Protein AF-0000000083309427 (afdb_homodimer)

Solvent-accessible surface area (backbone atoms only — not comparable to full-atom values): 33828 Å² total; per-residue (Å²): 134,80,80,69,76,70,48,68,62,51,39,53,55,43,41,60,70,62,50,67,83,77,66,84,72,73,67,73,75,72,79,78,76,79,76,78,83,80,80,79,84,75,85,77,83,78,85,62,90,71,83,76,91,75,81,88,79,90,80,89,68,87,76,90,71,84,76,76,78,76,72,65,80,69,75,73,70,79,64,73,67,64,78,72,40,82,34,50,59,72,44,36,34,43,56,53,46,49,36,41,74,72,63,64,43,66,60,76,45,64,39,35,61,38,57,47,25,69,52,68,72,46,82,73,49,54,91,74,41,30,46,47,41,20,38,35,42,54,43,46,90,76,46,70,68,50,40,35,40,42,38,46,36,62,42,67,65,27,50,46,44,33,32,60,45,47,23,46,66,34,19,44,77,48,39,70,70,47,35,51,37,32,51,38,49,64,68,39,34,68,70,55,52,52,37,57,48,32,48,63,59,54,86,94,47,35,64,58,31,42,29,27,80,52,30,11,70,53,21,56,65,71,52,26,55,50,35,52,54,52,50,23,60,76,73,70,48,68,78,51,74,65,78,49,72,54,46,44,50,36,46,44,46,41,58,41,83,40,33,69,48,76,92,43,58,25,19,28,24,42,37,69,92,74,70,38,74,44,61,46,73,53,59,66,49,32,17,66,18,48,81,135,79,79,70,76,69,48,69,61,53,38,53,57,42,40,61,69,62,48,68,81,79,67,84,74,74,70,72,77,72,79,79,76,80,77,78,84,80,76,79,82,78,84,87,78,88,76,84,77,88,76,79,79,74,81,77,74,87,74,89,74,79,89,90,92,80,84,77,77,76,72,67,77,72,76,72,71,78,66,74,66,65,80,72,42,82,34,50,59,72,43,36,35,44,56,52,47,48,36,41,74,73,63,63,43,66,60,76,44,64,39,36,62,40,58,47,26,68,56,68,73,49,81,74,49,55,90,73,41,31,47,46,41,21,38,34,42,54,43,45,89,76,48,70,67,49,38,34,38,44,37,46,36,63,42,66,64,27,50,47,44,33,30,60,45,45,22,46,67,33,19,45,78,47,39,71,71,46,34,51,37,32,52,37,49,67,66,41,35,71,70,56,52,52,36,56,50,32,49,64,61,54,84,93,46,36,64,59,30,41,29,28,79,53,30,11,69,53,22,54,65,71,53,27,55,51,35,52,54,52,50,24,60,74,72,70,49,67,79,51,73,64,78,50,71,53,45,43,50,38,44,45,46,42,60,43,83,39,34,68,50,76,92,44,60,24,20,29,25,42,38,69,90,74,73,38,72,43,60,46,74,52,60,65,49,31,17,66,18,48,81

Sequence (582 aa):
MTLGHLSSAEKALAMLRHLPRVSVNNLAKLPTDSLPKKTPLRGAKNRNKRDMFKIWSPLGWEGGSSPIFKTTPVEVSYNYGYHAQRQYPPMSLKTLQLLIDTGRLDTHHPIDLATLCQTKVYRLDPNLRQFGVHLTAEGMDGFKAKVHLEVQWASQEAIAAVERNGGSLVTAYFDIFSVKALADPIAFFKTGQPIPRRLTPPADAVGYYMNPANRGYLADPTKVAEERVLLAQKFGYSVPPLDDPVSQEAQELIKDPRQVFYGLQPGWIVSLADKRIYKPLDEELVKHYNSMTLGHLSSAEKALAMLRHLPRVSVNNLAKLPTDSLPKKTPLRGAKNRNKRDMFKIWSPLGWEGGSSPIFKTTPVEVSYNYGYHAQRQYPPMSLKTLQLLIDTGRLDTHHPIDLATLCQTKVYRLDPNLRQFGVHLTAEGMDGFKAKVHLEVQWASQEAIAAVERNGGSLVTAYFDIFSVKALADPIAFFKTGQPIPRRLTPPADAVGYYMNPANRGYLADPTKVAEERVLLAQKFGYSVPPLDDPVSQEAQELIKDPRQVFYGLQPGWIVSLADKRIYKPLDEELVKHYNS

pLDDT: mean 71.36, std 31.14, range [15.87, 98.69]

Secondary structure (DSSP, 8-state):
-------HHHHHHHHHHH-----GGG----------------------------------------------------STTTTTSPB--EEEHHHHHHHHHTTSS-TTS-B-HHHHHHTSSS---GGGTB-S-EEE-TTGGG-----EEEESEE-HHHHHHHHHTT-EEEE----HHHHHHHH-HHHHHHTTPPPPPPPPPPHHHHHHHH-GGGTBTTS-HHHHHHHHHHHHHHHT-------SHHHHHHHHTPPPTT--STT--TT-EEETTTTEEE---SHHHHHHHH-/-------HHHHHHHHHHH-----GGG----------------------------------------------------STTTTTSPB--EEEHHHHHHHHHTTSS-TTS-B-HHHHHHTSSS---GGGTB-S-EEE-TTGGG-----EEEESEE-HHHHHHHHHTT-EEEE----HHHHHHHH-HHHHHHTTPPPPPPPPPPHHHHHHHH-GGGTBTTS-HHHHHHHHHHHHHHHT-------SHHHHHHHHTPPPTT--STT--TT-EEETTTTEEE---SHHHHHHHH-

Radius of gyration: 28.96 Å; Cα contacts (8 Å, |Δi|>4): 871; chains: 2; bounding box: 82×80×92 Å

InterPro domains:
  IPR005749 Large ribosomal subunit protein uL15, bacteria [PTHR12934] (42-240)
  IPR021131 Large ribosomal subunit protein uL15/eL18 [PF00828] (91-169)
  IPR036227 Large ribosomal subunit protein uL15/eL18 superfamily [SSF52080] (42-175)

Foldseek 3Di:
DDPPDCPPVSCVVVCVVVVPPPDPPPPPDPPPPDPDDDDDDDDDDDPDDPDDDDDDDDDDPDDDDDPPPPPPPPPPPPVPVVQPDADAAEDELVNVQVCVVVPLDDQLAAEEQLSVLVSVPDAADVVSNHFWYEYEHVCLVVRQDAHEYETQHYDLNRQCSNQLNPHHYEHAGADSLLSVCSNHVPVVLQVQDWAAWGDADDPVCNVLLCDLLRNHLVHDVVVVVVNQCVSCVVVPGDGDDQPDPSSVNSVVQRDDNGDRDGPDFTLWRQHPVVNDIRDPPPPVSSVNRRD/DDPPDCPPVSCVVVCVVVVPPPDPPPPPDPPPPDPDDDDDDDDDDDDDDDDDPPPDDDDDPDDDDDDPPPPPPPPPPPCPVVQPDADAAEDELVNVQVCVVVPLDDQLAAEEQLSVLVSVPDAADVVSNHFWYEYEHVCLVVRQDAHEYETQHYDLNRQCSNQLNPHHYEHAGADSLLSVCSNHVPVVLQVQDWAAWGDADDPVCNVCLCDLLRNHLVHDVVVVVVNQCVSCVVVPGDGDDQPDPSSVNSVVQRDDNGDRDGPDFTQWRQHPVVNDIHDPPPPVSSVNRRD

Organism: Tigriopus californicus (NCBI:txid6832)

Structure (mmCIF, N/CA/C/O backbone):
data_AF-0000000083309427-model_v1
#
loop_
_entity.id
_entity.type
_entity.pdbx_description
1 polymer 'Large ribosomal subunit protein uL15m'
#
loop_
_atom_site.group_PDB
_atom_site.id
_atom_site.type_symbol
_atom_site.label_atom_id
_atom_site.label_alt_id
_atom_site.label_comp_id
_atom_site.label_asym_id
_atom_site.label_entity_id
_atom_site.label_seq_id
_atom_site.pdbx_PDB_ins_code
_atom_site.Cartn_x
_atom_site.Cartn_y
_atom_site.Cartn_z
_atom_site.occupancy
_atom_site.B_iso_or_equiv
_atom_site.auth_seq_id
_atom_site.auth_comp_id
_atom_site.auth_asym_id
_atom_site.auth_atom_id
_atom_site.pdbx_PDB_model_num
ATOM 1 N N . MET A 1 1 ? -14.047 23.438 37.875 1 22.92 1 MET A N 1
ATOM 2 C CA . MET A 1 1 ? -13.273 23.547 36.625 1 22.92 1 MET A CA 1
ATOM 3 C C . MET A 1 1 ? -13.656 22.453 35.656 1 22.92 1 MET A C 1
ATOM 5 O O . MET A 1 1 ? -13.562 21.266 35.969 1 22.92 1 MET A O 1
ATOM 9 N N . THR A 1 2 ? -14.617 22.719 34.75 1 23.77 2 THR A N 1
ATOM 10 C CA . THR A 1 2 ? -15.664 21.906 34.125 1 23.77 2 THR A CA 1
ATOM 11 C C . THR A 1 2 ? -15.07 20.922 33.125 1 23.77 2 THR A C 1
ATOM 13 O O . THR A 1 2 ? -14.234 21.312 32.281 1 23.77 2 THR A O 1
ATOM 16 N N . LEU A 1 3 ? -14.906 19.656 33.562 1 26.92 3 LEU A N 1
ATOM 17 C CA . LEU A 1 3 ? -14.445 18.453 32.906 1 26.92 3 LEU A CA 1
ATOM 18 C C . LEU A 1 3 ? -15.062 18.344 31.5 1 26.92 3 LEU A C 1
ATOM 20 O O . LEU A 1 3 ? -16.281 18.125 31.375 1 26.92 3 LEU A O 1
ATOM 24 N N . GLY A 1 4 ? -14.695 19.359 30.641 1 29.42 4 GLY A N 1
ATOM 25 C CA . GLY A 1 4 ? -15.273 19.516 29.328 1 29.42 4 GLY A CA 1
ATOM 26 C C . GLY A 1 4 ? -15.531 18.203 28.609 1 29.42 4 GLY A C 1
ATOM 27 O O . GLY A 1 4 ? -14.82 17.219 28.844 1 29.42 4 GLY A O 1
ATOM 28 N N . HIS A 1 5 ? -16.781 18 28.281 1 32.12 5 HIS A N 1
ATOM 29 C CA . HIS A 1 5 ? -17.5 16.906 27.625 1 32.12 5 HIS A CA 1
ATOM 30 C C . HIS A 1 5 ? -16.75 16.391 26.406 1 32.12 5 HIS A C 1
ATOM 32 O O . HIS A 1 5 ? -16.562 17.141 25.438 1 32.12 5 HIS A O 1
ATOM 38 N N . LEU A 1 6 ? -15.641 15.633 26.719 1 34.94 6 LEU A N 1
ATOM 39 C CA . LEU A 1 6 ? -15 14.93 25.609 1 34.94 6 LEU A CA 1
ATOM 40 C C . LEU A 1 6 ? -16.031 14.375 24.641 1 34.94 6 LEU A C 1
ATOM 42 O O . LEU A 1 6 ? -16.984 13.711 25.062 1 34.94 6 LEU A O 1
ATOM 46 N N . SER A 1 7 ? -16.312 15.094 23.578 1 36.16 7 SER A N 1
ATOM 47 C CA . SER A 1 7 ? -17.344 14.695 22.625 1 36.16 7 SER A CA 1
ATOM 48 C C . SER A 1 7 ? -17.266 13.203 22.312 1 36.16 7 SER A C 1
ATOM 50 O O . SER A 1 7 ? -16.219 12.578 22.5 1 36.16 7 SER A O 1
ATOM 52 N N . SER A 1 8 ? -18.359 12.609 22.062 1 35.56 8 SER A N 1
ATOM 53 C CA . SER A 1 8 ? -18.594 11.195 21.781 1 35.56 8 SER A CA 1
ATOM 54 C C . SER A 1 8 ? -17.594 10.656 20.766 1 35.56 8 SER A C 1
ATOM 56 O O . SER A 1 8 ? -17.094 9.531 20.906 1 35.56 8 SER A O 1
ATOM 58 N N . ALA A 1 9 ? -17.219 11.461 19.828 1 39.66 9 ALA A N 1
ATOM 59 C CA . ALA A 1 9 ? -16.234 11.078 18.828 1 39.66 9 ALA A CA 1
ATOM 60 C C . ALA A 1 9 ? -14.844 10.969 19.453 1 39.66 9 ALA A C 1
ATOM 62 O O . ALA A 1 9 ? -14.086 10.047 19.156 1 39.66 9 ALA A O 1
ATOM 63 N N . GLU A 1 10 ? -14.398 11.922 20.344 1 42.91 10 GLU A N 1
ATOM 64 C CA . GLU A 1 10 ? -13.164 11.789 21.109 1 42.91 10 GLU A CA 1
ATOM 65 C C . GLU A 1 10 ? -13.195 10.555 22 1 42.91 10 GLU A C 1
ATOM 67 O O . GLU A 1 10 ? -12.172 9.891 22.188 1 42.91 10 GLU A O 1
ATOM 72 N N . LYS A 1 11 ? -14.375 10.219 22.516 1 41.94 11 LYS A N 1
ATOM 73 C CA . LYS A 1 11 ? -14.523 9.008 23.312 1 41.94 11 LYS A CA 1
ATOM 74 C C . LYS A 1 11 ? -14.359 7.758 22.453 1 41.94 11 LYS A C 1
ATOM 76 O O . LYS A 1 11 ? -13.672 6.812 22.844 1 41.94 11 LYS A O 1
ATOM 81 N N . ALA A 1 12 ? -15.102 7.801 21.297 1 41.5 12 ALA A N 1
ATOM 82 C CA . ALA A 1 12 ? -14.898 6.68 20.391 1 41.5 12 ALA A CA 1
ATOM 83 C C . ALA A 1 12 ? -13.43 6.582 19.969 1 41.5 12 ALA A C 1
ATOM 85 O O . ALA A 1 12 ? -12.852 5.496 19.969 1 41.5 12 ALA A O 1
ATOM 86 N N . LEU A 1 13 ? -12.844 7.746 19.594 1 45.94 13 LEU A N 1
ATOM 87 C CA . LEU A 1 13 ? -11.414 7.785 19.312 1 45.94 13 LEU A CA 1
ATOM 88 C C . LEU A 1 13 ? -10.602 7.539 20.578 1 45.94 13 LEU A C 1
ATOM 90 O O . LEU A 1 13 ? -9.594 6.84 20.547 1 45.94 13 LEU A O 1
ATOM 94 N N . ALA A 1 14 ? -10.953 8.156 21.75 1 42.56 14 ALA A N 1
ATOM 95 C CA . ALA A 1 14 ? -10.375 7.883 23.062 1 42.56 14 ALA A CA 1
ATOM 96 C C . ALA A 1 14 ? -10.688 6.461 23.516 1 42.56 14 ALA A C 1
ATOM 98 O O . ALA A 1 14 ? -9.844 5.793 24.125 1 42.56 14 ALA A O 1
ATOM 99 N N . MET A 1 15 ? -11.961 6.047 23.453 1 40.12 15 MET A N 1
ATOM 100 C CA . MET A 1 15 ? -12.281 4.648 23.719 1 40.12 15 MET A CA 1
ATOM 101 C C . MET A 1 15 ? -11.398 3.719 22.891 1 40.12 15 MET A C 1
ATOM 103 O O . MET A 1 15 ? -11 2.65 23.359 1 40.12 15 MET A O 1
ATOM 107 N N . LEU A 1 16 ? -11.195 4.141 21.672 1 39.25 16 LEU A N 1
ATOM 108 C CA . LEU A 1 16 ? -10.289 3.371 20.828 1 39.25 16 LEU A CA 1
ATOM 109 C C . LEU A 1 16 ? -8.875 3.383 21.391 1 39.25 16 LEU A C 1
ATOM 111 O O . LEU A 1 16 ? -8.141 2.4 21.266 1 39.25 16 LEU A O 1
ATOM 115 N N . ARG A 1 17 ? -8.469 4.531 21.953 1 37.84 17 ARG A N 1
ATOM 116 C CA . ARG A 1 17 ? -7.18 4.566 22.641 1 37.84 17 ARG A CA 1
ATOM 117 C C . ARG A 1 17 ? -7.191 3.67 23.875 1 37.84 17 ARG A C 1
ATOM 119 O O . ARG A 1 17 ? -6.156 3.131 24.266 1 37.84 17 ARG A O 1
ATOM 126 N N . HIS A 1 18 ? -8.242 3.699 24.719 1 33.97 18 HIS A N 1
ATOM 127 C CA . HIS A 1 18 ? -8.312 2.91 25.953 1 33.97 18 HIS A CA 1
ATOM 128 C C . HIS A 1 18 ? -8.992 1.565 25.703 1 33.97 18 HIS A C 1
ATOM 130 O O . HIS A 1 18 ? -9.383 0.877 26.641 1 33.97 18 HIS A O 1
ATOM 136 N N . LEU A 1 19 ? -9.625 1.405 24.609 1 32.34 19 LEU A N 1
ATOM 137 C CA . LEU A 1 19 ? -10.297 0.119 24.469 1 32.34 19 LEU A CA 1
ATOM 138 C C . LEU A 1 19 ? -9.344 -1.029 24.781 1 32.34 19 LEU A C 1
ATOM 140 O O . LEU A 1 19 ? -8.219 -1.068 24.266 1 32.34 19 LEU A O 1
ATOM 144 N N . PRO A 1 20 ? -9.664 -1.611 25.922 1 28.55 20 PRO A N 1
ATOM 145 C CA . PRO A 1 20 ? -8.914 -2.803 26.328 1 28.55 20 PRO A CA 1
ATOM 146 C C . PRO A 1 20 ? -8.68 -3.77 25.156 1 28.55 20 PRO A C 1
ATOM 148 O O . PRO A 1 20 ? -9.43 -3.754 24.188 1 28.55 20 PRO A O 1
ATOM 151 N N . ARG A 1 21 ? -7.586 -4.348 25.156 1 26.06 21 ARG A N 1
ATOM 152 C CA . ARG A 1 21 ? -7.121 -5.434 24.297 1 26.06 21 ARG A CA 1
ATOM 153 C C . ARG A 1 21 ? -8.18 -6.52 24.172 1 26.06 21 ARG A C 1
ATOM 155 O O . ARG A 1 21 ? -8.609 -7.102 25.172 1 26.06 21 ARG A O 1
ATOM 162 N N . VAL A 1 22 ? -9.227 -6.285 23.406 1 26.84 22 VAL A N 1
ATOM 163 C CA . VAL A 1 22 ? -10.328 -7.211 23.172 1 26.84 22 VAL A CA 1
ATOM 164 C C . VAL A 1 22 ? -9.797 -8.625 23 1 26.84 22 VAL A C 1
ATOM 166 O O . VAL A 1 22 ? -8.875 -8.859 22.203 1 26.84 22 VAL A O 1
ATOM 169 N N . SER A 1 23 ? -9.789 -9.43 24.062 1 23.97 23 SER A N 1
ATOM 170 C CA . SER A 1 23 ? -9.508 -10.859 24.078 1 23.97 23 SER A CA 1
ATOM 171 C C . SER A 1 23 ? -10.523 -11.625 23.234 1 23.97 23 SER A C 1
ATOM 173 O O . SER A 1 23 ? -11.641 -11.156 23.016 1 23.97 23 SER A O 1
ATOM 175 N N . VAL A 1 24 ? -10.07 -12.656 22.453 1 25.66 24 VAL A N 1
ATOM 176 C CA . VAL A 1 24 ? -10.641 -13.602 21.5 1 25.66 24 VAL A CA 1
ATOM 177 C C . VAL A 1 24 ? -11.93 -14.195 22.062 1 25.66 24 VAL A C 1
ATOM 179 O O . VAL A 1 24 ? -12.672 -14.875 21.359 1 25.66 24 VAL A O 1
ATOM 182 N N . ASN A 1 25 ? -12.117 -14.086 23.359 1 23.52 25 ASN A N 1
ATOM 183 C CA . ASN A 1 25 ? -13.109 -15.062 23.781 1 23.52 25 ASN A CA 1
ATOM 184 C C . ASN A 1 25 ? -14.5 -14.711 23.281 1 23.52 25 ASN A C 1
ATOM 186 O O . ASN A 1 25 ? -15.32 -15.594 23.016 1 23.52 25 ASN A O 1
ATOM 190 N N . ASN A 1 26 ? -14.914 -13.492 23.594 1 23.7 26 ASN A N 1
ATOM 191 C CA . ASN A 1 26 ? -16.359 -13.438 23.719 1 23.7 26 ASN A CA 1
ATOM 192 C C . ASN A 1 26 ? -17.031 -13.25 22.359 1 23.7 26 ASN A C 1
ATOM 194 O O . ASN A 1 26 ? -17.641 -12.211 22.094 1 23.7 26 ASN A O 1
ATOM 198 N N . LEU A 1 27 ? -16.328 -13.469 21.391 1 22.95 27 LEU A N 1
ATOM 199 C CA . LEU A 1 27 ? -16.953 -13.008 20.156 1 22.95 27 LEU A CA 1
ATOM 200 C C . LEU A 1 27 ? -18.203 -13.82 19.828 1 22.95 27 LEU A C 1
ATOM 202 O O . LEU A 1 27 ? -18.125 -15.039 19.641 1 22.95 27 LEU A O 1
ATOM 206 N N . ALA A 1 28 ? -19.297 -13.328 20.406 1 23.83 28 ALA A N 1
ATOM 207 C CA . ALA A 1 28 ? -20.562 -14.055 20.234 1 23.83 28 ALA A CA 1
ATOM 208 C C . ALA A 1 28 ? -20.891 -14.227 18.75 1 23.83 28 ALA A C 1
ATOM 210 O O . ALA A 1 28 ? -20.719 -13.297 17.953 1 23.83 28 ALA A O 1
ATOM 211 N N . LYS A 1 29 ? -20.906 -15.422 18.234 1 24.64 29 LYS A N 1
ATOM 212 C CA . LYS A 1 29 ? -21.25 -15.969 16.922 1 24.64 29 LYS A CA 1
ATOM 213 C C . LYS A 1 29 ? -22.562 -15.391 16.406 1 24.64 29 LYS A C 1
ATOM 215 O O . LYS A 1 29 ? -23.578 -15.406 17.109 1 24.64 29 LYS A O 1
ATOM 220 N N . LEU A 1 30 ? -22.469 -14.219 15.734 1 23.55 30 LEU A N 1
ATOM 221 C CA . LEU A 1 30 ? -23.734 -13.695 15.234 1 23.55 30 LEU A CA 1
ATOM 222 C C . LEU A 1 30 ? -24.547 -14.789 14.539 1 23.55 30 LEU A C 1
ATOM 224 O O . LEU A 1 30 ? -23.969 -15.68 13.906 1 23.55 30 LEU A O 1
ATOM 228 N N . PRO A 1 31 ? -25.766 -15.031 14.922 1 22.19 31 PRO A N 1
ATOM 229 C CA . PRO A 1 31 ? -26.672 -16.078 14.438 1 22.19 31 PRO A CA 1
ATOM 230 C C . PRO A 1 31 ? -26.859 -16.016 12.922 1 22.19 31 PRO A C 1
ATOM 232 O O . PRO A 1 31 ? -26.844 -14.938 12.328 1 22.19 31 PRO A O 1
ATOM 235 N N . THR A 1 32 ? -26.188 -16.922 12.195 1 21.81 32 THR A N 1
ATOM 236 C CA . THR A 1 32 ? -26.234 -17.281 10.781 1 21.81 32 THR A CA 1
ATOM 237 C C . THR A 1 32 ? -27.688 -17.312 10.273 1 21.81 32 THR A C 1
ATOM 239 O O . THR A 1 32 ? -28.469 -18.172 10.688 1 21.81 32 THR A O 1
ATOM 242 N N . ASP A 1 33 ? -28.375 -16.094 10.211 1 23.25 33 ASP A N 1
ATOM 243 C CA . ASP A 1 33 ? -29.75 -16.156 9.742 1 23.25 33 ASP A CA 1
ATOM 244 C C . ASP A 1 33 ? -29.859 -16.891 8.414 1 23.25 33 ASP A C 1
ATOM 246 O O . ASP A 1 33 ? -28.938 -16.812 7.586 1 23.25 33 ASP A O 1
ATOM 250 N N . SER A 1 34 ? -30.688 -17.891 8.312 1 21.61 34 SER A N 1
ATOM 251 C CA . SER A 1 34 ? -31.172 -18.906 7.379 1 21.61 34 SER A CA 1
ATOM 252 C C . SER A 1 34 ? -31.766 -18.266 6.129 1 21.61 34 SER A C 1
ATOM 254 O O . SER A 1 34 ? -32.812 -17.656 6.184 1 21.61 34 SER A O 1
ATOM 256 N N . LEU A 1 35 ? -30.875 -17.641 5.359 1 19.78 35 LEU A N 1
ATOM 257 C CA . LEU A 1 35 ? -31.469 -17 4.188 1 19.78 35 LEU A CA 1
ATOM 258 C C . LEU A 1 35 ? -32.25 -18.031 3.35 1 19.78 35 LEU A C 1
ATOM 260 O O . LEU A 1 35 ? -31.734 -19.125 3.096 1 19.78 35 LEU A O 1
ATOM 264 N N . PRO A 1 36 ? -33.562 -17.844 3.225 1 21.36 36 PRO A N 1
ATOM 265 C CA . PRO A 1 36 ? -34.438 -18.734 2.453 1 21.36 36 PRO A CA 1
ATOM 266 C C . PRO A 1 36 ? -34.062 -18.766 0.97 1 21.36 36 PRO A C 1
ATOM 268 O O . PRO A 1 36 ? -33.5 -17.828 0.448 1 21.36 36 PRO A O 1
ATOM 271 N N . LYS A 1 37 ? -34.031 -19.984 0.39 1 19.45 37 LYS A N 1
ATOM 272 C CA . LYS A 1 37 ? -33.781 -20.562 -0.925 1 19.45 37 LYS A CA 1
ATOM 273 C C . LYS A 1 37 ? -34.719 -19.984 -1.976 1 19.45 37 LYS A C 1
ATOM 275 O O . LYS A 1 37 ? -35.938 -20.266 -1.957 1 19.45 37 LYS A O 1
ATOM 280 N N . LYS A 1 38 ? -34.688 -18.656 -2.258 1 20.44 38 LYS A N 1
ATOM 281 C CA . LYS A 1 38 ? -35.656 -18.281 -3.285 1 20.44 38 LYS A CA 1
ATOM 282 C C . LYS A 1 38 ? -35.469 -19.109 -4.551 1 20.44 38 LYS A C 1
ATOM 284 O O . LYS A 1 38 ? -34.344 -19.547 -4.852 1 20.44 38 LYS A O 1
ATOM 289 N N . THR A 1 39 ? -36.531 -19.375 -5.328 1 17.95 39 THR A N 1
ATOM 290 C CA . THR A 1 39 ? -37.031 -20.234 -6.398 1 17.95 39 THR A CA 1
ATOM 291 C C . THR A 1 39 ? -36.406 -19.828 -7.738 1 17.95 39 THR A C 1
ATOM 293 O O . THR A 1 39 ? -36.031 -18.672 -7.934 1 17.95 39 THR A O 1
ATOM 296 N N . PRO A 1 40 ? -36.375 -20.812 -8.711 1 19.22 40 PRO A N 1
ATOM 297 C CA . PRO A 1 40 ? -35.75 -21.188 -10 1 19.22 40 PRO A CA 1
ATOM 298 C C . PRO A 1 40 ? -36.312 -20.375 -11.164 1 19.22 40 PRO A C 1
ATOM 300 O O . PRO A 1 40 ? -35.906 -20.562 -12.312 1 19.22 40 PRO A O 1
ATOM 303 N N . LEU A 1 41 ? -37 -19.125 -11 1 16.39 41 LEU A N 1
ATOM 304 C CA . LEU A 1 41 ? -37.875 -19.047 -12.164 1 16.39 41 LEU A CA 1
ATOM 305 C C . LEU A 1 41 ? -37.062 -18.984 -13.453 1 16.39 41 LEU A C 1
ATOM 307 O O . LEU A 1 41 ? -35.969 -18.422 -13.469 1 16.39 41 LEU A O 1
ATOM 311 N N . ARG A 1 42 ? -37.5 -19.656 -14.633 1 17.83 42 ARG A N 1
ATOM 312 C CA . ARG A 1 42 ? -37.281 -20.234 -15.961 1 17.83 42 ARG A CA 1
ATOM 313 C C . ARG A 1 42 ? -37.219 -19.141 -17.016 1 17.83 42 ARG A C 1
ATOM 315 O O . ARG A 1 42 ? -36.781 -19.391 -18.141 1 17.83 42 ARG A O 1
ATOM 322 N N . GLY A 1 43 ? -37.5 -17.828 -16.719 1 16.77 43 GLY A N 1
ATOM 323 C CA . GLY A 1 43 ? -38.156 -17.344 -17.938 1 16.77 43 GLY A CA 1
ATOM 324 C C . GLY A 1 43 ? -37.219 -17.266 -19.125 1 16.77 43 GLY A C 1
ATOM 325 O O . GLY A 1 43 ? -36 -17.266 -18.953 1 16.77 43 GLY A O 1
ATOM 326 N N . ALA A 1 44 ? -37.781 -17.25 -20.438 1 15.88 44 ALA A N 1
ATOM 327 C CA . ALA A 1 44 ? -37.781 -17.594 -21.859 1 15.88 44 ALA A CA 1
ATOM 328 C C . ALA A 1 44 ? -37.125 -16.484 -22.688 1 15.88 44 ALA A C 1
ATOM 330 O O . ALA A 1 44 ? -36.75 -16.719 -23.828 1 15.88 44 ALA A O 1
ATOM 331 N N . LYS A 1 45 ? -36.969 -15.203 -22.078 1 16.52 45 LYS A N 1
ATOM 332 C CA . LYS A 1 45 ? -37.312 -14.32 -23.188 1 16.52 45 LYS A CA 1
ATOM 333 C C . LYS A 1 45 ? -36.312 -14.461 -24.344 1 16.52 45 LYS A C 1
ATOM 335 O O . LYS A 1 45 ? -35.188 -14.906 -24.141 1 16.52 45 LYS A O 1
ATOM 340 N N . ASN A 1 46 ? -36.594 -13.656 -25.453 1 16.38 46 ASN A N 1
ATOM 341 C CA . ASN A 1 46 ? -36.781 -13.469 -26.891 1 16.38 46 ASN A CA 1
ATOM 342 C C . ASN A 1 46 ? -35.531 -12.828 -27.516 1 16.38 46 ASN A C 1
ATOM 344 O O . ASN A 1 46 ? -35.344 -11.617 -27.406 1 16.38 46 ASN A O 1
ATOM 348 N N . ARG A 1 47 ? -34.375 -13.289 -27.312 1 17.95 47 ARG A N 1
ATOM 349 C CA . ARG A 1 47 ? -33.281 -12.508 -27.891 1 17.95 47 ARG A CA 1
ATOM 350 C C . ARG A 1 47 ? -33.406 -12.453 -29.406 1 17.95 47 ARG A C 1
ATOM 352 O O . ARG A 1 47 ? -33.062 -13.414 -30.109 1 17.95 47 ARG A O 1
ATOM 359 N N . ASN A 1 48 ? -34.438 -11.758 -29.875 1 15.87 48 ASN A N 1
ATOM 360 C CA . ASN A 1 48 ? -34.531 -11.75 -31.328 1 15.87 48 ASN A CA 1
ATOM 361 C C . ASN A 1 48 ? -33.344 -11.086 -31.984 1 15.87 48 ASN A C 1
ATOM 363 O O . ASN A 1 48 ? -32.938 -11.492 -33.062 1 15.87 48 ASN A O 1
ATOM 367 N N . LYS A 1 49 ? -33.156 -9.758 -31.625 1 18.14 49 LYS A N 1
ATOM 368 C CA . LYS A 1 49 ? -33.062 -8.875 -32.781 1 18.14 49 LYS A CA 1
ATOM 369 C C . LYS A 1 49 ? -31.734 -9.109 -33.531 1 18.14 49 LYS A C 1
ATOM 371 O O . LYS A 1 49 ? -30.656 -8.789 -33.031 1 18.14 49 LYS A O 1
ATOM 376 N N . ARG A 1 50 ? -31.594 -9.914 -34.594 1 17.2 50 ARG A N 1
ATOM 377 C CA . ARG A 1 50 ? -30.562 -10.383 -35.531 1 17.2 50 ARG A CA 1
ATOM 378 C C . ARG A 1 50 ? -30.062 -9.234 -36.406 1 17.2 50 ARG A C 1
ATOM 380 O O . ARG A 1 50 ? -29.125 -9.406 -37.188 1 17.2 50 ARG A O 1
ATOM 387 N N . ASP A 1 51 ? -30.781 -8.016 -36.438 1 16.42 51 ASP A N 1
ATOM 388 C CA . ASP A 1 51 ? -30.844 -7.688 -37.875 1 16.42 51 ASP A CA 1
ATOM 389 C C . ASP A 1 51 ? -29.453 -7.453 -38.438 1 16.42 51 ASP A C 1
ATOM 391 O O . ASP A 1 51 ? -28.5 -7.219 -37.688 1 16.42 51 ASP A O 1
ATOM 395 N N . MET A 1 52 ? -29.375 -6.93 -39.781 1 16.27 52 MET A N 1
ATOM 396 C CA . MET A 1 52 ? -28.969 -7.133 -41.156 1 16.27 52 MET A CA 1
ATOM 397 C C . MET A 1 52 ? -27.781 -6.234 -41.5 1 16.27 52 MET A C 1
ATOM 399 O O . MET A 1 52 ? -26.906 -6.633 -42.25 1 16.27 52 MET A O 1
ATOM 403 N N . PHE A 1 53 ? -27.688 -4.852 -41.156 1 17.69 53 PHE A N 1
ATOM 404 C CA . PHE A 1 53 ? -27.453 -4.086 -42.375 1 17.69 53 PHE A CA 1
ATOM 405 C C . PHE A 1 53 ? -26 -4.184 -42.812 1 17.69 53 PHE A C 1
ATOM 407 O O . PHE A 1 53 ? -25.094 -4.086 -41.969 1 17.69 53 PHE A O 1
ATOM 414 N N . LYS A 1 54 ? -25.734 -4.531 -44.125 1 18.94 54 LYS A N 1
ATOM 415 C CA . LYS A 1 54 ? -24.703 -4.93 -45.094 1 18.94 54 LYS A CA 1
ATOM 416 C C . LYS A 1 54 ? -23.812 -3.748 -45.469 1 18.94 54 LYS A C 1
ATOM 418 O O . LYS A 1 54 ? -22.844 -3.906 -46.219 1 18.94 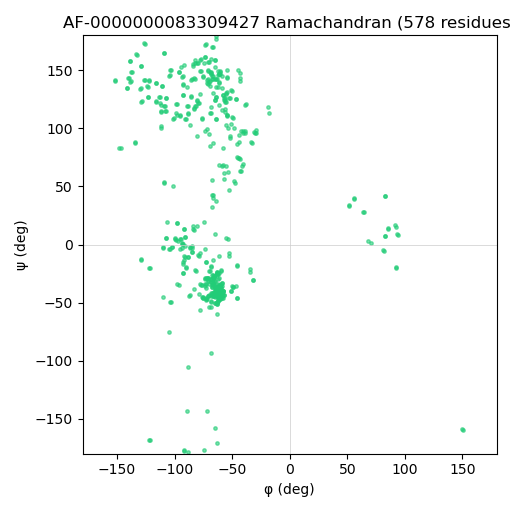54 LYS A O 1
ATOM 423 N N . ILE A 1 55 ? -24 -2.473 -45.031 1 17.91 55 ILE A N 1
ATOM 424 C CA . ILE A 1 55 ? -23.797 -1.646 -46.188 1 17.91 55 ILE A CA 1
ATOM 425 C C . ILE A 1 55 ? -22.344 -1.758 -46.656 1 17.91 55 ILE A C 1
ATOM 427 O O . ILE A 1 55 ? -21.469 -2.137 -45.875 1 17.91 55 ILE A O 1
ATOM 431 N N . TRP A 1 56 ? -21.906 -0.615 -47.469 1 18.28 56 TRP A N 1
ATOM 432 C CA . TRP A 1 56 ? -21.359 -0.256 -48.781 1 18.28 56 TRP A CA 1
ATOM 433 C C . TRP A 1 56 ? -19.844 -0.17 -48.719 1 18.28 56 TRP A C 1
ATOM 435 O O . TRP A 1 56 ? -19.266 0.12 -47.688 1 18.28 56 TRP A O 1
ATOM 445 N N . SER A 1 57 ? -19.234 -0.427 -49.875 1 17.66 57 SER A N 1
ATOM 446 C CA . SER A 1 57 ? -18 -0.922 -50.469 1 17.66 57 SER A CA 1
ATOM 447 C C . SER A 1 57 ? -16.906 0.14 -50.438 1 17.66 57 SER A C 1
ATOM 449 O O . SER A 1 57 ? -15.727 -0.184 -50.281 1 17.66 57 SER A O 1
ATOM 451 N N . PRO A 1 58 ? -17.031 1.586 -50.562 1 19.56 58 PRO A N 1
ATOM 452 C CA . PRO A 1 58 ? -16.344 1.917 -51.812 1 19.56 58 PRO A CA 1
ATOM 453 C C . PRO A 1 58 ? -14.828 1.787 -51.719 1 19.56 58 PRO A C 1
ATOM 455 O O . PRO A 1 58 ? -14.281 1.693 -50.594 1 19.56 58 PRO A O 1
ATOM 458 N N . LEU A 1 59 ? -14.023 2.865 -52.531 1 18.62 59 LEU A N 1
ATOM 459 C CA . LEU A 1 59 ? -13.125 2.953 -53.656 1 18.62 59 LEU A CA 1
ATOM 460 C C . LEU A 1 59 ? -11.688 3.186 -53.219 1 18.62 59 LEU A C 1
ATOM 462 O O . LEU A 1 59 ? -10.766 2.525 -53.688 1 18.62 59 LEU A O 1
ATOM 466 N N . GLY A 1 60 ? -11.227 4.469 -52.75 1 19.91 60 GLY A N 1
ATOM 467 C CA . GLY A 1 60 ? -10.141 5.172 -53.406 1 19.91 60 GLY A CA 1
ATOM 468 C C . GLY A 1 60 ? -8.773 4.773 -52.906 1 19.91 60 GLY A C 1
ATOM 469 O O . GLY A 1 60 ? -8.508 4.836 -51.688 1 19.91 60 GLY A O 1
ATOM 470 N N . TRP A 1 61 ? -8.062 3.977 -53.656 1 20.16 61 TRP A N 1
ATOM 471 C CA . TRP A 1 61 ? -6.75 3.346 -53.594 1 20.16 61 TRP A CA 1
ATOM 472 C C . TRP A 1 61 ? -5.645 4.395 -53.625 1 20.16 61 TRP A C 1
ATOM 474 O O . TRP A 1 61 ? -4.457 4.055 -53.562 1 20.16 61 TRP A O 1
ATOM 484 N N . GLU A 1 62 ? -5.77 5.742 -53.531 1 21.59 62 GLU A N 1
ATOM 485 C CA . GLU A 1 62 ? -4.688 6.262 -54.375 1 21.59 62 GLU A CA 1
ATOM 486 C C . GLU A 1 62 ? -3.322 5.891 -53.812 1 21.59 62 GLU A C 1
ATOM 488 O O . GLU A 1 62 ? -3.168 5.766 -52.594 1 21.59 62 GLU A O 1
ATOM 493 N N . GLY A 1 63 ? -2.15 5.75 -54.688 1 18.03 63 GLY A N 1
ATOM 494 C CA . GLY A 1 63 ? -0.842 5.156 -54.906 1 18.03 63 GLY A CA 1
ATOM 495 C C . GLY A 1 63 ? 0.262 5.84 -54.125 1 18.03 63 GLY A C 1
ATOM 496 O O . GLY A 1 63 ? 1.222 5.191 -53.719 1 18.03 63 GLY A O 1
ATOM 497 N N . GLY A 1 64 ? 0.55 7.188 -54.219 1 21.84 64 GLY A N 1
ATOM 498 C CA . GLY A 1 64 ? 1.9 7.621 -54.531 1 21.84 64 GLY A CA 1
ATOM 499 C C . GLY A 1 64 ? 2.893 7.363 -53.438 1 21.84 64 GLY A C 1
ATOM 500 O O . GLY A 1 64 ? 2.521 7.336 -52.25 1 21.84 64 GLY A O 1
ATOM 501 N N . SER A 1 65 ? 4.18 6.82 -53.844 1 23.53 65 SER A N 1
ATOM 502 C CA . SER A 1 65 ? 5.328 6.094 -53.312 1 23.53 65 SER A CA 1
ATOM 503 C C . SER A 1 65 ? 6.195 6.992 -52.438 1 23.53 65 SER A C 1
ATOM 505 O O . SER A 1 65 ? 7.125 6.516 -51.781 1 23.53 65 SER A O 1
ATOM 507 N N . SER A 1 66 ? 6.391 8.289 -52.656 1 25.64 66 SER A N 1
ATOM 508 C CA . SER A 1 66 ? 7.793 8.688 -52.625 1 25.64 66 SER A CA 1
ATOM 509 C C . SER A 1 66 ? 8.352 8.562 -51.188 1 25.64 66 SER A C 1
ATOM 511 O O . SER A 1 66 ? 7.758 9.07 -50.25 1 25.64 66 SER A O 1
ATOM 513 N N . PRO A 1 67 ? 9.383 7.652 -51.094 1 23.12 67 PRO A N 1
ATOM 514 C CA . PRO A 1 67 ? 10 7.25 -49.812 1 23.12 67 PRO A CA 1
ATOM 515 C C . PRO A 1 67 ? 10.781 8.383 -49.156 1 23.12 67 PRO A C 1
ATOM 517 O O . PRO A 1 67 ? 11.727 8.906 -49.75 1 23.12 67 PRO A O 1
ATOM 520 N N . ILE A 1 68 ? 10.32 9.531 -48.875 1 24.5 68 ILE A N 1
ATOM 521 C CA . ILE A 1 68 ? 11.18 10.57 -48.344 1 24.5 68 ILE A CA 1
ATOM 522 C C . ILE A 1 68 ? 12.008 10 -47.188 1 24.5 68 ILE A C 1
ATOM 524 O O . ILE A 1 68 ? 11.453 9.523 -46.188 1 24.5 68 ILE A O 1
ATOM 528 N N . PHE A 1 69 ? 13.297 9.672 -47.531 1 23.31 69 PHE A N 1
ATOM 529 C CA . PHE A 1 69 ? 14.367 9.195 -46.656 1 23.31 69 PHE A CA 1
ATOM 530 C C . PHE A 1 69 ? 14.617 10.188 -45.531 1 23.31 69 PHE A C 1
ATOM 532 O O . PHE A 1 69 ? 15.133 11.289 -45.781 1 23.31 69 PHE A O 1
ATOM 539 N N . LYS A 1 70 ? 13.734 10.57 -44.75 1 25.78 70 LYS A N 1
ATOM 540 C CA . LYS A 1 70 ? 14.07 11.508 -43.688 1 25.78 70 LYS A CA 1
ATOM 541 C C . LYS A 1 70 ? 15.258 11.008 -42.875 1 25.78 70 LYS A C 1
ATOM 543 O O . LYS A 1 70 ? 15.203 9.922 -42.312 1 25.78 70 LYS A O 1
ATOM 548 N N . THR A 1 71 ? 16.469 11.383 -43.25 1 26.86 71 THR A N 1
ATOM 549 C CA . THR A 1 71 ? 17.797 11.18 -42.656 1 26.86 71 THR A CA 1
ATOM 550 C C . THR A 1 71 ? 17.812 11.656 -41.219 1 26.86 71 THR A C 1
ATOM 552 O O . THR A 1 71 ? 18.219 12.789 -40.938 1 26.86 71 THR A O 1
ATOM 555 N N . THR A 1 72 ? 16.734 12.062 -40.656 1 28.98 72 THR A N 1
ATOM 556 C CA . THR A 1 72 ? 17.141 12.703 -39.406 1 28.98 72 THR A CA 1
ATOM 557 C C . THR A 1 72 ? 17.984 11.75 -38.562 1 28.98 72 THR A C 1
ATOM 559 O O . THR A 1 72 ? 17.594 10.602 -38.344 1 28.98 72 THR A O 1
ATOM 562 N N . PRO A 1 73 ? 19.297 12.094 -38.438 1 29.02 73 PRO A N 1
ATOM 563 C CA . PRO A 1 73 ? 20.188 11.297 -37.625 1 29.02 73 PRO A CA 1
ATOM 564 C C . PRO A 1 73 ? 19.547 10.914 -36.281 1 29.02 73 PRO A C 1
ATOM 566 O O . PRO A 1 73 ? 19 11.773 -35.594 1 29.02 73 PRO A O 1
ATOM 569 N N . VAL A 1 74 ? 18.953 9.773 -36.25 1 28.73 74 VAL A N 1
ATOM 570 C CA . VAL A 1 74 ? 18.484 9.195 -35 1 28.73 74 VAL A CA 1
ATOM 571 C C . VAL A 1 74 ? 19.641 9.102 -34 1 28.73 74 VAL A C 1
ATOM 573 O O . VAL A 1 74 ? 20.609 8.383 -34.219 1 28.73 74 VAL A O 1
ATOM 576 N N . GLU A 1 75 ? 20.141 10.25 -33.531 1 30.8 75 GLU A N 1
ATOM 577 C CA . GLU A 1 75 ? 21.078 10.133 -32.438 1 30.8 75 GLU A CA 1
ATOM 578 C C . GLU A 1 75 ? 20.766 8.914 -31.562 1 30.8 75 GLU A C 1
ATOM 580 O O . GLU A 1 75 ? 19.641 8.766 -31.078 1 30.8 75 GLU A O 1
ATOM 585 N N . VAL A 1 76 ? 21.5 7.895 -31.906 1 28.86 76 VAL A N 1
ATOM 586 C CA . VAL A 1 76 ? 21.641 6.668 -31.141 1 28.86 76 VAL A CA 1
ATOM 587 C C . VAL A 1 76 ? 21.922 7.008 -29.672 1 28.86 76 VAL A C 1
ATOM 589 O O . VAL A 1 76 ? 23.016 7.492 -29.344 1 28.86 76 VAL A O 1
ATOM 592 N N . SER A 1 77 ? 21.172 7.781 -29.031 1 33.53 77 SER A N 1
ATOM 593 C CA . SER A 1 77 ? 21.359 7.844 -27.594 1 33.53 77 SER A CA 1
ATOM 594 C C . SER A 1 77 ? 21.875 6.52 -27.047 1 33.53 77 SER A C 1
ATOM 596 O O . SER A 1 77 ? 21.391 5.449 -27.422 1 33.53 77 SER A O 1
ATOM 598 N N . TYR A 1 78 ? 23.234 6.336 -26.844 1 32.69 78 TYR A N 1
ATOM 599 C CA . TYR A 1 78 ? 23.969 5.258 -26.172 1 32.69 78 TYR A CA 1
ATOM 600 C C . TYR A 1 78 ? 23.047 4.457 -25.266 1 32.69 78 TYR A C 1
ATOM 602 O O . TYR A 1 78 ? 22.25 5.031 -24.516 1 32.69 78 TYR A O 1
ATOM 610 N N . ASN A 1 79 ? 22.734 3.158 -25.531 1 33.53 79 ASN A N 1
ATOM 611 C CA . ASN A 1 79 ? 21.969 2.014 -25.062 1 33.53 79 ASN A CA 1
ATOM 612 C C . ASN A 1 79 ? 22.281 1.698 -23.594 1 33.53 79 ASN A C 1
ATOM 614 O O . ASN A 1 79 ? 22.359 0.53 -23.219 1 33.53 79 ASN A O 1
ATOM 618 N N . TYR A 1 80 ? 23.266 2.373 -23 1 37.44 80 TYR A N 1
ATOM 619 C CA . TYR A 1 80 ? 23.5 2.186 -21.562 1 37.44 80 TYR A CA 1
ATOM 620 C C . TYR A 1 80 ? 22.188 1.952 -20.828 1 37.44 80 TYR A C 1
ATOM 622 O O . TYR A 1 80 ? 22.188 1.573 -19.641 1 37.44 80 TYR A O 1
ATOM 630 N N . GLY A 1 81 ? 21.047 2.354 -21.297 1 40.12 81 GLY A N 1
ATOM 631 C CA . GLY A 1 81 ? 19.688 2.34 -20.781 1 40.12 81 GLY A CA 1
ATOM 632 C C . GLY A 1 81 ? 19.094 0.948 -20.703 1 40.12 81 GLY A C 1
ATOM 633 O O . GLY A 1 81 ? 18.078 0.737 -20.047 1 40.12 81 GLY A O 1
ATOM 634 N N . TYR A 1 82 ? 19.453 0.066 -21.656 1 42.53 82 TYR A N 1
ATOM 635 C CA . TYR A 1 82 ? 18.969 -1.301 -21.781 1 42.53 82 TYR A CA 1
ATOM 636 C C . TYR A 1 82 ? 19.547 -2.191 -20.688 1 42.53 82 TYR A C 1
ATOM 638 O O . TYR A 1 82 ? 18.859 -3.08 -20.172 1 42.53 82 TYR A O 1
ATOM 646 N N . HIS A 1 83 ? 20.922 -2.066 -20.484 1 46.44 83 HIS A N 1
ATOM 647 C CA . HIS A 1 83 ? 21.594 -2.879 -19.484 1 46.44 83 HIS A CA 1
ATOM 648 C C . HIS A 1 83 ? 21.078 -2.57 -18.078 1 46.44 83 HIS A C 1
ATOM 650 O O . HIS A 1 83 ? 21.281 -3.355 -17.156 1 46.44 83 HIS A O 1
ATOM 656 N N . ALA A 1 84 ? 20.578 -1.419 -17.875 1 60.84 84 ALA A N 1
ATOM 657 C CA . ALA A 1 84 ? 20.219 -0.919 -16.547 1 60.84 84 ALA A CA 1
ATOM 658 C C . ALA A 1 84 ? 18.766 -1.229 -16.219 1 60.84 84 ALA A C 1
ATOM 660 O O . ALA A 1 84 ? 18.25 -0.807 -15.18 1 60.84 84 ALA A O 1
ATOM 661 N N . GLN A 1 85 ? 18.344 -2.168 -17.188 1 80.94 85 GLN A N 1
ATOM 662 C CA . GLN A 1 85 ? 16.906 -2.406 -17.047 1 80.94 85 GLN A CA 1
ATOM 663 C C . GLN A 1 85 ? 16.641 -3.605 -16.141 1 80.94 85 GLN A C 1
ATOM 665 O O . GLN A 1 85 ? 17.438 -4.547 -16.078 1 80.94 85 GLN A O 1
ATOM 670 N N . ARG A 1 86 ? 15.672 -3.572 -15.422 1 91.19 86 ARG A N 1
ATOM 671 C CA . ARG A 1 86 ? 15.18 -4.68 -14.602 1 91.19 86 ARG A CA 1
ATOM 672 C C . ARG A 1 86 ? 14.898 -5.906 -15.461 1 91.19 86 ARG A C 1
ATOM 674 O O . ARG A 1 86 ? 14.289 -5.793 -16.531 1 91.19 86 ARG A O 1
ATOM 681 N N . GLN A 1 87 ? 15.492 -7.051 -15.078 1 93.94 87 GLN A N 1
ATOM 682 C CA . GLN A 1 87 ? 15.273 -8.305 -15.797 1 93.94 87 GLN A CA 1
ATOM 683 C C . GLN A 1 87 ? 14.32 -9.219 -15.031 1 93.94 87 GLN A C 1
ATOM 685 O O . GLN A 1 87 ? 14.32 -9.227 -13.797 1 93.94 87 GLN A O 1
ATOM 690 N N . TYR A 1 88 ? 13.609 -10.008 -15.852 1 96.38 88 TYR A N 1
ATOM 691 C CA . TYR A 1 88 ? 12.672 -10.977 -15.297 1 96.38 88 TYR A CA 1
ATOM 692 C C . TYR A 1 88 ? 12.828 -12.328 -15.977 1 96.38 88 TYR A C 1
ATOM 694 O O . TYR A 1 88 ? 12.141 -12.617 -16.969 1 96.38 88 TYR A O 1
ATOM 702 N N . PRO A 1 89 ? 13.719 -13.156 -15.469 1 95.88 89 PRO A N 1
ATOM 703 C CA . PRO A 1 89 ? 13.867 -14.484 -16.078 1 95.88 89 PRO A CA 1
ATOM 704 C C . PRO A 1 89 ? 12.539 -15.211 -16.234 1 95.88 89 PRO A C 1
ATOM 706 O O . PRO A 1 89 ? 11.734 -15.258 -15.297 1 95.88 89 PRO A O 1
ATOM 709 N N . PRO A 1 90 ? 12.305 -15.758 -17.391 1 96.62 90 PRO A N 1
ATOM 710 C CA . PRO A 1 90 ? 11 -16.359 -17.672 1 96.62 90 PRO A CA 1
ATOM 711 C C . PRO A 1 90 ? 10.82 -17.734 -17.031 1 96.62 90 PRO A C 1
ATOM 713 O O . PRO A 1 90 ? 11.805 -18.438 -16.812 1 96.62 90 PRO A O 1
ATOM 716 N N . MET A 1 91 ? 9.664 -18.078 -16.688 1 97.5 91 MET A N 1
ATOM 717 C CA . MET A 1 91 ? 9.195 -19.422 -16.344 1 97.5 91 MET A CA 1
ATOM 718 C C . MET A 1 91 ? 7.945 -19.781 -17.141 1 97.5 91 MET A C 1
ATOM 720 O O . MET A 1 91 ? 6.957 -19.047 -17.125 1 97.5 91 MET A O 1
ATOM 724 N N . SER A 1 92 ? 8.023 -20.859 -17.844 1 97.44 92 SER A N 1
ATOM 725 C CA . SER A 1 92 ? 6.891 -21.266 -18.672 1 97.44 92 SER A CA 1
ATOM 726 C C . SER A 1 92 ? 5.848 -22 -17.844 1 97.44 92 SER A C 1
ATOM 728 O O . SER A 1 92 ? 6.156 -22.562 -16.797 1 97.44 92 SER A O 1
ATOM 730 N N . LEU A 1 93 ? 4.645 -22.016 -18.359 1 98.31 93 LEU A N 1
ATOM 731 C CA . LEU A 1 93 ? 3.586 -22.812 -17.75 1 98.31 93 LEU A CA 1
ATOM 732 C C . LEU A 1 93 ? 3.936 -24.297 -17.781 1 98.31 93 LEU A C 1
ATOM 734 O O . LEU A 1 93 ? 3.555 -25.047 -16.875 1 98.31 93 LEU A O 1
ATOM 738 N N . LYS A 1 94 ? 4.699 -24.672 -18.781 1 97.81 94 LYS A N 1
ATOM 739 C CA . LYS A 1 94 ? 5.16 -26.047 -18.859 1 97.81 94 LYS A CA 1
ATOM 740 C C . LYS A 1 94 ? 6.039 -26.406 -17.672 1 97.81 94 LYS A C 1
ATOM 742 O O . LYS A 1 94 ? 5.832 -27.438 -17.031 1 97.81 94 LYS A O 1
ATOM 747 N N . THR A 1 95 ? 6.98 -25.547 -17.422 1 96.88 95 THR A N 1
ATOM 748 C CA . THR A 1 95 ? 7.887 -25.766 -16.297 1 96.88 95 THR A CA 1
ATOM 749 C C . THR A 1 95 ? 7.125 -25.75 -14.977 1 96.88 95 THR A C 1
ATOM 751 O O . THR A 1 95 ? 7.371 -26.578 -14.102 1 96.88 95 THR A O 1
ATOM 754 N N . LEU A 1 96 ? 6.18 -24.797 -14.844 1 98.06 96 LEU A N 1
ATOM 755 C CA . LEU A 1 96 ? 5.367 -24.719 -13.633 1 98.06 96 LEU A CA 1
ATOM 756 C C . LEU A 1 96 ? 4.582 -26 -13.414 1 98.06 96 LEU A C 1
ATOM 758 O O . LEU A 1 96 ? 4.57 -26.547 -12.305 1 98.06 96 LEU A O 1
ATOM 762 N N . GLN A 1 97 ? 3.969 -26.531 -14.469 1 98.06 97 GLN A N 1
ATOM 763 C CA . GLN A 1 97 ? 3.23 -27.797 -14.383 1 98.06 97 GLN A CA 1
ATOM 764 C C . GLN A 1 97 ? 4.148 -28.938 -13.977 1 98.06 97 GLN A C 1
ATOM 766 O O . GLN A 1 97 ? 3.77 -29.781 -13.148 1 98.06 97 GLN A O 1
ATOM 771 N N . LEU A 1 98 ? 5.305 -28.953 -14.539 1 96.56 98 LEU A N 1
ATOM 772 C CA . LEU A 1 98 ? 6.273 -30 -14.227 1 96.56 98 LEU A CA 1
ATOM 773 C C . LEU A 1 98 ? 6.648 -29.969 -12.75 1 96.56 98 LEU A C 1
ATOM 775 O O . LEU A 1 98 ? 6.73 -31.016 -12.094 1 96.56 98 LEU A O 1
ATOM 779 N N . LEU A 1 99 ? 6.852 -28.781 -12.195 1 96.69 99 LEU A N 1
ATOM 780 C CA . LEU A 1 99 ? 7.199 -28.625 -10.789 1 96.69 99 LEU A CA 1
ATOM 781 C C . LEU A 1 99 ? 6.07 -29.109 -9.891 1 96.69 99 LEU A C 1
ATOM 783 O O . LEU A 1 99 ? 6.324 -29.703 -8.836 1 96.69 99 LEU A O 1
ATOM 787 N N . ILE A 1 100 ? 4.859 -28.859 -10.344 1 97.06 100 ILE A N 1
ATOM 788 C CA . ILE A 1 100 ? 3.693 -29.297 -9.578 1 97.06 100 ILE A CA 1
ATOM 789 C C . ILE A 1 100 ? 3.562 -30.812 -9.656 1 97.06 100 ILE A C 1
ATOM 791 O O . ILE A 1 100 ? 3.383 -31.484 -8.641 1 97.06 100 ILE A O 1
ATOM 795 N N . ASP A 1 101 ? 3.738 -31.391 -10.867 1 96.94 101 ASP A N 1
ATOM 796 C CA . ASP A 1 101 ? 3.582 -32.812 -11.086 1 96.94 101 ASP A CA 1
ATOM 797 C C . ASP A 1 101 ? 4.66 -33.625 -10.352 1 96.94 101 ASP A C 1
ATOM 799 O O . ASP A 1 101 ? 4.43 -34.75 -9.93 1 96.94 101 ASP A O 1
ATOM 803 N N . THR A 1 102 ? 5.836 -33.062 -10.234 1 96 102 THR A N 1
ATOM 804 C CA . THR A 1 102 ? 6.945 -33.75 -9.594 1 96 102 THR A CA 1
ATOM 805 C C . THR A 1 102 ? 6.914 -33.531 -8.078 1 96 102 THR A C 1
ATOM 807 O O . THR A 1 102 ? 7.812 -33.969 -7.363 1 96 102 THR A O 1
ATOM 810 N N . GLY A 1 103 ? 5.977 -32.75 -7.586 1 93.5 103 GLY A N 1
ATOM 811 C CA . GLY A 1 103 ? 5.773 -32.562 -6.16 1 93.5 103 GLY A CA 1
ATOM 812 C C . GLY A 1 103 ? 6.664 -31.484 -5.566 1 93.5 103 GLY A C 1
ATOM 813 O O . GLY A 1 103 ? 6.797 -31.391 -4.344 1 93.5 103 GLY A O 1
ATOM 814 N N . ARG A 1 104 ? 7.27 -30.688 -6.383 1 93.44 104 ARG A N 1
ATOM 815 C CA . ARG A 1 104 ? 8.164 -29.641 -5.902 1 93.44 104 ARG A CA 1
ATOM 816 C C . ARG A 1 104 ? 7.375 -28.406 -5.484 1 93.44 104 ARG A C 1
ATOM 818 O O . ARG A 1 104 ? 7.883 -27.547 -4.746 1 93.44 104 ARG A O 1
ATOM 825 N N . LEU A 1 105 ? 6.16 -28.25 -6 1 95.75 105 LEU A N 1
ATOM 826 C CA . LEU A 1 105 ? 5.27 -27.156 -5.633 1 95.75 105 LEU A CA 1
ATOM 827 C C . LEU A 1 105 ? 3.934 -27.688 -5.125 1 95.75 105 LEU A C 1
ATOM 829 O O . LEU A 1 105 ? 3.359 -28.594 -5.723 1 95.75 105 LEU A O 1
ATOM 833 N N . ASP A 1 106 ? 3.463 -27.094 -4.047 1 93.75 106 ASP A N 1
ATOM 834 C CA . ASP A 1 106 ? 2.186 -27.469 -3.447 1 93.75 106 ASP A CA 1
ATOM 835 C C . ASP A 1 106 ? 1.079 -26.5 -3.875 1 93.75 106 ASP A C 1
ATOM 837 O O . ASP A 1 106 ? 1.133 -25.312 -3.57 1 93.75 106 ASP A O 1
ATOM 841 N N . THR A 1 107 ? 0.064 -27 -4.504 1 95.06 107 THR A N 1
ATOM 842 C CA . THR A 1 107 ? -0.992 -26.156 -5.062 1 95.06 107 THR A CA 1
ATOM 843 C C . THR A 1 107 ? -2.035 -25.828 -4 1 95.06 107 THR A C 1
ATOM 845 O O . THR A 1 107 ? -2.943 -25.031 -4.242 1 95.06 107 THR A O 1
ATOM 848 N N . HIS A 1 108 ? -1.885 -26.328 -2.824 1 92.06 108 HIS A N 1
ATOM 849 C CA . HIS A 1 108 ? -2.859 -26.094 -1.766 1 92.06 108 HIS A CA 1
ATOM 850 C C . HIS A 1 108 ? -2.572 -24.781 -1.04 1 92.06 108 HIS A C 1
ATOM 852 O O . HIS A 1 108 ? -3.355 -24.359 -0.188 1 92.06 108 HIS A O 1
ATOM 858 N N . HIS A 1 109 ? -1.495 -24.203 -1.373 1 92.75 109 HIS A N 1
ATOM 859 C CA . HIS A 1 109 ? -1.134 -22.891 -0.842 1 92.75 109 HIS A CA 1
ATOM 860 C C . HIS A 1 109 ? -0.751 -21.922 -1.963 1 92.75 109 HIS A C 1
ATOM 862 O O . HIS A 1 109 ? -0.298 -22.359 -3.025 1 92.75 109 HIS A O 1
ATOM 868 N N . PRO A 1 110 ? -0.951 -20.641 -1.665 1 95.25 110 PRO A N 1
ATOM 869 C CA . PRO A 1 110 ? -0.518 -19.688 -2.688 1 95.25 110 PRO A CA 1
ATOM 870 C C . PRO A 1 110 ? 0.983 -19.766 -2.959 1 95.25 110 PRO A C 1
ATOM 872 O O . PRO A 1 110 ? 1.766 -20.047 -2.049 1 95.25 110 PRO A O 1
ATOM 875 N N . ILE A 1 111 ? 1.365 -19.531 -4.145 1 97 111 ILE A N 1
ATOM 876 C CA . ILE A 1 1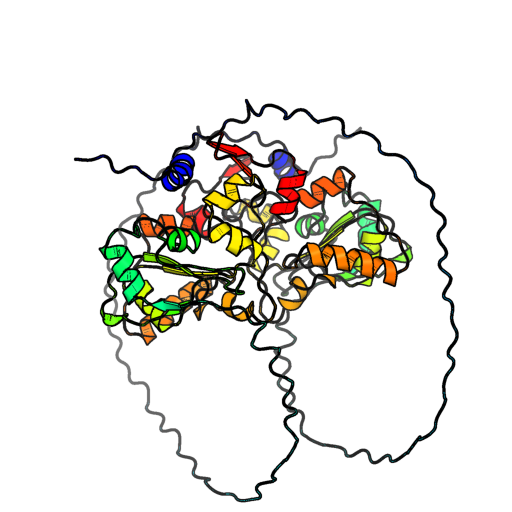11 ? 2.746 -19.641 -4.605 1 97 111 ILE A CA 1
ATOM 877 C C . ILE A 1 111 ? 3.281 -18.25 -4.953 1 97 111 ILE A C 1
ATOM 879 O O . ILE A 1 111 ? 2.684 -17.547 -5.762 1 97 111 ILE A O 1
ATOM 883 N N . ASP A 1 112 ? 4.32 -17.797 -4.352 1 97.31 112 ASP A N 1
ATOM 884 C CA . ASP A 1 112 ? 4.961 -16.531 -4.68 1 97.31 112 ASP A CA 1
ATOM 885 C C . ASP A 1 112 ? 6.426 -16.734 -5.059 1 97.31 112 ASP A C 1
ATOM 887 O O . ASP A 1 112 ? 6.852 -17.859 -5.332 1 97.31 112 ASP A O 1
ATOM 891 N N . LEU A 1 113 ? 7.168 -15.68 -5.152 1 97.44 113 LEU A N 1
ATOM 892 C CA . LEU A 1 113 ? 8.562 -15.727 -5.59 1 97.44 113 LEU A CA 1
ATOM 893 C C . LEU A 1 113 ? 9.406 -16.547 -4.633 1 97.44 113 LEU A C 1
ATOM 895 O O . LEU A 1 113 ? 10.266 -17.328 -5.062 1 97.44 113 LEU A O 1
ATOM 899 N N . ALA A 1 114 ? 9.133 -16.422 -3.355 1 95.75 114 ALA A N 1
ATOM 900 C CA . ALA A 1 114 ? 9.883 -17.172 -2.357 1 95.75 114 ALA A CA 1
ATOM 901 C C . ALA A 1 114 ? 9.68 -18.672 -2.553 1 95.75 114 ALA A C 1
ATOM 903 O O . ALA A 1 114 ? 10.641 -19.453 -2.518 1 95.75 114 ALA A O 1
ATOM 904 N N . THR A 1 115 ? 8.422 -19.062 -2.723 1 95.5 115 THR A N 1
ATOM 905 C CA . THR A 1 115 ? 8.086 -20.469 -2.914 1 95.5 115 THR A CA 1
ATOM 906 C C . THR A 1 115 ? 8.766 -21.016 -4.164 1 95.5 115 THR A C 1
ATOM 908 O O . THR A 1 115 ? 9.289 -22.141 -4.152 1 95.5 115 THR A O 1
ATOM 911 N N . LEU A 1 116 ? 8.766 -20.25 -5.238 1 96.38 116 LEU A N 1
ATOM 912 C CA . LEU A 1 116 ? 9.383 -20.688 -6.488 1 96.38 116 LEU A CA 1
ATOM 913 C C . LEU A 1 116 ? 10.891 -20.859 -6.312 1 96.38 116 LEU A C 1
ATOM 915 O O . LEU A 1 116 ? 11.461 -21.844 -6.781 1 96.38 116 LEU A O 1
ATOM 919 N N . CYS A 1 117 ? 11.484 -19.969 -5.637 1 94.12 117 CYS A N 1
ATOM 920 C CA . CYS A 1 117 ? 12.93 -20.031 -5.445 1 94.12 117 CYS A CA 1
ATOM 921 C C . CYS A 1 117 ? 13.305 -21.172 -4.516 1 94.12 117 CYS A C 1
ATOM 923 O O . CYS A 1 117 ? 14.383 -21.75 -4.652 1 94.12 117 CYS A O 1
ATOM 925 N N . GLN A 1 118 ? 12.484 -21.516 -3.658 1 91 118 GLN A N 1
ATOM 926 C CA . GLN A 1 118 ? 12.75 -22.578 -2.703 1 91 118 GLN A CA 1
ATOM 927 C C . GLN A 1 118 ? 12.789 -23.938 -3.395 1 91 118 GLN A C 1
ATOM 929 O O . GLN A 1 118 ? 13.359 -24.891 -2.867 1 91 118 GLN A O 1
ATOM 934 N N . THR A 1 119 ? 12.156 -24.016 -4.527 1 90.81 119 THR A N 1
ATOM 935 C CA . THR A 1 119 ? 12.227 -25.25 -5.285 1 90.81 119 THR A CA 1
ATOM 936 C C . THR A 1 119 ? 13.656 -25.547 -5.727 1 90.81 119 THR A C 1
ATOM 938 O O . THR A 1 119 ? 13.984 -26.672 -6.098 1 90.81 119 THR A O 1
ATOM 941 N N . LYS A 1 120 ? 14.523 -24.562 -5.836 1 87 120 LYS A N 1
ATOM 942 C CA . LYS A 1 120 ? 15.906 -24.609 -6.285 1 87 120 LYS A CA 1
ATOM 943 C C . LYS A 1 120 ? 15.992 -24.938 -7.773 1 87 120 LYS A C 1
ATOM 945 O O . LYS A 1 120 ? 17.078 -25.188 -8.305 1 87 120 LYS A O 1
ATOM 950 N N . VAL A 1 121 ? 14.852 -25.047 -8.32 1 89.31 121 VAL A N 1
ATOM 951 C CA . VAL A 1 121 ? 14.812 -25.203 -9.766 1 89.31 121 VAL A CA 1
ATOM 952 C C . VAL A 1 121 ? 14.797 -23.828 -10.438 1 89.31 121 VAL A C 1
ATOM 954 O O . VAL A 1 121 ? 15.531 -23.594 -11.398 1 89.31 121 VAL A O 1
ATOM 957 N N . TYR A 1 122 ? 14.023 -22.953 -9.93 1 91.69 122 TYR A N 1
ATOM 958 C CA . TYR A 1 122 ? 14.023 -21.562 -10.406 1 91.69 122 TYR A CA 1
ATOM 959 C C . TYR A 1 122 ? 15.055 -20.734 -9.656 1 91.69 122 TYR A C 1
ATOM 961 O O . TYR A 1 122 ? 14.977 -20.594 -8.43 1 91.69 122 TYR A O 1
ATOM 969 N N . ARG A 1 123 ? 15.961 -20.234 -10.422 1 86.69 123 ARG A N 1
ATOM 970 C CA . ARG A 1 123 ? 17.031 -19.469 -9.781 1 86.69 123 ARG A CA 1
ATOM 971 C C . ARG A 1 123 ? 16.953 -18 -10.172 1 86.69 123 ARG A C 1
ATOM 973 O O . ARG A 1 123 ? 16.766 -17.672 -11.344 1 86.69 123 ARG A O 1
ATOM 980 N N . LEU A 1 124 ? 16.938 -17.234 -9.195 1 91.44 124 LEU A N 1
ATOM 981 C CA . LEU A 1 124 ? 16.938 -15.773 -9.336 1 91.44 124 LEU A CA 1
ATOM 982 C C . LEU A 1 124 ? 18.203 -15.18 -8.742 1 91.44 124 LEU A C 1
ATOM 984 O O . LEU A 1 124 ? 18.578 -15.5 -7.613 1 91.44 124 LEU A O 1
ATOM 988 N N . ASP A 1 125 ? 18.938 -14.445 -9.547 1 90.5 125 ASP A N 1
ATOM 989 C CA . ASP A 1 125 ? 20.141 -13.773 -9.078 1 90.5 125 ASP A CA 1
ATOM 990 C C . ASP A 1 125 ? 19.969 -12.258 -9.062 1 90.5 125 ASP A C 1
ATOM 992 O O . ASP A 1 125 ? 20.125 -11.602 -10.094 1 90.5 125 ASP A O 1
ATOM 996 N N . PRO A 1 126 ? 19.703 -11.75 -7.895 1 88.12 126 PRO A N 1
ATOM 997 C CA . PRO A 1 126 ? 19.484 -10.305 -7.805 1 88.12 126 PRO A CA 1
ATOM 998 C C . PRO A 1 126 ? 20.703 -9.492 -8.234 1 88.12 126 PRO A C 1
ATOM 1000 O O . PRO A 1 126 ? 20.562 -8.328 -8.625 1 88.12 126 PRO A O 1
ATOM 1003 N N . ASN A 1 127 ? 21.891 -10.047 -8.164 1 87.5 127 ASN A N 1
ATOM 1004 C CA . ASN A 1 127 ? 23.109 -9.344 -8.562 1 87.5 127 ASN A CA 1
ATOM 1005 C C . ASN A 1 127 ? 23.156 -9.109 -10.07 1 87.5 127 ASN A C 1
ATOM 1007 O O . ASN A 1 127 ? 23.922 -8.273 -10.555 1 87.5 127 ASN A O 1
ATOM 1011 N N . LEU A 1 128 ? 22.375 -9.836 -10.797 1 89.25 128 LEU A N 1
ATOM 1012 C CA . LEU A 1 128 ? 22.25 -9.664 -12.242 1 89.25 128 LEU A CA 1
ATOM 1013 C C . LEU A 1 128 ? 21.031 -8.836 -12.594 1 89.25 128 LEU A C 1
ATOM 1015 O O . LEU A 1 128 ? 20.484 -8.953 -13.695 1 89.25 128 LEU A O 1
ATOM 1019 N N . ARG A 1 129 ? 20.469 -8.055 -11.617 1 91.31 129 ARG A N 1
ATOM 1020 C CA . ARG A 1 129 ? 19.312 -7.16 -11.758 1 91.31 129 ARG A CA 1
ATOM 1021 C C . ARG A 1 129 ? 18.062 -7.938 -12.102 1 91.31 129 ARG A C 1
ATOM 1023 O O . ARG A 1 129 ? 17.25 -7.488 -12.914 1 91.31 129 ARG A O 1
ATOM 1030 N N . GLN A 1 130 ? 18.062 -9.156 -11.664 1 94.44 130 GLN A N 1
ATOM 1031 C CA . GLN A 1 130 ? 16.844 -9.945 -11.789 1 94.44 130 GLN A CA 1
ATOM 1032 C C . GLN A 1 130 ? 15.859 -9.617 -10.664 1 94.44 130 GLN A C 1
ATOM 1034 O O . GLN A 1 130 ? 16.156 -9.844 -9.484 1 94.44 130 GLN A O 1
ATOM 1039 N N . PHE A 1 131 ? 14.68 -9.125 -11.023 1 95.81 131 PHE A N 1
ATOM 1040 C CA . PHE A 1 131 ? 13.75 -8.578 -10.039 1 95.81 131 PHE A CA 1
ATOM 1041 C C . PHE A 1 131 ? 12.562 -9.516 -9.836 1 95.81 131 PHE A C 1
ATOM 1043 O O . PHE A 1 131 ? 11.586 -9.156 -9.18 1 95.81 131 PHE A O 1
ATOM 1050 N N . GLY A 1 132 ? 12.531 -10.688 -10.422 1 97.06 132 GLY A N 1
ATOM 1051 C CA . GLY A 1 132 ? 11.445 -11.633 -10.227 1 97.06 132 GLY A CA 1
ATOM 1052 C C . GLY A 1 132 ? 11.211 -12.523 -11.43 1 97.06 132 GLY A C 1
ATOM 1053 O O . GLY A 1 132 ? 12.094 -12.688 -12.273 1 97.06 132 GLY A O 1
ATOM 1054 N N . VAL A 1 133 ? 10.008 -13.086 -11.492 1 97.88 133 VAL A N 1
ATOM 1055 C CA . VAL A 1 133 ? 9.695 -14.102 -12.5 1 97.88 133 VAL A CA 1
ATOM 1056 C C . VAL A 1 133 ? 8.711 -13.539 -13.516 1 97.88 133 VAL A C 1
ATOM 1058 O O . VAL A 1 133 ? 7.773 -12.82 -13.148 1 97.88 133 VAL A O 1
ATOM 1061 N N . HIS A 1 134 ? 8.977 -13.805 -14.75 1 98 134 HIS A N 1
ATOM 1062 C CA . HIS A 1 134 ? 8.039 -13.578 -15.844 1 98 134 HIS A CA 1
ATOM 1063 C C . HIS A 1 134 ? 7.355 -14.883 -16.25 1 98 134 HIS A C 1
ATOM 1065 O O . HIS A 1 134 ? 7.984 -15.758 -16.844 1 98 134 HIS A O 1
ATOM 1071 N N . LEU A 1 135 ? 6.082 -14.992 -15.922 1 98.5 135 LEU A N 1
ATOM 1072 C CA . LEU A 1 135 ? 5.324 -16.188 -16.297 1 98.5 135 LEU A CA 1
ATOM 1073 C C . LEU A 1 135 ? 4.891 -16.125 -17.75 1 98.5 135 LEU A C 1
ATOM 1075 O O . LEU A 1 135 ? 4.168 -15.211 -18.156 1 98.5 135 LEU A O 1
ATOM 1079 N N . THR A 1 136 ? 5.289 -17.094 -18.5 1 97.75 136 THR A N 1
ATOM 1080 C CA . THR A 1 136 ? 4.988 -17.109 -19.938 1 97.75 136 THR A CA 1
ATOM 1081 C C . THR A 1 136 ? 3.967 -18.188 -20.266 1 97.75 136 THR A C 1
ATOM 1083 O O . THR A 1 136 ? 3.801 -19.141 -19.5 1 97.75 136 THR A O 1
ATOM 1086 N N . ALA A 1 137 ? 3.391 -18.125 -21.406 1 97.62 137 ALA A N 1
ATOM 1087 C CA . ALA A 1 137 ? 2.268 -18.984 -21.766 1 97.62 137 ALA A CA 1
ATOM 1088 C C . ALA A 1 137 ? 2.752 -20.25 -22.469 1 97.62 137 ALA A C 1
ATOM 1090 O O . ALA A 1 137 ? 1.945 -21.094 -22.859 1 97.62 137 ALA A O 1
ATOM 1091 N N . GLU A 1 138 ? 4.035 -20.328 -22.609 1 96.69 138 GLU A N 1
ATOM 1092 C CA . GLU A 1 138 ? 4.527 -21.562 -23.203 1 96.69 138 GLU A CA 1
ATOM 1093 C C . GLU A 1 138 ? 4.055 -22.781 -22.406 1 96.69 138 GLU A C 1
ATOM 1095 O O . GLU A 1 138 ? 4.242 -22.844 -21.188 1 96.69 138 GLU A O 1
ATOM 1100 N N . GLY A 1 139 ? 3.314 -23.75 -23.094 1 96.44 139 GLY A N 1
ATOM 1101 C CA . GLY A 1 139 ? 2.76 -24.938 -22.438 1 96.44 139 GLY A CA 1
ATOM 1102 C C . GLY A 1 139 ? 1.336 -24.734 -21.953 1 96.44 139 GLY A C 1
ATOM 1103 O O . GLY A 1 139 ? 0.838 -25.516 -21.141 1 96.44 139 GLY A O 1
ATOM 1104 N N . MET A 1 140 ? 0.664 -23.688 -22.422 1 95.19 140 MET A N 1
ATOM 1105 C CA . MET A 1 140 ? -0.661 -23.328 -21.922 1 95.19 140 MET A CA 1
ATOM 1106 C C . MET A 1 140 ? -1.683 -24.406 -22.25 1 95.19 140 MET A C 1
ATOM 1108 O O . MET A 1 140 ? -2.623 -24.625 -21.484 1 95.19 140 MET A O 1
ATOM 1112 N N . ASP A 1 141 ? -1.498 -25.078 -23.344 1 93.69 141 ASP A N 1
ATOM 1113 C CA . ASP A 1 141 ? -2.455 -26.109 -23.766 1 93.69 141 ASP A CA 1
ATOM 1114 C C . ASP A 1 141 ? -2.432 -27.297 -22.812 1 93.69 141 ASP A C 1
ATOM 1116 O O . ASP A 1 141 ? -3.447 -27.984 -22.625 1 93.69 141 ASP A O 1
ATOM 1120 N N . GLY A 1 142 ? -1.304 -27.594 -22.234 1 94.69 142 GLY A N 1
ATOM 1121 C CA . GLY A 1 142 ? -1.174 -28.734 -21.328 1 94.69 142 GLY A CA 1
ATOM 1122 C C . GLY A 1 142 ? -1.238 -28.344 -19.859 1 94.69 142 GLY A C 1
ATOM 1123 O O . GLY A 1 142 ? -1.079 -29.188 -18.984 1 94.69 142 GLY A O 1
ATOM 1124 N N . PHE A 1 143 ? -1.48 -27.078 -19.641 1 97.31 143 PHE A N 1
ATOM 1125 C CA . PHE A 1 143 ? -1.516 -26.625 -18.266 1 97.31 143 PHE A CA 1
ATOM 1126 C C . PHE A 1 143 ? -2.861 -26.938 -17.625 1 97.31 143 PHE A C 1
ATOM 1128 O O . PHE A 1 143 ? -3.898 -26.453 -18.062 1 97.31 143 PHE A O 1
ATOM 1135 N N . LYS A 1 144 ? -2.865 -27.656 -16.5 1 96.38 144 LYS A N 1
ATOM 1136 C CA . LYS A 1 144 ? -4.121 -28.141 -15.938 1 96.38 144 LYS A CA 1
ATOM 1137 C C . LYS A 1 144 ? -4.227 -27.781 -14.453 1 96.38 144 LYS A C 1
ATOM 1139 O O . LYS A 1 144 ? -5.305 -27.859 -13.867 1 96.38 144 LYS A O 1
ATOM 1144 N N . ALA A 1 145 ? -3.191 -27.391 -13.891 1 97 145 ALA A N 1
ATOM 1145 C CA . ALA A 1 145 ? -3.146 -27.188 -12.445 1 97 145 ALA A CA 1
ATOM 1146 C C . ALA A 1 145 ? -3.98 -25.984 -12.031 1 97 145 ALA A C 1
ATOM 1148 O O . ALA A 1 145 ? -4.004 -24.969 -12.734 1 97 145 ALA A O 1
ATOM 1149 N N . LYS A 1 146 ? -4.699 -26.125 -10.914 1 97.56 146 LYS A N 1
ATOM 1150 C CA . LYS A 1 146 ? -5.316 -24.984 -10.242 1 97.56 146 LYS A CA 1
ATOM 1151 C C . LYS A 1 146 ? -4.359 -24.359 -9.234 1 97.56 146 LYS A C 1
ATOM 1153 O O . LYS A 1 146 ? -4.027 -24.969 -8.219 1 97.56 146 LYS A O 1
ATOM 1158 N N . VAL A 1 147 ? -3.91 -23.109 -9.531 1 98 147 VAL A N 1
ATOM 1159 C CA . VAL A 1 147 ? -2.896 -22.5 -8.672 1 98 147 VAL A CA 1
ATOM 1160 C C . VAL A 1 147 ? -3.236 -21.031 -8.414 1 98 147 VAL A C 1
ATOM 1162 O O . VAL A 1 147 ? -3.93 -20.406 -9.211 1 98 147 VAL A O 1
ATOM 1165 N N . HIS A 1 148 ? -2.895 -20.5 -7.27 1 97.94 148 HIS A N 1
ATOM 1166 C CA . HIS A 1 148 ? -2.92 -19.094 -6.914 1 97.94 148 HIS A CA 1
ATOM 1167 C C . HIS A 1 148 ? -1.508 -18.531 -6.816 1 97.94 148 HIS A C 1
ATOM 1169 O O . HIS A 1 148 ? -0.724 -18.938 -5.961 1 97.94 148 HIS A O 1
ATOM 1175 N N . LEU A 1 149 ? -1.221 -17.5 -7.676 1 98.12 149 LEU A N 1
ATOM 1176 C CA . LEU A 1 149 ? 0.165 -17.109 -7.906 1 98.12 149 LEU A CA 1
ATOM 1177 C C . LEU A 1 149 ? 0.354 -15.617 -7.656 1 98.12 149 LEU A C 1
ATOM 1179 O O . LEU A 1 149 ? -0.539 -14.812 -7.941 1 98.12 149 LEU A O 1
ATOM 1183 N N . GLU A 1 150 ? 1.42 -15.289 -7.094 1 98.19 150 GLU A N 1
ATOM 1184 C CA . GLU A 1 150 ? 1.983 -13.945 -7.184 1 98.19 150 GLU A CA 1
ATOM 1185 C C . GLU A 1 150 ? 3.275 -13.945 -7.996 1 98.19 150 GLU A C 1
ATOM 1187 O O . GLU A 1 150 ? 4.246 -14.602 -7.629 1 98.19 150 GLU A O 1
ATOM 1192 N N . VAL A 1 151 ? 3.264 -13.289 -9.125 1 98.62 151 VAL A N 1
ATOM 1193 C CA . VAL A 1 151 ? 4.434 -13.188 -10 1 98.62 151 VAL A CA 1
ATOM 1194 C C . VAL A 1 151 ? 4.715 -11.719 -10.312 1 98.62 151 VAL A C 1
ATOM 1196 O O . VAL A 1 151 ? 3.957 -10.836 -9.914 1 98.62 151 VAL A O 1
ATOM 1199 N N . GLN A 1 152 ? 5.797 -11.438 -10.977 1 98.25 152 GLN A N 1
ATOM 1200 C CA . GLN A 1 152 ? 6.188 -10.055 -11.227 1 98.25 152 GLN A CA 1
ATOM 1201 C C . GLN A 1 152 ? 5.758 -9.602 -12.625 1 98.25 152 GLN A C 1
ATOM 1203 O O . GLN A 1 152 ? 5.43 -8.43 -12.828 1 98.25 152 GLN A O 1
ATOM 1208 N N . TRP A 1 153 ? 5.797 -10.539 -13.531 1 97.81 153 TRP A N 1
ATOM 1209 C CA . TRP A 1 153 ? 5.301 -10.281 -14.883 1 97.81 153 TRP A CA 1
ATOM 1210 C C . TRP A 1 153 ? 4.543 -11.492 -15.422 1 97.81 153 TRP A C 1
ATOM 1212 O O . TRP A 1 153 ? 4.867 -12.633 -15.094 1 97.81 153 TRP A O 1
ATOM 1222 N N . ALA A 1 154 ? 3.471 -11.195 -16.172 1 98.56 154 ALA A N 1
ATOM 1223 C CA . ALA A 1 154 ? 2.709 -12.273 -16.812 1 98.56 154 ALA A CA 1
ATOM 1224 C C . ALA A 1 154 ? 2.043 -11.781 -18.094 1 98.56 154 ALA A C 1
ATOM 1226 O O . ALA A 1 154 ? 1.58 -10.641 -18.156 1 98.56 154 ALA A O 1
ATOM 1227 N N . SER A 1 155 ? 2.037 -12.602 -19.078 1 96.56 155 SER A N 1
ATOM 1228 C CA . SER A 1 155 ? 1.278 -12.305 -20.281 1 96.56 155 SER A CA 1
ATOM 1229 C C . SER A 1 155 ? -0.211 -12.555 -20.078 1 96.56 155 SER A C 1
ATOM 1231 O O . SER A 1 155 ? -0.601 -13.289 -19.172 1 96.56 155 SER A O 1
ATOM 1233 N N . GLN A 1 156 ? -1.027 -11.922 -20.938 1 96.75 156 GLN A N 1
ATOM 1234 C CA . GLN A 1 156 ? -2.469 -12.133 -20.859 1 96.75 156 GLN A CA 1
ATOM 1235 C C . GLN A 1 156 ? -2.82 -13.602 -21.094 1 96.75 156 GLN A C 1
ATOM 1237 O O . GLN A 1 156 ? -3.74 -14.133 -20.469 1 96.75 156 GLN A O 1
ATOM 1242 N N . GLU A 1 157 ? -2.068 -14.203 -21.984 1 97.88 157 GLU A N 1
ATOM 1243 C CA . GLU A 1 157 ? -2.289 -15.625 -22.25 1 97.88 157 GLU A CA 1
ATOM 1244 C C . GLU A 1 157 ? -2.002 -16.484 -21.031 1 97.88 157 GLU A C 1
ATOM 1246 O O . GLU A 1 157 ? -2.732 -17.422 -20.734 1 97.88 157 GLU A O 1
ATOM 1251 N N . ALA A 1 158 ? -0.923 -16.172 -20.359 1 98.5 158 ALA A N 1
ATOM 1252 C CA . ALA A 1 158 ? -0.574 -16.906 -19.156 1 98.5 158 ALA A CA 1
ATOM 1253 C C . ALA A 1 158 ? -1.627 -16.703 -18.062 1 98.5 158 ALA A C 1
ATOM 1255 O O . ALA A 1 158 ? -2 -17.641 -17.359 1 98.5 158 ALA A O 1
ATOM 1256 N N . ILE A 1 159 ? -2.117 -15.461 -17.938 1 98.62 159 ILE A N 1
ATOM 1257 C CA . ILE A 1 159 ? -3.162 -15.148 -16.969 1 98.62 159 ILE A CA 1
ATOM 1258 C C . ILE A 1 159 ? -4.414 -15.961 -17.281 1 98.62 159 ILE A C 1
ATOM 1260 O O . ILE A 1 159 ? -4.996 -16.578 -16.391 1 98.62 159 ILE A O 1
ATOM 1264 N N . ALA A 1 160 ? -4.785 -16.016 -18.516 1 98.31 160 ALA A N 1
ATOM 1265 C CA . ALA A 1 160 ? -5.965 -16.766 -18.938 1 98.31 160 ALA A CA 1
ATOM 1266 C C . ALA A 1 160 ? -5.816 -18.25 -18.609 1 98.31 160 ALA A C 1
ATOM 1268 O O . ALA A 1 160 ? -6.766 -18.891 -18.156 1 98.31 160 ALA A O 1
ATOM 1269 N N . ALA A 1 161 ? -4.637 -18.781 -18.859 1 98.31 161 ALA A N 1
ATOM 1270 C CA . ALA A 1 161 ? -4.379 -20.188 -18.609 1 98.31 161 ALA A CA 1
ATOM 1271 C C . ALA A 1 161 ? -4.559 -20.531 -17.141 1 98.31 161 ALA A C 1
ATOM 1273 O O . ALA A 1 161 ? -5.102 -21.594 -16.797 1 98.31 161 ALA A O 1
ATOM 1274 N N . VAL A 1 162 ? -4.145 -19.672 -16.281 1 98.38 162 VAL A N 1
ATOM 1275 C CA . VAL A 1 162 ? -4.238 -19.891 -14.844 1 98.38 162 VAL A CA 1
ATOM 1276 C C . VAL A 1 162 ? -5.691 -19.75 -14.391 1 98.38 162 VAL A C 1
ATOM 1278 O O . VAL A 1 162 ? -6.203 -20.609 -13.664 1 98.38 162 VAL A O 1
ATOM 1281 N N . GLU A 1 163 ? -6.348 -18.641 -14.859 1 97.88 163 GLU A N 1
ATOM 1282 C CA . GLU A 1 163 ? -7.688 -18.328 -14.383 1 97.88 163 GLU A CA 1
ATOM 1283 C C . GLU A 1 163 ? -8.727 -19.297 -14.945 1 97.88 163 GLU A C 1
ATOM 1285 O O . GLU A 1 163 ? -9.719 -19.594 -14.281 1 97.88 163 GLU A O 1
ATOM 1290 N N . ARG A 1 164 ? -8.477 -19.859 -16.141 1 97.19 164 ARG A N 1
ATOM 1291 C CA . ARG A 1 164 ? -9.414 -20.812 -16.75 1 97.19 164 ARG A CA 1
ATOM 1292 C C . ARG A 1 164 ? -9.5 -22.094 -15.922 1 97.19 164 ARG A C 1
ATOM 1294 O O . ARG A 1 164 ? -10.539 -22.75 -15.906 1 97.19 164 ARG A O 1
ATOM 1301 N N . ASN A 1 165 ? -8.414 -22.422 -15.195 1 96.75 165 ASN A N 1
ATOM 1302 C CA . ASN A 1 165 ? -8.367 -23.625 -14.391 1 96.75 165 ASN A CA 1
ATOM 1303 C C . ASN A 1 165 ? -8.852 -23.375 -12.961 1 96.75 165 ASN A C 1
ATOM 1305 O O . ASN A 1 165 ? -8.711 -24.234 -12.094 1 96.75 165 ASN A O 1
ATOM 1309 N N . GLY A 1 166 ? -9.344 -22.188 -12.703 1 96.75 166 GLY A N 1
ATOM 1310 C CA . GLY A 1 166 ? -9.898 -21.875 -11.398 1 96.75 166 GLY A CA 1
ATOM 1311 C C . GLY A 1 166 ? -8.898 -21.25 -10.453 1 96.75 166 GLY A C 1
ATOM 1312 O O . GLY A 1 166 ? -9.172 -21.109 -9.258 1 96.75 166 GLY A O 1
ATOM 1313 N N . GLY A 1 167 ? -7.766 -20.906 -10.969 1 97.69 167 GLY A N 1
ATOM 1314 C CA . GLY A 1 167 ? -6.754 -20.219 -10.172 1 97.69 167 GLY A CA 1
ATOM 1315 C C . GLY A 1 167 ? -6.848 -18.719 -10.25 1 97.69 167 GLY A C 1
ATOM 1316 O O . GLY A 1 167 ? -7.82 -18.172 -10.773 1 97.69 167 GLY A O 1
ATOM 1317 N N . SER A 1 168 ? -5.93 -18.047 -9.586 1 97.5 168 SER A N 1
ATOM 1318 C CA . SER A 1 168 ? -5.805 -16.594 -9.617 1 97.5 168 SER A CA 1
ATOM 1319 C C . SER A 1 168 ? -4.344 -16.156 -9.703 1 97.5 168 SER A C 1
ATOM 1321 O O . SER A 1 168 ? -3.441 -16.938 -9.398 1 97.5 168 SER A O 1
ATOM 1323 N N . LEU A 1 169 ? -4.191 -14.977 -10.172 1 97.94 169 LEU A N 1
ATOM 1324 C CA . LEU A 1 169 ? -2.848 -14.438 -10.359 1 97.94 169 LEU A CA 1
ATOM 1325 C C . LEU A 1 169 ? -2.793 -12.961 -10 1 97.94 169 LEU A C 1
ATOM 1327 O O . LEU A 1 169 ? -3.703 -12.203 -10.336 1 97.94 169 LEU A O 1
ATOM 1331 N N . VAL A 1 170 ? -1.773 -12.609 -9.258 1 98.19 170 VAL A N 1
ATOM 1332 C CA . VAL A 1 170 ? -1.479 -11.211 -8.953 1 98.19 170 VAL A CA 1
ATOM 1333 C C . VAL A 1 170 ? -0.064 -10.867 -9.414 1 98.19 170 VAL A C 1
ATOM 1335 O O . VAL A 1 170 ? 0.877 -11.625 -9.164 1 98.19 170 VAL A O 1
ATOM 1338 N N . THR A 1 171 ? 0.087 -9.812 -10.211 1 98.69 171 THR A N 1
ATOM 1339 C CA . THR A 1 171 ? 1.424 -9.328 -10.539 1 98.69 171 THR A CA 1
ATOM 1340 C C . THR A 1 171 ? 1.864 -8.242 -9.562 1 98.69 171 THR A C 1
ATOM 1342 O O . THR A 1 171 ? 1.098 -7.328 -9.258 1 98.69 171 THR A O 1
ATOM 1345 N N . ALA A 1 172 ? 3.041 -8.398 -9 1 98.25 172 ALA A N 1
ATOM 1346 C CA . ALA A 1 172 ? 3.506 -7.461 -7.977 1 98.25 172 ALA A CA 1
ATOM 1347 C C . ALA A 1 172 ? 4.98 -7.121 -8.18 1 98.25 172 ALA A C 1
ATOM 1349 O O . ALA A 1 172 ? 5.785 -7.996 -8.5 1 98.25 172 ALA A O 1
ATOM 1350 N N . TYR A 1 173 ? 5.293 -5.836 -7.961 1 97.88 173 TYR A N 1
ATOM 1351 C CA . TYR A 1 173 ? 6.668 -5.355 -8.047 1 97.88 173 TYR A CA 1
ATOM 1352 C C . TYR A 1 173 ? 7.414 -5.609 -6.738 1 97.88 173 TYR A C 1
ATOM 1354 O O . TYR A 1 173 ? 6.84 -5.48 -5.652 1 97.88 173 TYR A O 1
ATOM 1362 N N . PHE A 1 174 ? 8.688 -5.953 -6.875 1 97.44 174 PHE A N 1
ATOM 1363 C CA . PHE A 1 174 ? 9.602 -5.98 -5.738 1 97.44 174 PHE A CA 1
ATOM 1364 C C . PHE A 1 174 ? 10.883 -5.219 -6.051 1 97.44 174 PHE A C 1
ATOM 1366 O O . PHE A 1 174 ? 11.43 -5.34 -7.148 1 97.44 174 PHE A O 1
ATOM 1373 N N . ASP A 1 175 ? 11.289 -4.402 -5.129 1 94.81 175 ASP A N 1
ATOM 1374 C CA . ASP A 1 175 ? 12.609 -3.781 -5.219 1 94.81 175 ASP A CA 1
ATOM 1375 C C . ASP A 1 175 ? 13.711 -4.793 -4.918 1 94.81 175 ASP A C 1
ATOM 1377 O O . ASP A 1 175 ? 13.43 -5.906 -4.465 1 94.81 175 ASP A O 1
ATOM 1381 N N . ILE A 1 176 ? 14.914 -4.379 -5.113 1 93.81 176 ILE A N 1
ATOM 1382 C CA . ILE A 1 176 ? 16.031 -5.32 -5.102 1 93.81 176 ILE A CA 1
ATOM 1383 C C . ILE A 1 176 ? 16.219 -5.875 -3.691 1 93.81 176 ILE A C 1
ATOM 1385 O O . ILE A 1 176 ? 16.594 -7.035 -3.521 1 93.81 176 ILE A O 1
ATOM 1389 N N . PHE A 1 177 ? 15.984 -5.094 -2.639 1 93.12 177 PHE A N 1
ATOM 1390 C CA . PHE A 1 177 ? 16.141 -5.562 -1.266 1 93.12 177 PHE A CA 1
ATOM 1391 C C . PHE A 1 177 ? 15.078 -6.613 -0.934 1 93.12 177 PHE A C 1
ATOM 1393 O O . PHE A 1 177 ? 15.383 -7.617 -0.287 1 93.12 177 PHE A O 1
ATOM 1400 N N . SER A 1 178 ? 13.891 -6.336 -1.387 1 96.38 178 SER A N 1
ATOM 1401 C CA . SER A 1 178 ? 12.812 -7.301 -1.195 1 96.38 178 SER A CA 1
ATOM 1402 C C . SER A 1 178 ? 13.086 -8.594 -1.962 1 96.38 178 SER A C 1
ATOM 1404 O O . SER A 1 178 ? 12.828 -9.688 -1.453 1 96.38 178 SER A O 1
ATOM 1406 N N . VAL A 1 179 ? 13.586 -8.477 -3.191 1 96.94 179 VAL A N 1
ATOM 1407 C CA . VAL A 1 179 ? 13.883 -9.641 -4.016 1 96.94 179 VAL A CA 1
ATOM 1408 C C . VAL A 1 179 ? 14.953 -10.492 -3.336 1 96.94 179 VAL A C 1
ATOM 1410 O O . VAL A 1 179 ? 14.844 -11.727 -3.307 1 96.94 179 VAL A O 1
ATOM 1413 N N . LYS A 1 180 ? 15.961 -9.836 -2.818 1 95.44 180 LYS A N 1
ATOM 1414 C CA . LYS A 1 180 ? 17.031 -10.562 -2.137 1 95.44 180 LYS A CA 1
ATOM 1415 C C . LYS A 1 180 ? 16.484 -11.375 -0.963 1 95.44 180 LYS A C 1
ATOM 1417 O O . LYS A 1 180 ? 16.875 -12.523 -0.757 1 95.44 180 LYS A O 1
ATOM 1422 N N . ALA A 1 181 ? 15.594 -10.766 -0.21 1 95.5 181 ALA A N 1
ATOM 1423 C CA . ALA A 1 181 ? 14.977 -11.461 0.917 1 95.5 181 ALA A CA 1
ATOM 1424 C C . ALA A 1 181 ? 14.148 -12.648 0.439 1 95.5 181 ALA A C 1
ATOM 1426 O O . ALA A 1 181 ? 14.188 -13.727 1.041 1 95.5 181 ALA A O 1
ATOM 1427 N N . LEU A 1 182 ? 13.461 -12.469 -0.667 1 95.88 182 LEU A N 1
ATOM 1428 C CA . LEU A 1 182 ? 12.555 -13.484 -1.181 1 95.88 182 LEU A CA 1
ATOM 1429 C C . LEU A 1 182 ? 13.328 -14.617 -1.855 1 95.88 182 LEU A C 1
ATOM 1431 O O . LEU A 1 182 ? 12.883 -15.766 -1.854 1 95.88 182 LEU A O 1
ATOM 1435 N N . ALA A 1 183 ? 14.422 -14.297 -2.496 1 94.81 183 ALA A N 1
ATOM 1436 C CA . ALA A 1 183 ? 15.203 -15.281 -3.234 1 94.81 183 ALA A CA 1
ATOM 1437 C C . ALA A 1 183 ? 15.742 -16.375 -2.305 1 94.81 183 ALA A C 1
ATOM 1439 O O . ALA A 1 183 ? 15.883 -17.531 -2.705 1 94.81 183 ALA A O 1
ATOM 1440 N N . ASP A 1 184 ? 16.047 -15.977 -1.098 1 92.75 184 ASP A N 1
ATOM 1441 C CA . ASP A 1 184 ? 16.5 -16.922 -0.08 1 92.75 184 ASP A CA 1
ATOM 1442 C C . ASP A 1 184 ? 16.062 -16.484 1.313 1 92.75 184 ASP A C 1
ATOM 1444 O O . ASP A 1 184 ? 16.875 -15.961 2.092 1 92.75 184 ASP A O 1
ATOM 1448 N N . PRO A 1 185 ? 14.812 -16.828 1.635 1 91.5 185 PRO A N 1
ATOM 1449 C CA . PRO A 1 185 ? 14.258 -16.375 2.912 1 91.5 185 PRO A CA 1
ATOM 1450 C C . PRO A 1 185 ? 15.039 -16.906 4.113 1 91.5 185 PRO A C 1
ATOM 1452 O O . PRO A 1 185 ? 15.211 -16.188 5.102 1 91.5 185 PRO A O 1
ATOM 1455 N N . ILE A 1 186 ? 15.531 -18.125 4.035 1 87.38 186 ILE A N 1
ATOM 1456 C CA . ILE A 1 186 ? 16.266 -18.719 5.148 1 87.38 186 ILE A CA 1
ATOM 1457 C C . ILE A 1 186 ? 17.531 -17.906 5.418 1 87.38 186 ILE A C 1
ATOM 1459 O O . ILE A 1 186 ? 17.812 -17.547 6.562 1 87.38 186 ILE A O 1
ATOM 1463 N N . ALA A 1 187 ? 18.281 -17.688 4.371 1 89.06 187 ALA A N 1
ATOM 1464 C CA . ALA A 1 187 ? 19.5 -16.875 4.508 1 89.06 187 ALA A CA 1
ATOM 1465 C C . ALA A 1 187 ? 19.172 -15.492 5.051 1 89.06 187 ALA A C 1
ATOM 1467 O O . ALA A 1 187 ? 19.906 -14.969 5.902 1 89.06 187 ALA A O 1
ATOM 1468 N N . PHE A 1 188 ? 18.109 -14.891 4.621 1 93.81 188 PHE A N 1
ATOM 1469 C CA . PHE A 1 188 ? 17.703 -13.562 5.062 1 93.81 188 PHE A CA 1
ATOM 1470 C C . PHE A 1 188 ? 17.391 -13.555 6.555 1 93.81 188 PHE A C 1
ATOM 1472 O O . PHE A 1 188 ? 17.891 -12.703 7.297 1 93.81 188 PHE A O 1
ATOM 1479 N N . PHE A 1 189 ? 16.578 -14.484 6.969 1 87.44 189 PHE A N 1
ATOM 1480 C CA . PHE A 1 189 ? 16.141 -14.5 8.359 1 87.44 189 PHE A CA 1
ATOM 1481 C C . PHE A 1 189 ? 17.312 -14.781 9.297 1 87.44 189 PHE A C 1
ATOM 1483 O O . PHE A 1 189 ? 17.328 -14.305 10.43 1 87.44 189 PHE A O 1
ATOM 1490 N N . LYS A 1 190 ? 18.297 -15.5 8.836 1 87.5 190 LYS A N 1
ATOM 1491 C CA . LYS A 1 190 ? 19.484 -15.797 9.633 1 87.5 190 LYS A CA 1
ATOM 1492 C C . LYS A 1 190 ? 20.281 -14.531 9.922 1 87.5 190 LYS A C 1
ATOM 1494 O O . LYS A 1 190 ? 21.031 -14.469 10.898 1 87.5 190 LYS A O 1
ATOM 1499 N N . THR A 1 191 ? 20.219 -13.57 9.094 1 89.75 191 THR A N 1
ATOM 1500 C CA . THR A 1 191 ? 20.938 -12.328 9.289 1 89.75 191 THR A CA 1
ATOM 1501 C C . THR A 1 191 ? 20.406 -11.562 10.5 1 89.75 191 THR A C 1
ATOM 1503 O O . THR A 1 191 ? 21.094 -10.703 11.047 1 89.75 191 THR A O 1
ATOM 1506 N N . GLY A 1 192 ? 19.094 -11.766 10.805 1 86.31 192 GLY A N 1
ATOM 1507 C CA . GLY A 1 192 ? 18.469 -11.062 11.922 1 86.31 192 GLY A CA 1
ATOM 1508 C C . GLY A 1 192 ? 18 -9.664 11.562 1 86.31 192 GLY A C 1
ATOM 1509 O O . GLY A 1 192 ? 17.625 -8.883 12.438 1 86.31 192 GLY A O 1
ATOM 1510 N N . GLN A 1 193 ? 18.062 -9.32 10.359 1 89.19 193 GLN A N 1
ATOM 1511 C CA . GLN A 1 193 ? 17.609 -8.008 9.906 1 89.19 193 GLN A CA 1
ATOM 1512 C C . GLN A 1 193 ? 16.078 -7.945 9.867 1 89.19 193 GLN A C 1
ATOM 1514 O O . GLN A 1 193 ? 15.414 -8.961 9.672 1 89.19 193 GLN A O 1
ATOM 1519 N N . PRO A 1 194 ? 15.492 -6.777 10.195 1 88.94 194 PRO A N 1
ATOM 1520 C CA . PRO A 1 194 ? 14.047 -6.637 10.055 1 88.94 194 PRO A CA 1
ATOM 1521 C C . PRO A 1 194 ? 13.578 -6.828 8.609 1 88.94 194 PRO A C 1
ATOM 1523 O O . PRO A 1 194 ? 14.305 -6.504 7.672 1 88.94 194 PRO A O 1
ATOM 1526 N N . ILE A 1 195 ? 12.398 -7.387 8.445 1 90.81 195 ILE A N 1
ATOM 1527 C CA . ILE A 1 195 ? 11.812 -7.551 7.125 1 90.81 195 ILE A CA 1
ATOM 1528 C C . ILE A 1 195 ? 11.688 -6.191 6.441 1 90.81 195 ILE A C 1
ATOM 1530 O O . ILE A 1 195 ? 11.156 -5.242 7.027 1 90.81 195 ILE A O 1
ATOM 1534 N N . PRO A 1 196 ? 12.195 -6.098 5.223 1 91.44 196 PRO A N 1
ATOM 1535 C CA . PRO A 1 196 ? 12.133 -4.805 4.535 1 91.44 196 PRO A CA 1
ATOM 1536 C C . PRO A 1 196 ? 10.711 -4.43 4.121 1 91.44 196 PRO A C 1
ATOM 1538 O O . PRO A 1 196 ? 9.836 -5.301 4.047 1 91.44 196 PRO A O 1
ATOM 1541 N N . ARG A 1 197 ? 10.539 -3.08 3.953 1 90.25 197 ARG A N 1
ATOM 1542 C CA . ARG A 1 197 ? 9.305 -2.578 3.35 1 90.25 197 ARG A CA 1
ATOM 1543 C C . ARG A 1 197 ? 9.406 -2.584 1.827 1 90.25 197 ARG A C 1
ATOM 1545 O O . ARG A 1 197 ? 10.344 -2.027 1.257 1 90.25 197 ARG A O 1
ATOM 1552 N N . ARG A 1 198 ? 8.391 -3.217 1.258 1 95.19 198 ARG A N 1
ATOM 1553 C CA . ARG A 1 198 ? 8.344 -3.209 -0.201 1 95.19 198 ARG A CA 1
ATOM 1554 C C . ARG A 1 198 ? 8.164 -1.792 -0.736 1 95.19 198 ARG A C 1
ATOM 1556 O O . ARG A 1 198 ? 7.23 -1.09 -0.342 1 95.19 198 ARG A O 1
ATOM 1563 N N . LEU A 1 199 ? 9.039 -1.4 -1.621 1 93.75 199 LEU A N 1
ATOM 1564 C CA . LEU A 1 199 ? 8.953 -0.062 -2.195 1 93.75 199 LEU A CA 1
ATOM 1565 C C . LEU A 1 199 ? 7.977 -0.035 -3.365 1 93.75 199 LEU A C 1
ATOM 1567 O O . LEU A 1 199 ? 7.734 -1.062 -4.004 1 93.75 199 LEU A O 1
ATOM 1571 N N . THR A 1 200 ? 7.414 1.158 -3.605 1 92.88 200 THR A N 1
ATOM 1572 C CA . THR A 1 200 ? 6.551 1.362 -4.762 1 92.88 200 THR A CA 1
ATOM 1573 C C . THR A 1 200 ? 7.348 1.251 -6.059 1 92.88 200 THR A C 1
ATOM 1575 O O . THR A 1 200 ? 8.508 1.663 -6.117 1 92.88 200 THR A O 1
ATOM 1578 N N . PRO A 1 201 ? 6.668 0.708 -7.051 1 95.12 201 PRO A N 1
ATOM 1579 C CA . PRO A 1 201 ? 7.371 0.635 -8.336 1 95.12 201 PRO A CA 1
ATOM 1580 C C . PRO A 1 201 ? 7.773 2.008 -8.867 1 95.12 201 PRO A C 1
ATOM 1582 O O . PRO A 1 201 ? 7.086 3 -8.609 1 95.12 201 PRO A O 1
ATOM 1585 N N . PRO A 1 202 ? 8.891 1.998 -9.594 1 90.62 202 PRO A N 1
ATOM 1586 C CA . PRO A 1 202 ? 9.297 3.258 -10.219 1 90.62 202 PRO A CA 1
ATOM 1587 C C . PRO A 1 202 ? 8.336 3.699 -11.32 1 90.62 202 PRO A C 1
ATOM 1589 O O . PRO A 1 202 ? 7.445 2.941 -11.711 1 90.62 202 PRO A O 1
ATOM 1592 N N . ALA A 1 203 ? 8.508 4.926 -11.797 1 85.88 203 ALA A N 1
ATOM 1593 C CA . ALA A 1 203 ? 7.605 5.559 -12.758 1 85.88 203 ALA A CA 1
ATOM 1594 C C . ALA A 1 203 ? 7.504 4.738 -14.039 1 85.88 203 ALA A C 1
ATOM 1596 O O . ALA A 1 203 ? 6.438 4.676 -14.656 1 85.88 203 ALA A O 1
ATOM 1597 N N . ASP A 1 204 ? 8.547 4.09 -14.43 1 89.06 204 ASP A N 1
ATOM 1598 C CA . ASP A 1 204 ? 8.562 3.357 -15.688 1 89.06 204 ASP A CA 1
ATOM 1599 C C . ASP A 1 204 ? 7.855 2.01 -15.547 1 89.06 204 ASP A C 1
ATOM 1601 O O . ASP A 1 204 ? 7.586 1.337 -16.547 1 89.06 204 ASP A O 1
ATOM 1605 N N . ALA A 1 205 ? 7.527 1.664 -14.258 1 93.81 205 ALA A N 1
ATOM 1606 C CA . ALA A 1 205 ? 6.973 0.329 -14.055 1 93.81 205 ALA A CA 1
ATOM 1607 C C . ALA A 1 205 ? 5.598 0.402 -13.391 1 93.81 205 ALA A C 1
ATOM 1609 O O . ALA A 1 205 ? 4.816 -0.549 -13.461 1 93.81 205 ALA A O 1
ATOM 1610 N N . VAL A 1 206 ? 5.285 1.451 -12.766 1 93.56 206 VAL A N 1
ATOM 1611 C CA . VAL A 1 206 ? 4.109 1.556 -11.906 1 93.56 206 VAL A CA 1
ATOM 1612 C C . VAL A 1 206 ? 2.844 1.324 -12.727 1 93.56 206 VAL A C 1
ATOM 1614 O O . VAL A 1 206 ? 1.88 0.729 -12.242 1 93.56 206 VAL A O 1
ATOM 1617 N N . GLY A 1 207 ? 2.791 1.769 -14.008 1 93.94 207 GLY A N 1
ATOM 1618 C CA . GLY A 1 207 ? 1.631 1.592 -14.867 1 93.94 207 GLY A CA 1
ATOM 1619 C C . GLY A 1 207 ? 1.243 0.137 -15.055 1 93.94 207 GLY A C 1
ATOM 1620 O O . GLY A 1 207 ? 0.056 -0.193 -15.109 1 93.94 207 GLY A O 1
ATOM 1621 N N . TYR A 1 208 ? 2.238 -0.751 -15.203 1 96.5 208 TYR A N 1
ATOM 1622 C CA . TYR A 1 208 ? 1.975 -2.176 -15.367 1 96.5 208 TYR A CA 1
ATOM 1623 C C . TYR A 1 208 ? 1.234 -2.734 -14.156 1 96.5 208 TYR A C 1
ATOM 1625 O O . TYR A 1 208 ? 0.263 -3.48 -14.305 1 96.5 208 TYR A O 1
ATOM 1633 N N . TYR A 1 209 ? 1.612 -2.316 -12.969 1 97.44 209 TYR A N 1
ATOM 1634 C CA . TYR A 1 209 ? 1.102 -2.914 -11.742 1 97.44 209 TYR A CA 1
ATOM 1635 C C . TYR A 1 209 ? -0.179 -2.225 -11.289 1 97.44 209 TYR A C 1
ATOM 1637 O O . TYR A 1 209 ? -0.85 -2.689 -10.367 1 97.44 209 TYR A O 1
ATOM 1645 N N . MET A 1 210 ? -0.456 -1.149 -11.898 1 95.44 210 MET A N 1
ATOM 1646 C CA . MET A 1 210 ? -1.721 -0.463 -11.648 1 95.44 210 MET A CA 1
ATOM 1647 C C . MET A 1 210 ? -2.797 -0.931 -12.617 1 95.44 210 MET A C 1
ATOM 1649 O O . MET A 1 210 ? -3.977 -0.621 -12.445 1 95.44 210 MET A O 1
ATOM 1653 N N . ASN A 1 211 ? -2.445 -1.666 -13.633 1 96.81 211 ASN A N 1
ATOM 1654 C CA . ASN A 1 211 ? -3.355 -2.092 -14.688 1 96.81 211 ASN A CA 1
ATOM 1655 C C . ASN A 1 211 ? -4.145 -3.332 -14.281 1 96.81 211 ASN A C 1
ATOM 1657 O O . ASN A 1 211 ? -3.57 -4.402 -14.078 1 96.81 211 ASN A O 1
ATOM 1661 N N . PRO A 1 212 ? -5.477 -3.188 -14.211 1 97.56 212 PRO A N 1
ATOM 1662 C CA . PRO A 1 212 ? -6.281 -4.348 -13.828 1 97.56 212 PRO A CA 1
ATOM 1663 C C . PRO A 1 212 ? -6.184 -5.492 -14.828 1 97.56 212 PRO A C 1
ATOM 1665 O O . PRO A 1 212 ? -6.336 -6.66 -14.461 1 97.56 212 PRO A O 1
ATOM 1668 N N . ALA A 1 213 ? -5.875 -5.25 -16.047 1 98.25 213 ALA A N 1
ATOM 1669 C CA . ALA A 1 213 ? -5.746 -6.293 -17.062 1 98.25 213 ALA A CA 1
ATOM 1670 C C . ALA A 1 213 ? -4.551 -7.195 -16.766 1 98.25 213 ALA A C 1
ATOM 1672 O O . ALA A 1 213 ? -4.516 -8.352 -17.203 1 98.25 213 ALA A O 1
ATOM 1673 N N . ASN A 1 214 ? -3.611 -6.59 -16.062 1 98.44 214 ASN A N 1
ATOM 1674 C CA . ASN A 1 214 ? -2.418 -7.344 -15.688 1 98.44 214 ASN A CA 1
ATOM 1675 C C . ASN A 1 214 ? -2.549 -7.945 -14.289 1 98.44 214 ASN A C 1
ATOM 1677 O O . ASN A 1 214 ? -1.605 -8.555 -13.781 1 98.44 214 ASN A O 1
ATOM 1681 N N . ARG A 1 215 ? -3.73 -7.773 -13.719 1 98.06 215 ARG A N 1
ATOM 1682 C CA . ARG A 1 215 ? -3.949 -8.227 -12.352 1 98.06 215 ARG A CA 1
ATOM 1683 C C . ARG A 1 215 ? -2.924 -7.609 -11.406 1 98.06 215 ARG A C 1
ATOM 1685 O O . ARG A 1 215 ? -2.426 -8.289 -10.5 1 98.06 215 ARG A O 1
ATOM 1692 N N . GLY A 1 216 ? -2.617 -6.367 -11.633 1 97.81 216 GLY A N 1
ATOM 1693 C CA . GLY A 1 216 ? -1.609 -5.711 -10.812 1 97.81 216 GLY A CA 1
ATOM 1694 C C . GLY A 1 216 ? -2.051 -5.504 -9.383 1 97.81 216 GLY A C 1
ATOM 1695 O O . GLY A 1 216 ? -3.213 -5.184 -9.117 1 97.81 216 GLY A O 1
ATOM 1696 N N . TYR A 1 217 ? -1.09 -5.559 -8.406 1 96.62 217 TYR A N 1
ATOM 1697 C CA . TYR A 1 217 ? -1.407 -5.516 -6.984 1 96.62 217 TYR A CA 1
ATOM 1698 C C . TYR A 1 217 ? -1.843 -4.117 -6.562 1 96.62 217 TYR A C 1
ATOM 1700 O O . TYR A 1 217 ? -2.434 -3.941 -5.492 1 96.62 217 TYR A O 1
ATOM 1708 N N . LEU A 1 218 ? -1.573 -3.141 -7.402 1 94.75 218 LEU A N 1
ATOM 1709 C CA . LEU A 1 218 ? -1.97 -1.769 -7.102 1 94.75 218 LEU A CA 1
ATOM 1710 C C . LEU A 1 218 ? -3.248 -1.396 -7.848 1 94.75 218 LEU A C 1
ATOM 1712 O O . LEU A 1 218 ? -3.697 -0.251 -7.781 1 94.75 218 LEU A O 1
ATOM 1716 N N . ALA A 1 219 ? -3.844 -2.361 -8.539 1 95.12 219 ALA A N 1
ATOM 1717 C CA . ALA A 1 219 ? -5.035 -2.102 -9.344 1 95.12 219 ALA A CA 1
ATOM 1718 C C . ALA A 1 219 ? -6.289 -2.07 -8.469 1 95.12 219 ALA A C 1
ATOM 1720 O O . ALA A 1 219 ? -6.312 -2.66 -7.387 1 95.12 219 ALA A O 1
ATOM 1721 N N . ASP A 1 220 ? -7.266 -1.359 -9.023 1 90.56 220 ASP A N 1
ATOM 1722 C CA . ASP A 1 220 ? -8.586 -1.369 -8.406 1 90.56 220 ASP A CA 1
ATOM 1723 C C . ASP A 1 220 ? -9.211 -2.76 -8.469 1 90.56 220 ASP A C 1
ATOM 1725 O O . ASP A 1 220 ? -9.43 -3.299 -9.555 1 90.56 220 ASP A O 1
ATOM 1729 N N . PRO A 1 221 ? -9.578 -3.273 -7.352 1 91.06 221 PRO A N 1
ATOM 1730 C CA . PRO A 1 221 ? -10.102 -4.641 -7.328 1 91.06 221 PRO A CA 1
ATOM 1731 C C . PRO A 1 221 ? -11.391 -4.797 -8.133 1 91.06 221 PRO A C 1
ATOM 1733 O O . PRO A 1 221 ? -11.633 -5.852 -8.719 1 91.06 221 PRO A O 1
ATOM 1736 N N . THR A 1 222 ? -12.227 -3.805 -8.094 1 90.94 222 THR A N 1
ATOM 1737 C CA . THR A 1 222 ? -13.477 -3.887 -8.844 1 90.94 222 THR A CA 1
ATOM 1738 C C . THR A 1 222 ? -13.188 -3.957 -10.344 1 90.94 222 THR A C 1
ATOM 1740 O O . THR A 1 222 ? -13.852 -4.699 -11.07 1 90.94 222 THR A O 1
ATOM 1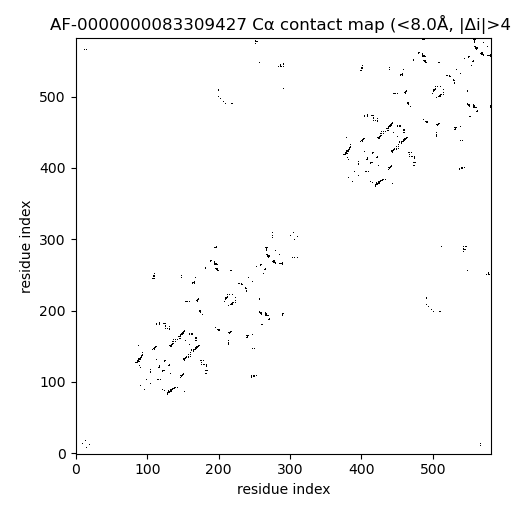743 N N . LYS A 1 223 ? -12.211 -3.191 -10.75 1 95.06 223 LYS A N 1
ATOM 1744 C CA . LYS A 1 223 ? -11.836 -3.221 -12.164 1 95.06 223 LYS A CA 1
ATOM 1745 C C . LYS A 1 223 ? -11.148 -4.535 -12.523 1 95.06 223 LYS A C 1
ATOM 1747 O O . LYS A 1 223 ? -11.266 -5.016 -13.648 1 95.06 223 LYS A O 1
ATOM 1752 N N . VAL A 1 224 ? -10.438 -5.109 -11.586 1 95.94 224 VAL A N 1
ATOM 1753 C CA . VAL A 1 224 ? -9.82 -6.414 -11.797 1 95.94 224 VAL A CA 1
ATOM 1754 C C . VAL A 1 224 ? -10.898 -7.465 -12.047 1 95.94 224 VAL A C 1
ATOM 1756 O O . VAL A 1 224 ? -10.766 -8.305 -12.938 1 95.94 224 VAL A O 1
ATOM 1759 N N . ALA A 1 225 ? -11.938 -7.402 -11.242 1 94.69 225 ALA A N 1
ATOM 1760 C CA . ALA A 1 225 ? -13.047 -8.328 -11.422 1 94.69 225 ALA A CA 1
ATOM 1761 C C . ALA A 1 225 ? -13.664 -8.195 -12.812 1 94.69 225 ALA A C 1
ATOM 1763 O O . ALA A 1 225 ? -13.984 -9.195 -13.453 1 94.69 225 ALA A O 1
ATOM 1764 N N . GLU A 1 226 ? -13.781 -6.98 -13.219 1 96.81 226 GLU A N 1
ATOM 1765 C CA . GLU A 1 226 ? -14.312 -6.73 -14.555 1 96.81 226 GLU A CA 1
ATOM 1766 C C . GLU A 1 226 ? -13.391 -7.289 -15.633 1 96.81 226 GLU A C 1
ATOM 1768 O O . GLU A 1 226 ? -13.852 -7.895 -16.594 1 96.81 226 GLU A O 1
ATOM 1773 N N . GLU A 1 227 ? -12.102 -7.105 -15.461 1 97.56 227 GLU A N 1
ATOM 1774 C CA . GLU A 1 227 ? -11.117 -7.57 -16.438 1 97.56 227 GLU A CA 1
ATOM 1775 C C . GLU A 1 227 ? -11.047 -9.094 -16.469 1 97.56 227 GLU A C 1
ATOM 1777 O O . GLU A 1 227 ? -10.742 -9.688 -17.5 1 97.56 227 GLU A O 1
ATOM 1782 N N . ARG A 1 228 ? -11.328 -9.695 -15.359 1 97.38 228 ARG A N 1
ATOM 1783 C CA . ARG A 1 228 ? -11.383 -11.156 -15.32 1 97.38 228 ARG A CA 1
ATOM 1784 C C . ARG A 1 228 ? -12.469 -11.688 -16.25 1 97.38 228 ARG A C 1
ATOM 1786 O O . ARG A 1 228 ? -12.25 -12.641 -16.984 1 97.38 228 ARG A O 1
ATOM 1793 N N . VAL A 1 229 ? -13.602 -11.078 -16.188 1 97.38 229 VAL A N 1
ATOM 1794 C CA . VAL A 1 229 ? -14.727 -11.477 -17.031 1 97.38 229 VAL A CA 1
ATOM 1795 C C . VAL A 1 229 ? -14.398 -11.203 -18.5 1 97.38 229 VAL A C 1
ATOM 1797 O O . VAL A 1 229 ? -14.625 -12.055 -19.359 1 97.38 229 VAL A O 1
ATOM 1800 N N . LEU A 1 230 ? -13.828 -10.039 -18.797 1 98.06 230 LEU A N 1
ATOM 1801 C CA . LEU A 1 230 ? -13.477 -9.648 -20.156 1 98.06 230 LEU A CA 1
ATOM 1802 C C . LEU A 1 230 ? -12.453 -10.617 -20.75 1 98.06 230 LEU A C 1
ATOM 1804 O O . LEU A 1 230 ? -12.562 -11 -21.922 1 98.06 230 LEU A O 1
ATOM 1808 N N . LEU A 1 231 ? -11.508 -10.953 -19.953 1 98.12 231 LEU A N 1
ATOM 1809 C CA . LEU A 1 231 ? -10.484 -11.875 -20.422 1 98.12 231 LEU A CA 1
ATOM 1810 C C . LEU A 1 231 ? -11.078 -13.242 -20.734 1 98.12 231 LEU A C 1
ATOM 1812 O O . LEU A 1 231 ? -10.711 -13.875 -21.719 1 98.12 231 LEU A O 1
ATOM 1816 N N . ALA A 1 232 ? -11.93 -13.734 -19.875 1 97.94 232 ALA A N 1
ATOM 1817 C CA . ALA A 1 232 ? -12.594 -15.008 -20.094 1 97.94 232 ALA A CA 1
ATOM 1818 C C . ALA A 1 232 ? -13.359 -15.016 -21.406 1 97.94 232 ALA A C 1
ATOM 1820 O O . ALA A 1 232 ? -13.328 -16 -22.156 1 97.94 232 ALA A O 1
ATOM 1821 N N . GLN A 1 233 ? -14.023 -13.938 -21.625 1 97.81 233 GLN A N 1
ATOM 1822 C CA . GLN A 1 233 ? -14.758 -13.797 -22.891 1 97.81 233 GLN A CA 1
ATOM 1823 C C . GLN A 1 233 ? -13.812 -13.828 -24.078 1 97.81 233 GLN A C 1
ATOM 1825 O O . GLN A 1 233 ? -14.086 -14.5 -25.078 1 97.81 233 GLN A O 1
ATOM 1830 N N . LYS A 1 234 ? -12.766 -13.125 -23.969 1 97.25 234 LYS A N 1
ATOM 1831 C CA . LYS A 1 234 ? -11.781 -13.031 -25.047 1 97.25 234 LYS A CA 1
ATOM 1832 C C . LYS A 1 234 ? -11.188 -14.398 -25.375 1 97.25 234 LYS A C 1
ATOM 1834 O O . LYS A 1 234 ? -10.93 -14.711 -26.547 1 97.25 234 LYS A O 1
ATOM 1839 N N . PHE A 1 235 ? -10.961 -15.281 -24.391 1 96.44 235 PHE A N 1
ATOM 1840 C CA . PHE A 1 235 ? -10.266 -16.547 -24.594 1 96.44 235 PHE A CA 1
ATOM 1841 C C . PHE A 1 235 ? -11.25 -17.719 -24.594 1 96.44 235 PHE A C 1
ATOM 1843 O O . PHE A 1 235 ? -10.852 -18.859 -24.75 1 96.44 235 PHE A O 1
ATOM 1850 N N . GLY A 1 236 ? -12.461 -17.453 -24.359 1 95.69 236 GLY A N 1
ATOM 1851 C CA . GLY A 1 236 ? -13.5 -18.438 -24.578 1 95.69 236 GLY A CA 1
ATOM 1852 C C . GLY A 1 236 ? -13.656 -19.406 -23.422 1 95.69 236 GLY A C 1
ATOM 1853 O O . GLY A 1 236 ? -13.695 -20.625 -23.625 1 95.69 236 GLY A O 1
ATOM 1854 N N . TYR A 1 237 ? -13.609 -19.016 -22.188 1 96 237 TYR A N 1
ATOM 1855 C CA . TYR A 1 237 ? -13.898 -19.859 -21.031 1 96 237 TYR A CA 1
ATOM 1856 C C . TYR A 1 237 ? -14.828 -19.141 -20.062 1 96 237 TYR A C 1
ATOM 1858 O O . TYR A 1 237 ? -15.086 -17.953 -20.188 1 96 237 TYR A O 1
ATOM 1866 N N . SER A 1 238 ? -15.422 -19.906 -19.172 1 95.5 238 SER A N 1
ATOM 1867 C CA . SER A 1 238 ? -16.234 -19.359 -18.094 1 95.5 238 SER A CA 1
ATOM 1868 C C . SER A 1 238 ? -15.422 -19.125 -16.828 1 95.5 238 SER A C 1
ATOM 1870 O O . SER A 1 238 ? -14.57 -19.953 -16.484 1 95.5 238 SER A O 1
ATOM 1872 N N . VAL A 1 239 ? -15.672 -18.062 -16.266 1 93.94 239 VAL A N 1
ATOM 1873 C CA . VAL A 1 239 ? -14.914 -17.703 -15.078 1 93.94 239 VAL A CA 1
ATOM 1874 C C . VAL A 1 239 ? -15.289 -18.641 -13.93 1 93.94 239 VAL A C 1
ATOM 1876 O O . VAL A 1 239 ? -16.422 -18.594 -13.43 1 93.94 239 VAL A O 1
ATOM 1879 N N . PRO A 1 240 ? -14.375 -19.453 -13.492 1 94.19 240 PRO A N 1
ATOM 1880 C CA . PRO A 1 240 ? -14.68 -20.312 -12.352 1 94.19 240 PRO A CA 1
ATOM 1881 C C . PRO A 1 240 ? -14.836 -19.547 -11.047 1 94.19 240 PRO A C 1
ATOM 1883 O O . PRO A 1 240 ? -14.148 -18.547 -10.828 1 94.19 240 PRO A O 1
ATOM 1886 N N . PRO A 1 241 ? -15.656 -20.031 -10.203 1 90.5 241 PRO A N 1
ATOM 1887 C CA . PRO A 1 241 ? -15.797 -19.375 -8.898 1 90.5 241 PRO A CA 1
ATOM 1888 C C . PRO A 1 241 ? -14.578 -19.578 -8 1 90.5 241 PRO A C 1
ATOM 1890 O O . PRO A 1 241 ? -13.906 -20.609 -8.094 1 90.5 241 PRO A O 1
ATOM 1893 N N . LEU A 1 242 ? -14.344 -18.625 -7.188 1 89.94 242 LEU A N 1
ATOM 1894 C CA . LEU A 1 242 ? -13.234 -18.703 -6.242 1 89.94 242 LEU A CA 1
ATOM 1895 C C . LEU A 1 242 ? -13.742 -18.891 -4.82 1 89.94 242 LEU A C 1
ATOM 1897 O O . LE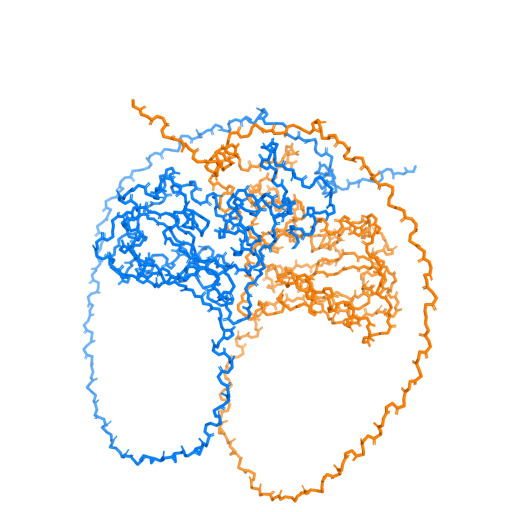U A 1 242 ? -13.312 -18.203 -3.898 1 89.94 242 LEU A O 1
ATOM 1901 N N . ASP A 1 243 ? -14.539 -19.875 -4.617 1 87.5 243 ASP A N 1
ATOM 1902 C CA . ASP A 1 243 ? -15.203 -20.031 -3.326 1 87.5 243 ASP A CA 1
ATOM 1903 C C . ASP A 1 243 ? -14.648 -21.25 -2.57 1 87.5 243 ASP A C 1
ATOM 1905 O O . ASP A 1 243 ? -15.031 -21.5 -1.427 1 87.5 243 ASP A O 1
ATOM 1909 N N . ASP A 1 244 ? -13.758 -22 -3.096 1 91.25 244 ASP A N 1
ATOM 1910 C CA . ASP A 1 244 ? -13.156 -23.141 -2.406 1 91.25 244 ASP A CA 1
ATOM 1911 C C . ASP A 1 244 ? -12.18 -22.672 -1.333 1 91.25 244 ASP A C 1
ATOM 1913 O O . ASP A 1 244 ? -11.727 -21.531 -1.353 1 91.25 244 ASP A O 1
ATOM 1917 N N . PRO A 1 245 ? -11.859 -23.5 -0.427 1 88.25 245 PRO A N 1
ATOM 1918 C CA . PRO A 1 245 ? -11.031 -23.109 0.718 1 88.25 245 PRO A CA 1
ATOM 1919 C C . PRO A 1 245 ? -9.664 -22.578 0.304 1 88.25 245 PRO A C 1
ATOM 1921 O O . PRO A 1 245 ? -9.148 -21.641 0.917 1 88.25 245 PRO A O 1
ATOM 1924 N N . VAL A 1 246 ? -9.047 -23.188 -0.67 1 88.94 246 VAL A N 1
ATOM 1925 C CA . VAL A 1 246 ? -7.715 -22.766 -1.108 1 88.94 246 VAL A CA 1
ATOM 1926 C C . VAL A 1 246 ? -7.785 -21.375 -1.716 1 88.94 246 VAL A C 1
ATOM 1928 O O . VAL A 1 246 ? -6.906 -20.547 -1.479 1 88.94 246 VAL A O 1
ATOM 1931 N N . SER A 1 247 ? -8.844 -21.141 -2.494 1 92.5 247 SER A N 1
ATOM 1932 C CA . SER A 1 247 ? -9.047 -19.828 -3.09 1 92.5 247 SER A CA 1
ATOM 1933 C C . SER A 1 247 ? -9.289 -18.766 -2.021 1 92.5 247 SER A C 1
ATOM 1935 O O . SER A 1 247 ? -8.797 -17.641 -2.131 1 92.5 247 SER A O 1
ATOM 1937 N N . GLN A 1 248 ? -9.969 -19.141 -1.064 1 88.5 248 GLN A N 1
ATOM 1938 C CA . GLN A 1 248 ? -10.227 -18.219 0.034 1 88.5 248 GLN A CA 1
ATOM 1939 C C . GLN A 1 248 ? -8.938 -17.891 0.788 1 88.5 248 GLN A C 1
ATOM 1941 O O . GLN A 1 248 ? -8.695 -16.719 1.124 1 88.5 248 GLN A O 1
ATOM 1946 N N . GLU A 1 249 ? -8.203 -18.891 1.022 1 85.81 249 GLU A N 1
ATOM 1947 C CA . GLU A 1 249 ? -6.91 -18.656 1.665 1 85.81 249 GLU A CA 1
ATOM 1948 C C . GLU A 1 249 ? -6.035 -17.719 0.83 1 85.81 249 GLU A C 1
ATOM 1950 O O . GLU A 1 249 ? -5.391 -16.828 1.368 1 85.81 249 GLU A O 1
ATOM 1955 N N . ALA A 1 250 ? -6.031 -17.984 -0.42 1 91.56 250 ALA A N 1
ATOM 1956 C CA . ALA A 1 250 ? -5.219 -17.172 -1.326 1 91.56 250 ALA A CA 1
ATOM 1957 C C . ALA A 1 250 ? -5.637 -15.703 -1.272 1 91.56 250 ALA A C 1
ATOM 1959 O O . ALA A 1 250 ? -4.785 -14.812 -1.279 1 91.56 250 ALA A O 1
ATOM 1960 N N . GLN A 1 251 ? -6.883 -15.477 -1.223 1 87.81 251 GLN A N 1
ATOM 1961 C CA . GLN A 1 251 ? -7.402 -14.117 -1.147 1 87.81 251 GLN A CA 1
ATOM 1962 C C . GLN A 1 251 ? -7 -13.445 0.162 1 87.81 251 GLN A C 1
ATOM 1964 O O . GLN A 1 251 ? -6.66 -12.266 0.18 1 87.81 251 GLN A O 1
ATOM 1969 N N . GLU A 1 252 ? -6.961 -14.211 1.168 1 83 252 GLU A N 1
ATOM 1970 C CA . GLU A 1 252 ? -6.625 -13.688 2.488 1 83 252 GLU A CA 1
ATOM 1971 C C . GLU A 1 252 ? -5.137 -13.367 2.596 1 83 252 GLU A C 1
ATOM 1973 O O . GLU A 1 252 ? -4.742 -12.461 3.34 1 83 252 GLU A O 1
ATOM 1978 N N . LEU A 1 253 ? -4.398 -14.055 1.881 1 88.44 253 LEU A N 1
ATOM 1979 C CA . LEU A 1 253 ? -2.953 -13.945 2.02 1 88.44 253 LEU A CA 1
ATOM 1980 C C . LEU A 1 253 ? -2.389 -12.93 1.026 1 88.44 253 LEU A C 1
ATOM 1982 O O . LEU A 1 253 ? -1.186 -12.656 1.026 1 88.44 253 LEU A O 1
ATOM 1986 N N . ILE A 1 254 ? -3.299 -12.352 0.269 1 90.12 254 ILE A N 1
ATOM 1987 C CA . ILE A 1 254 ? -2.799 -11.336 -0.653 1 90.12 254 ILE A CA 1
ATOM 1988 C C . ILE A 1 254 ? -2.025 -10.273 0.12 1 90.12 254 ILE A C 1
ATOM 1990 O O . ILE A 1 254 ? -2.518 -9.742 1.119 1 90.12 254 ILE A O 1
ATOM 1994 N N . LYS A 1 255 ? -0.861 -9.984 -0.321 1 92.75 255 LYS A N 1
ATOM 1995 C CA . LYS A 1 255 ? 0.045 -9.07 0.369 1 92.75 255 LYS A CA 1
ATOM 1996 C C . LYS A 1 255 ? -0.445 -7.629 0.266 1 92.75 255 LYS A C 1
ATOM 1998 O O . LYS A 1 255 ? -0.92 -7.203 -0.788 1 92.75 255 LYS A O 1
ATOM 2003 N N . ASP A 1 256 ? -0.24 -6.934 1.385 1 88.75 256 ASP A N 1
ATOM 2004 C CA . ASP A 1 256 ? -0.335 -5.477 1.312 1 88.75 256 ASP A CA 1
ATOM 2005 C C . ASP A 1 256 ? 0.769 -4.898 0.428 1 88.75 256 ASP A C 1
ATOM 2007 O O . ASP A 1 256 ? 1.831 -5.504 0.276 1 88.75 256 ASP A O 1
ATOM 2011 N N . PRO A 1 257 ? 0.493 -3.68 -0.038 1 92.25 257 PRO A N 1
ATOM 2012 C CA . PRO A 1 257 ? 1.451 -3.121 -0.995 1 92.25 257 PRO A CA 1
ATOM 2013 C C . PRO A 1 257 ? 2.857 -2.986 -0.412 1 92.25 257 PRO A C 1
ATOM 2015 O O . PRO A 1 257 ? 3.836 -2.941 -1.16 1 92.25 257 PRO A O 1
ATOM 2018 N N . ARG A 1 258 ? 3.004 -2.93 0.834 1 92 258 ARG A N 1
ATOM 2019 C CA . ARG A 1 258 ? 4.332 -2.766 1.419 1 92 258 ARG A CA 1
ATOM 2020 C C . ARG A 1 258 ? 4.859 -4.09 1.957 1 92 258 ARG A C 1
ATOM 2022 O O . ARG A 1 258 ? 6.012 -4.176 2.391 1 92 258 ARG A O 1
ATOM 2029 N N . GLN A 1 259 ? 4.102 -5.129 1.878 1 92.75 259 GLN A N 1
ATOM 2030 C CA . GLN A 1 259 ? 4.461 -6.43 2.439 1 92.75 259 GLN A CA 1
ATOM 2031 C C . GLN A 1 259 ? 5.324 -7.227 1.466 1 92.75 259 GLN A C 1
ATOM 2033 O O . GLN A 1 259 ? 5.059 -7.242 0.262 1 92.75 259 GLN A O 1
ATOM 2038 N N . VAL A 1 260 ? 6.262 -7.91 2.049 1 95.88 260 VAL A N 1
ATOM 2039 C CA . VAL A 1 260 ? 7.18 -8.703 1.24 1 95.88 260 VAL A CA 1
ATOM 2040 C C . VAL A 1 260 ? 6.809 -10.18 1.339 1 95.88 260 VAL A C 1
ATOM 2042 O O . VAL A 1 260 ? 6.645 -10.859 0.32 1 95.88 260 VAL A O 1
ATOM 2045 N N . PHE A 1 261 ? 6.617 -10.695 2.576 1 93.69 261 PHE A N 1
ATOM 2046 C CA . PHE A 1 261 ? 6.324 -12.102 2.824 1 93.69 261 PHE A CA 1
ATOM 2047 C C . PHE A 1 261 ? 4.852 -12.297 3.16 1 93.69 261 PHE A C 1
ATOM 2049 O O . PHE A 1 261 ? 4.234 -11.43 3.783 1 93.69 261 PHE A O 1
ATOM 2056 N N . TYR A 1 262 ? 4.324 -13.453 2.727 1 89.69 262 TYR A N 1
ATOM 2057 C CA . TYR A 1 262 ? 2.969 -13.797 3.137 1 89.69 262 TYR A CA 1
ATOM 2058 C C . TYR A 1 262 ? 2.852 -13.836 4.656 1 89.69 262 TYR A C 1
ATOM 2060 O O . TYR A 1 262 ? 3.637 -14.516 5.324 1 89.69 262 TYR A O 1
ATOM 2068 N N . GLY A 1 263 ? 1.936 -13.07 5.121 1 81.5 263 GLY A N 1
ATOM 2069 C CA . GLY A 1 263 ? 1.577 -13.195 6.527 1 81.5 263 GLY A CA 1
ATOM 2070 C C . GLY A 1 263 ? 2.525 -12.453 7.449 1 81.5 263 GLY A C 1
ATOM 2071 O O . GLY A 1 263 ? 2.33 -12.438 8.672 1 81.5 263 GLY A O 1
ATOM 2072 N N . LEU A 1 264 ? 3.605 -11.875 6.949 1 85.19 264 LEU A N 1
ATOM 2073 C CA . LEU A 1 264 ? 4.574 -11.172 7.785 1 85.19 264 LEU A CA 1
ATOM 2074 C C . LEU A 1 264 ? 4.617 -9.688 7.434 1 85.19 264 LEU A C 1
ATOM 2076 O O . LEU A 1 264 ? 4.539 -9.32 6.262 1 85.19 264 LEU A O 1
ATOM 2080 N N . GLN A 1 265 ? 4.703 -8.914 8.445 1 85.12 265 GLN A N 1
ATOM 2081 C CA . GLN A 1 265 ? 4.68 -7.469 8.234 1 85.12 265 GLN A CA 1
ATOM 2082 C C . GLN A 1 265 ? 6.094 -6.895 8.172 1 85.12 265 GLN A C 1
ATOM 2084 O O . GLN A 1 265 ? 7.02 -7.449 8.766 1 85.12 265 GLN A O 1
ATOM 2089 N N . PRO A 1 266 ? 6.242 -5.832 7.379 1 87.25 266 PRO A N 1
ATOM 2090 C CA . PRO A 1 266 ? 7.547 -5.164 7.387 1 87.25 266 PRO A CA 1
ATOM 2091 C C . PRO A 1 266 ? 7.996 -4.758 8.789 1 87.25 266 PRO A C 1
ATOM 2093 O O . PRO A 1 266 ? 7.168 -4.375 9.617 1 87.25 266 PRO A O 1
ATOM 2096 N N . GLY A 1 267 ? 9.344 -4.84 9.07 1 83.75 267 GLY A N 1
ATOM 2097 C CA . GLY A 1 267 ? 9.883 -4.434 10.359 1 83.75 267 GLY A CA 1
ATOM 2098 C C . GLY A 1 267 ? 9.969 -5.578 11.352 1 83.75 267 GLY A C 1
ATOM 2099 O O . GLY A 1 267 ? 10.664 -5.473 12.367 1 83.75 267 GLY A O 1
ATOM 2100 N N . TRP A 1 268 ? 9.234 -6.621 11.094 1 80 268 TRP A N 1
ATOM 2101 C CA . TRP A 1 268 ? 9.312 -7.781 11.977 1 80 268 TRP A CA 1
ATOM 2102 C C . TRP A 1 268 ? 10.68 -8.453 11.867 1 80 268 TRP A C 1
ATOM 2104 O O . TRP A 1 268 ? 11.328 -8.383 10.82 1 80 268 TRP A O 1
ATOM 2114 N N . ILE A 1 269 ? 11.133 -8.898 13 1 81.5 269 ILE A N 1
ATOM 2115 C CA . ILE A 1 269 ? 12.359 -9.688 13.031 1 81.5 269 ILE A CA 1
ATOM 2116 C C . ILE A 1 269 ? 12.023 -11.148 13.32 1 81.5 269 ILE A C 1
ATOM 2118 O O . ILE A 1 269 ? 11.273 -11.445 14.25 1 81.5 269 ILE A O 1
ATOM 2122 N N . VAL A 1 270 ? 12.484 -11.938 12.484 1 73.81 270 VAL A N 1
ATOM 2123 C CA . VAL A 1 270 ? 12.234 -13.375 12.633 1 73.81 270 VAL A CA 1
ATOM 2124 C C . VAL A 1 270 ? 13.516 -14.078 13.07 1 73.81 270 VAL A C 1
ATOM 2126 O O . VAL A 1 270 ? 14.539 -13.984 12.391 1 73.81 270 VAL A O 1
ATOM 2129 N N . SER A 1 271 ? 13.516 -14.625 14.234 1 73.62 271 SER A N 1
ATOM 2130 C CA . SER A 1 271 ? 14.648 -15.391 14.75 1 73.62 271 SER A CA 1
ATOM 2131 C C . SER A 1 271 ? 14.469 -16.891 14.5 1 73.62 271 SER A C 1
ATOM 2133 O O . SER A 1 271 ? 13.594 -17.516 15.102 1 73.62 271 SER A O 1
ATOM 2135 N N . LEU A 1 272 ? 15.234 -17.422 13.656 1 69.38 272 LEU A N 1
ATOM 2136 C CA . LEU A 1 272 ? 15.156 -18.844 13.359 1 69.38 272 LEU A CA 1
ATOM 2137 C C . LEU A 1 272 ? 15.711 -19.672 14.508 1 69.38 272 LEU A C 1
ATOM 2139 O O . LEU A 1 272 ? 15.219 -20.766 14.781 1 69.38 272 LEU A O 1
ATOM 2143 N N . ALA A 1 273 ? 16.75 -19.156 15.109 1 66.44 273 ALA A N 1
ATOM 2144 C CA . ALA A 1 273 ? 17.375 -19.859 16.234 1 66.44 273 ALA A CA 1
ATOM 2145 C C . ALA A 1 273 ? 16.391 -20.031 17.375 1 66.44 273 ALA A C 1
ATOM 2147 O O . ALA A 1 273 ? 16.281 -21.125 17.969 1 66.44 273 ALA A O 1
ATOM 2148 N N . ASP A 1 274 ? 15.625 -19.016 17.625 1 63.5 274 ASP A N 1
ATOM 2149 C CA . ASP A 1 274 ? 14.695 -19.031 18.75 1 63.5 274 ASP A CA 1
ATOM 2150 C C . ASP A 1 274 ? 13.305 -19.469 18.312 1 63.5 274 ASP A C 1
ATOM 2152 O O . ASP A 1 274 ? 12.414 -19.656 19.156 1 63.5 274 ASP A O 1
ATOM 2156 N N . LYS A 1 275 ? 13.18 -19.688 16.953 1 60.41 275 LYS A N 1
ATOM 2157 C CA . LYS A 1 275 ? 11.875 -20 16.375 1 60.41 275 LYS A CA 1
ATOM 2158 C C . LYS A 1 275 ? 10.82 -18.984 16.812 1 60.41 275 LYS A C 1
ATOM 2160 O O . LYS A 1 275 ? 9.727 -19.375 17.234 1 60.41 275 LYS A O 1
ATOM 2165 N N . ARG A 1 276 ? 11.336 -17.641 16.984 1 60.78 276 ARG A N 1
ATOM 2166 C CA . ARG A 1 276 ? 10.453 -16.578 17.469 1 60.78 276 ARG A CA 1
ATOM 2167 C C . ARG A 1 276 ? 10.398 -15.43 16.469 1 60.78 276 ARG A C 1
ATOM 2169 O O . ARG A 1 276 ? 11.336 -15.227 15.695 1 60.78 276 ARG A O 1
ATOM 2176 N N . ILE A 1 277 ? 9.25 -14.938 16.359 1 55.94 277 ILE A N 1
ATOM 2177 C CA . ILE A 1 277 ? 9.055 -13.711 15.594 1 55.94 277 ILE A CA 1
ATOM 2178 C C . ILE A 1 277 ? 8.992 -12.516 16.547 1 55.94 277 ILE A C 1
ATOM 2180 O O . ILE A 1 277 ? 8.234 -12.523 17.516 1 55.94 277 ILE A O 1
ATOM 2184 N N . TYR A 1 278 ? 9.969 -11.703 16.453 1 56.97 278 TYR A N 1
ATOM 2185 C CA . TYR A 1 278 ? 9.984 -10.477 17.25 1 56.97 278 TYR A CA 1
ATOM 2186 C C . TYR A 1 278 ? 9.328 -9.328 16.484 1 56.97 278 TYR A C 1
ATOM 2188 O O . TYR A 1 278 ? 9.68 -9.047 15.344 1 56.97 278 TYR A O 1
ATOM 2196 N N . LYS A 1 279 ? 8.164 -9.016 16.969 1 57.5 279 LYS A N 1
ATOM 2197 C CA . LYS A 1 279 ? 7.523 -7.809 16.453 1 57.5 279 LYS A CA 1
ATOM 2198 C C . LYS A 1 279 ? 8.156 -6.555 17.047 1 57.5 279 LYS A C 1
ATOM 2200 O O . LYS A 1 279 ? 8.477 -6.508 18.234 1 57.5 279 LYS A O 1
ATOM 2205 N N . PRO A 1 280 ? 8.891 -5.871 16.172 1 47.41 280 PRO A N 1
ATOM 2206 C CA . PRO A 1 280 ? 9.508 -4.703 16.812 1 47.41 280 PRO A CA 1
ATOM 2207 C C . PRO A 1 280 ? 8.625 -4.098 17.906 1 47.41 280 PRO A C 1
ATOM 2209 O O . PRO A 1 280 ? 7.43 -3.891 17.703 1 47.41 280 PRO A O 1
ATOM 2212 N N . LEU A 1 281 ? 8.828 -4.629 19.047 1 44.5 281 LEU A N 1
ATOM 2213 C CA . LEU A 1 281 ? 8.141 -3.938 20.125 1 44.5 281 LEU A CA 1
ATOM 2214 C C . LEU A 1 281 ? 8.328 -2.428 20.016 1 44.5 281 LEU A C 1
ATOM 2216 O O . LEU A 1 281 ? 7.551 -1.657 20.578 1 44.5 281 LEU A O 1
ATOM 2220 N N . ASP A 1 282 ? 9.586 -2.131 19.781 1 41.12 282 ASP A N 1
ATOM 2221 C CA . ASP A 1 282 ? 9.859 -0.699 19.828 1 41.12 282 ASP A CA 1
ATOM 2222 C C . ASP A 1 282 ? 9.102 0.04 18.719 1 41.12 282 ASP A C 1
ATOM 2224 O O . ASP A 1 282 ? 9.164 -0.352 17.547 1 41.12 282 ASP A O 1
ATOM 2228 N N . GLU A 1 283 ? 8.195 0.707 19.078 1 40.44 283 GLU A N 1
ATOM 2229 C CA . GLU A 1 283 ? 7.309 1.603 18.344 1 40.44 283 GLU A CA 1
ATOM 2230 C C . GLU A 1 283 ? 8.039 2.27 17.172 1 40.44 283 GLU A C 1
ATOM 2232 O O . GLU A 1 283 ? 7.449 2.502 16.125 1 40.44 283 GLU A O 1
ATOM 2237 N N . GLU A 1 284 ? 9.32 2.465 17.359 1 41.09 284 GLU A N 1
ATOM 2238 C CA . GLU A 1 284 ? 10.148 3.195 16.406 1 41.09 284 GLU A CA 1
ATOM 2239 C C . GLU A 1 284 ? 10.461 2.342 15.172 1 41.09 284 GLU A C 1
ATOM 2241 O O . GLU A 1 284 ? 10.453 2.842 14.047 1 41.09 284 GLU A O 1
ATOM 2246 N N . LEU A 1 285 ? 10.844 1.09 15.383 1 43.72 285 LEU A N 1
ATOM 2247 C CA . LEU A 1 285 ? 11.242 0.216 14.281 1 43.72 285 LEU A CA 1
ATOM 2248 C C . LEU A 1 285 ? 10.023 -0.265 13.5 1 43.72 285 LEU A C 1
ATOM 2250 O O . LEU A 1 285 ? 10.07 -0.373 12.273 1 43.72 285 LEU A O 1
ATOM 2254 N N . VAL A 1 286 ? 9.023 -0.68 14.148 1 42.91 286 VAL A N 1
ATOM 2255 C CA . VAL A 1 286 ? 7.789 -1.031 13.461 1 42.91 286 VAL A CA 1
ATOM 2256 C C . VAL A 1 286 ? 7.395 0.092 12.5 1 42.91 286 VAL A C 1
ATOM 2258 O O . VAL A 1 286 ? 6.957 -0.166 11.383 1 42.91 286 VAL A O 1
ATOM 2261 N N . LYS A 1 287 ? 7.68 1.426 12.961 1 42.59 287 LYS A N 1
ATOM 2262 C CA . LYS A 1 287 ? 7.43 2.711 12.312 1 42.59 287 LYS A CA 1
ATOM 2263 C C . LYS A 1 287 ? 8.164 2.811 10.977 1 42.59 287 LYS A C 1
ATOM 2265 O O . LYS A 1 287 ? 7.609 3.293 9.992 1 42.59 287 LYS A O 1
ATOM 2270 N N . HIS A 1 288 ? 9.445 2.428 11 1 41 288 HIS A N 1
ATOM 2271 C CA . HIS A 1 288 ? 10.344 2.479 9.852 1 41 288 HIS A CA 1
ATOM 2272 C C . HIS A 1 288 ? 9.922 1.479 8.773 1 41 288 HIS A C 1
ATOM 2274 O O . HIS A 1 288 ? 9.992 1.778 7.582 1 41 288 HIS A O 1
ATOM 2280 N N . TYR A 1 289 ? 9.438 0.325 9.25 1 41.12 289 TYR A N 1
ATOM 2281 C CA . TYR A 1 289 ? 9.188 -0.744 8.289 1 41.12 289 TYR A CA 1
ATOM 2282 C C . TYR A 1 289 ? 7.746 -0.706 7.789 1 41.12 289 TYR A C 1
ATOM 2284 O O . TYR A 1 289 ? 7.445 -1.208 6.707 1 41.12 289 TYR A O 1
ATOM 2292 N N . ASN A 1 290 ? 6.758 -0.147 8.508 1 40.19 290 ASN A N 1
ATOM 2293 C CA . ASN A 1 290 ? 5.367 -0.065 8.07 1 40.19 290 ASN A CA 1
ATOM 2294 C C . ASN A 1 290 ? 5.102 1.218 7.289 1 40.19 290 ASN A C 1
ATOM 2296 O O . ASN A 1 290 ? 4.02 1.396 6.73 1 40.19 290 ASN A O 1
ATOM 2300 N N . SER A 1 291 ? 5.855 2.338 7.324 1 36.94 291 SER A N 1
ATOM 2301 C CA . SER A 1 291 ? 5.688 3.631 6.668 1 36.94 291 SER A CA 1
ATOM 2302 C C . SER A 1 291 ? 6.09 3.561 5.199 1 36.94 291 SER A C 1
ATOM 2304 O O . SER A 1 291 ? 6.992 2.801 4.832 1 36.94 291 SER A O 1
ATOM 2306 N N . MET B 1 1 ? 7.055 -45.719 6.238 1 22.89 1 MET B N 1
ATOM 2307 C CA . MET B 1 1 ? 6.477 -44.688 5.379 1 22.89 1 MET B CA 1
ATOM 2308 C C . MET B 1 1 ? 6.984 -43.312 5.777 1 22.89 1 MET B C 1
ATOM 2310 O O . MET B 1 1 ? 6.789 -42.875 6.91 1 22.89 1 MET B O 1
ATOM 2314 N N . THR B 1 2 ? 8.125 -42.875 5.223 1 23.92 2 THR B N 1
ATOM 2315 C CA . THR B 1 2 ? 9.219 -42.031 5.711 1 23.92 2 THR B CA 1
ATOM 2316 C C . THR B 1 2 ? 8.797 -40.594 5.793 1 23.92 2 THR B C 1
ATOM 2318 O O . THR B 1 2 ? 8.195 -40.062 4.859 1 23.92 2 THR B O 1
ATOM 2321 N N . LEU B 1 3 ? 8.422 -40.188 7.02 1 27.2 3 LEU B N 1
ATOM 2322 C CA . LEU B 1 3 ? 8.031 -38.844 7.496 1 27.2 3 LEU B CA 1
ATOM 2323 C C . LEU B 1 3 ? 8.953 -37.781 6.938 1 27.2 3 LEU B C 1
ATOM 2325 O O . LEU B 1 3 ? 10.133 -37.719 7.301 1 27.2 3 LEU B O 1
ATOM 2329 N N . GLY B 1 4 ? 8.914 -37.656 5.566 1 29.7 4 GLY B N 1
ATOM 2330 C CA . GLY B 1 4 ? 9.812 -36.812 4.828 1 29.7 4 GLY B CA 1
ATOM 2331 C C . GLY B 1 4 ? 10.102 -35.5 5.535 1 29.7 4 GLY B C 1
ATOM 2332 O O . GLY B 1 4 ? 9.25 -34.969 6.273 1 29.7 4 GLY B O 1
ATOM 2333 N N . HIS B 1 5 ? 11.367 -35.281 5.836 1 32.16 5 HIS B N 1
ATOM 2334 C CA . HIS B 1 5 ? 12.094 -34.219 6.523 1 32.16 5 HIS B CA 1
ATOM 2335 C C . HIS B 1 5 ? 11.633 -32.844 6.059 1 32.16 5 HIS B C 1
ATOM 2337 O O . HIS B 1 5 ? 11.797 -32.5 4.887 1 32.16 5 HIS B O 1
ATOM 2343 N N . LEU B 1 6 ? 10.414 -32.5 6.566 1 35.34 6 LEU B N 1
ATOM 2344 C CA . LEU B 1 6 ? 10.016 -31.094 6.344 1 35.34 6 LEU B CA 1
ATOM 2345 C C . LEU B 1 6 ? 11.203 -30.156 6.504 1 35.34 6 LEU B C 1
ATOM 2347 O O . LEU B 1 6 ? 11.93 -30.234 7.496 1 35.34 6 LEU B O 1
ATOM 2351 N N . SER B 1 7 ? 11.82 -29.766 5.414 1 37 7 SER B N 1
ATOM 2352 C CA . SER B 1 7 ? 13.016 -28.922 5.469 1 37 7 SER B CA 1
ATOM 2353 C C . SER B 1 7 ? 12.844 -27.781 6.469 1 37 7 SER B C 1
ATOM 2355 O O . SER B 1 7 ? 11.719 -27.422 6.816 1 37 7 SER B O 1
ATOM 2357 N N . SER B 1 8 ? 13.898 -27.359 7.039 1 35.62 8 SER B N 1
ATOM 2358 C CA . SER B 1 8 ? 14 -26.344 8.078 1 35.62 8 SER B CA 1
ATOM 2359 C C . SER B 1 8 ? 13.234 -25.094 7.703 1 35.62 8 SER B C 1
ATOM 2361 O O . SER B 1 8 ? 12.578 -24.469 8.547 1 35.62 8 SER B O 1
ATOM 2363 N N . ALA B 1 9 ? 13.234 -24.734 6.457 1 40.03 9 ALA B N 1
ATOM 2364 C CA . ALA B 1 9 ? 12.477 -23.578 5.961 1 40.03 9 ALA B CA 1
ATOM 2365 C C . ALA B 1 9 ? 10.977 -23.844 6.043 1 40.03 9 ALA B C 1
ATOM 2367 O O . ALA B 1 9 ? 10.203 -22.953 6.422 1 40.03 9 ALA B O 1
ATOM 2368 N N . GLU B 1 10 ? 10.445 -25.047 5.645 1 43.38 10 GLU B N 1
ATOM 2369 C CA . GLU B 1 10 ? 9.055 -25.438 5.863 1 43.38 10 GLU B CA 1
ATOM 2370 C C . GLU B 1 10 ? 8.711 -25.422 7.348 1 43.38 10 GLU B C 1
ATOM 2372 O O . GLU B 1 10 ? 7.602 -25.047 7.73 1 43.38 10 GLU B O 1
ATOM 2377 N N . LYS B 1 11 ? 9.672 -25.797 8.172 1 42.19 11 LYS B N 1
ATOM 2378 C CA . LYS B 1 11 ? 9.469 -25.766 9.617 1 42.19 11 LYS B CA 1
ATOM 2379 C C . LYS B 1 11 ? 9.367 -24.328 10.117 1 42.19 11 LYS B C 1
ATOM 2381 O O . LYS B 1 11 ? 8.492 -24 10.922 1 42.19 11 LYS B O 1
ATOM 2386 N N . ALA B 1 12 ? 10.391 -23.531 9.641 1 41.56 12 ALA B N 1
ATOM 2387 C CA . ALA B 1 12 ? 10.281 -22.109 10 1 41.56 12 ALA B CA 1
ATOM 2388 C C . ALA B 1 12 ? 8.977 -21.516 9.492 1 41.56 12 ALA B C 1
ATOM 2390 O O . ALA B 1 12 ? 8.281 -20.812 10.227 1 41.56 12 ALA B O 1
ATOM 2391 N N . LEU B 1 13 ? 8.656 -21.812 8.203 1 45.84 13 LEU B N 1
ATOM 2392 C CA . LEU B 1 13 ? 7.355 -21.406 7.676 1 45.84 13 LEU B CA 1
ATOM 2393 C C . LEU B 1 13 ? 6.227 -22.172 8.359 1 45.84 13 LEU B C 1
ATOM 2395 O O . LEU B 1 13 ? 5.176 -21.594 8.664 1 45.84 13 LEU B O 1
ATOM 2399 N N . ALA B 1 14 ? 6.34 -23.5 8.594 1 42.72 14 ALA B N 1
ATOM 2400 C CA . ALA B 1 14 ? 5.426 -24.312 9.383 1 42.72 14 ALA B CA 1
ATOM 2401 C C . ALA B 1 14 ? 5.438 -23.891 10.852 1 42.72 14 ALA B C 1
ATOM 2403 O O . ALA B 1 14 ? 4.395 -23.875 11.508 1 42.72 14 ALA B O 1
ATOM 2404 N N . MET B 1 15 ? 6.637 -23.781 11.461 1 40.44 15 MET B N 1
ATOM 2405 C CA . MET B 1 15 ? 6.699 -23.219 12.812 1 40.44 15 MET B CA 1
ATOM 2406 C C . MET B 1 15 ? 5.953 -21.891 12.891 1 40.44 15 MET B C 1
ATOM 2408 O O . MET B 1 15 ? 5.312 -21.594 13.898 1 40.44 15 MET B O 1
ATOM 2412 N N . LEU B 1 16 ? 6.121 -21.125 11.852 1 39.47 16 LEU B N 1
ATOM 2413 C CA . LEU B 1 16 ? 5.371 -19.875 11.797 1 39.47 16 LEU B CA 1
ATOM 2414 C C . LEU B 1 16 ? 3.873 -20.141 11.742 1 39.47 16 LEU B C 1
ATOM 2416 O O . LEU B 1 16 ? 3.078 -19.375 12.281 1 39.47 16 LEU B O 1
ATOM 2420 N N . ARG B 1 17 ? 3.492 -21.203 11.023 1 38.03 17 ARG B N 1
ATOM 2421 C CA . ARG B 1 17 ? 2.09 -21.609 11.055 1 38.03 17 ARG B CA 1
ATOM 2422 C C . ARG B 1 17 ? 1.688 -22.078 12.453 1 38.03 17 ARG B C 1
ATOM 2424 O O . ARG B 1 17 ? 0.526 -21.938 12.844 1 38.03 17 ARG B O 1
ATOM 2431 N N . HIS B 1 18 ? 2.518 -22.891 13.148 1 34.12 18 HIS B N 1
ATOM 2432 C CA . HIS B 1 18 ? 2.193 -23.406 14.469 1 34.12 18 HIS B CA 1
ATOM 2433 C C . HIS B 1 18 ? 2.738 -22.5 15.57 1 34.12 18 HIS B C 1
ATOM 2435 O O . HIS B 1 18 ? 2.799 -22.906 16.734 1 34.12 18 HIS B O 1
ATOM 2441 N N . LEU B 1 19 ? 3.605 -21.625 15.266 1 32.78 19 LEU B N 1
ATOM 2442 C CA . LEU B 1 19 ? 4.125 -20.828 16.375 1 32.78 19 LEU B CA 1
ATOM 2443 C C . LEU B 1 19 ? 2.99 -20.266 17.219 1 32.78 19 LEU B C 1
ATOM 2445 O O . LEU B 1 19 ? 2.039 -19.688 16.688 1 32.78 19 LEU B O 1
ATOM 2449 N N . PRO B 1 20 ? 2.934 -20.859 18.391 1 28.95 20 PRO B N 1
ATOM 2450 C CA . PRO B 1 20 ? 1.969 -20.344 19.375 1 28.95 20 PRO B CA 1
ATOM 2451 C C . PRO B 1 20 ? 1.951 -18.812 19.438 1 28.95 20 PRO B C 1
ATOM 2453 O O . PRO B 1 20 ? 2.938 -18.172 19.094 1 28.95 20 PRO B O 1
ATOM 2456 N N . ARG B 1 21 ? 0.835 -18.281 19.578 1 26.23 21 ARG B N 1
ATOM 2457 C CA . ARG B 1 21 ? 0.489 -16.891 19.844 1 26.23 21 ARG B CA 1
ATOM 2458 C C . ARG B 1 21 ? 1.395 -16.281 20.906 1 26.23 21 ARG B C 1
ATOM 2460 O O . ARG B 1 21 ? 1.447 -16.781 22.031 1 26.23 21 ARG B O 1
ATOM 2467 N N . VAL B 1 22 ? 2.629 -15.984 20.578 1 27.78 22 VAL B N 1
ATOM 2468 C CA . VAL B 1 22 ? 3.615 -15.398 21.484 1 27.78 22 VAL B CA 1
ATOM 2469 C C . VAL B 1 22 ? 2.955 -14.328 22.344 1 27.78 22 VAL B C 1
ATOM 2471 O O . VAL B 1 22 ? 2.27 -13.438 21.828 1 27.78 22 VAL B O 1
ATOM 2474 N N . SER B 1 23 ? 2.553 -14.664 23.578 1 24.17 23 SER B N 1
ATOM 2475 C CA . SER B 1 23 ? 2.088 -13.773 24.641 1 24.17 23 SER B CA 1
ATOM 2476 C C . SER B 1 23 ? 3.18 -12.797 25.047 1 24.17 23 SER B C 1
ATOM 2478 O O . SER B 1 23 ? 4.367 -13.062 24.859 1 24.17 23 SER B O 1
ATOM 2480 N N . VAL B 1 24 ? 2.83 -11.484 25.297 1 25.73 24 VAL B N 1
ATOM 2481 C CA . VAL B 1 24 ? 3.51 -10.25 25.672 1 25.73 24 VAL B CA 1
ATOM 2482 C C . VAL B 1 24 ? 4.48 -10.516 26.812 1 25.73 24 VAL B C 1
ATOM 2484 O O . VAL B 1 24 ? 5.285 -9.648 27.172 1 25.73 24 VAL B O 1
ATOM 2487 N N . ASN B 1 25 ? 4.332 -11.602 27.484 1 23.56 25 ASN B N 1
ATOM 2488 C CA . ASN B 1 25 ? 5.012 -11.492 28.766 1 23.56 25 ASN B CA 1
ATOM 2489 C C . ASN B 1 25 ? 6.527 -11.453 28.594 1 23.56 25 ASN B C 1
ATOM 2491 O O . ASN B 1 25 ? 7.23 -10.828 29.406 1 23.56 25 ASN B O 1
ATOM 2495 N N . ASN B 1 26 ? 7.039 -12.445 27.891 1 24.22 26 ASN B N 1
ATOM 2496 C CA . ASN B 1 26 ? 8.391 -12.758 28.328 1 24.22 26 ASN B CA 1
ATOM 2497 C C . ASN B 1 26 ? 9.422 -11.852 27.672 1 24.22 26 ASN B C 1
ATOM 2499 O O . ASN B 1 26 ? 10.359 -12.328 27.031 1 24.22 26 ASN B O 1
ATOM 2503 N N . LEU B 1 27 ? 8.969 -10.859 27.094 1 22.75 27 LEU B N 1
ATOM 2504 C CA . LEU B 1 27 ? 9.953 -10.211 26.234 1 22.75 27 LEU B CA 1
ATOM 2505 C C . LEU B 1 27 ? 11.047 -9.547 27.078 1 22.75 27 LEU B C 1
ATOM 2507 O O . LEU B 1 27 ? 10.766 -8.641 27.859 1 22.75 27 LEU B O 1
ATOM 2511 N N . ALA B 1 28 ? 12.008 -10.367 27.422 1 24.61 28 ALA B N 1
ATOM 2512 C CA . ALA B 1 28 ? 13.102 -9.898 28.266 1 24.61 28 ALA B CA 1
ATOM 2513 C C . ALA B 1 28 ? 13.836 -8.727 27.625 1 24.61 28 ALA B C 1
ATOM 2515 O O . ALA B 1 28 ? 13.992 -8.68 26.406 1 24.61 28 ALA B O 1
ATOM 2516 N N . LYS B 1 29 ? 13.805 -7.586 28.219 1 25.02 29 LYS B N 1
ATOM 2517 C CA . LYS B 1 29 ? 14.43 -6.301 27.953 1 25.02 29 LYS B CA 1
ATOM 2518 C C . LYS B 1 29 ? 15.898 -6.477 27.578 1 25.02 29 LYS B C 1
ATOM 2520 O O . LYS B 1 29 ? 16.656 -7.148 28.281 1 25.02 29 LYS B O 1
ATOM 2525 N N . LEU B 1 30 ? 16.156 -6.668 26.25 1 23.56 30 LEU B N 1
ATOM 2526 C CA . LEU B 1 30 ? 17.562 -6.812 25.891 1 23.56 30 LEU B CA 1
ATOM 2527 C C . LEU B 1 30 ? 18.406 -5.746 26.562 1 23.56 30 LEU B C 1
ATOM 2529 O O . LEU B 1 30 ? 17.953 -4.621 26.781 1 23.56 30 LEU B O 1
ATOM 2533 N N . PRO B 1 31 ? 19.422 -6.098 27.281 1 22.2 31 PRO B N 1
ATOM 2534 C CA . PRO B 1 31 ? 20.328 -5.238 28.062 1 22.2 31 PRO B CA 1
ATOM 2535 C C . PRO B 1 31 ? 20.938 -4.117 27.234 1 22.2 31 PRO B C 1
ATOM 2537 O O . PRO B 1 31 ? 21.219 -4.309 26.047 1 22.2 31 PRO B O 1
ATOM 2540 N N . THR B 1 32 ? 20.391 -2.902 27.344 1 22.23 32 THR B N 1
ATOM 2541 C CA . THR B 1 32 ? 20.797 -1.596 26.844 1 22.23 32 THR B CA 1
ATOM 2542 C C . THR B 1 32 ? 22.297 -1.415 26.969 1 22.23 32 THR B C 1
ATOM 2544 O O . THR B 1 32 ? 22.844 -1.341 28.062 1 22.23 32 THR B O 1
ATOM 2547 N N . ASP B 1 33 ? 23.125 -2.174 26.141 1 22.91 33 ASP B N 1
ATOM 2548 C CA . ASP B 1 33 ? 24.562 -2.047 26.234 1 22.91 33 ASP B CA 1
ATOM 2549 C C . ASP B 1 33 ? 25 -0.585 26.125 1 22.91 33 ASP B C 1
ATOM 2551 O O . ASP B 1 33 ? 24.359 0.204 25.422 1 22.91 33 ASP B O 1
ATOM 2555 N N . SER B 1 34 ? 25.766 -0.08 27.062 1 22.28 34 SER B N 1
ATOM 2556 C CA . SER B 1 34 ? 26.438 1.157 27.469 1 22.28 34 SER B CA 1
ATOM 2557 C C . SER B 1 34 ? 27.391 1.652 26.391 1 22.28 34 SER B C 1
ATOM 2559 O O . SER B 1 34 ? 28.406 1.019 26.109 1 22.28 34 SER B O 1
ATOM 2561 N N . LEU B 1 35 ? 26.797 2.096 25.281 1 19.53 35 LEU B N 1
ATOM 2562 C CA . LEU B 1 35 ? 27.688 2.533 24.219 1 19.53 35 LEU B CA 1
ATOM 2563 C C . LEU B 1 35 ? 28.656 3.586 24.719 1 19.53 35 LEU B C 1
ATOM 2565 O O . LEU B 1 35 ? 28.266 4.555 25.375 1 19.53 35 LEU B O 1
ATOM 2569 N N . PRO B 1 36 ? 29.938 3.23 24.797 1 21.47 36 PRO B N 1
ATOM 2570 C CA . PRO B 1 36 ? 31 4.125 25.25 1 21.47 36 PRO B CA 1
ATOM 2571 C C . PRO B 1 36 ? 31.109 5.391 24.406 1 21.47 36 PRO B C 1
ATOM 2573 O O . PRO B 1 36 ? 30.703 5.398 23.234 1 21.47 36 PRO B O 1
ATOM 2576 N N . LYS B 1 37 ? 31.453 6.516 25.062 1 22.08 37 LYS B N 1
ATOM 2577 C CA . LYS B 1 37 ? 31.672 7.945 24.859 1 22.08 37 LYS B CA 1
ATOM 2578 C C . LYS B 1 37 ? 32.75 8.203 23.812 1 22.08 37 LYS B C 1
ATOM 2580 O O . LYS B 1 37 ? 33.906 7.762 23.969 1 22.08 37 LYS B O 1
ATOM 2585 N N . LYS B 1 38 ? 32.344 8.156 22.516 1 20 38 LYS B N 1
ATOM 2586 C CA . LYS B 1 38 ? 33.312 8.445 21.438 1 20 38 LYS B CA 1
ATOM 2587 C C . LYS B 1 38 ? 33.969 9.797 21.656 1 20 38 LYS B C 1
ATOM 2589 O O . LYS B 1 38 ? 33.344 10.75 22.109 1 20 38 LYS B O 1
ATOM 2594 N N . THR B 1 39 ? 35.281 9.781 21.562 1 20 39 THR B N 1
ATOM 2595 C CA . THR B 1 39 ? 36.312 10.805 21.719 1 20 39 THR B CA 1
ATOM 2596 C C . THR B 1 39 ? 36.25 11.812 20.578 1 20 39 THR B C 1
ATOM 2598 O O . THR B 1 39 ? 35.969 11.445 19.438 1 20 39 THR B O 1
ATOM 2601 N N . PRO B 1 40 ? 36.438 13.109 20.812 1 20.48 40 PRO B N 1
ATOM 2602 C CA . PRO B 1 40 ? 36.312 14.43 20.203 1 20.48 40 PRO B CA 1
ATOM 2603 C C . PRO B 1 40 ? 37.281 14.641 19.047 1 20.48 40 PRO B C 1
ATOM 2605 O O . PRO B 1 40 ? 37.375 15.742 18.5 1 20.48 40 PRO B O 1
ATOM 2608 N N . LEU B 1 41 ? 37.688 13.594 18.219 1 16.77 41 LEU B N 1
ATOM 2609 C CA . LEU B 1 41 ? 38.938 14.07 17.625 1 16.77 41 LEU B CA 1
ATOM 2610 C C . LEU B 1 41 ? 38.688 15.281 16.734 1 16.77 41 LEU B C 1
ATOM 2612 O O . LEU B 1 41 ? 37.656 15.359 16.062 1 16.77 41 LEU B O 1
ATOM 2616 N N . ARG B 1 42 ? 39.625 16.422 16.641 1 18.86 42 ARG B N 1
ATOM 2617 C CA . ARG B 1 42 ? 39.938 17.797 16.312 1 18.86 42 ARG B CA 1
ATOM 2618 C C . ARG B 1 42 ? 40.25 17.938 14.828 1 18.86 42 ARG B C 1
ATOM 2620 O O . ARG B 1 42 ? 40.562 19.031 14.352 1 18.86 42 ARG B O 1
ATOM 2627 N N . GLY B 1 43 ? 39.969 16.922 13.945 1 17.06 43 GLY B N 1
ATOM 2628 C CA . GLY B 1 43 ? 40.906 17.141 12.867 1 17.06 43 GLY B CA 1
ATOM 2629 C C . GLY B 1 43 ? 40.688 18.438 12.125 1 17.06 43 GLY B C 1
ATOM 2630 O O . GLY B 1 43 ? 39.625 19.062 12.242 1 17.06 43 GLY B O 1
ATOM 2631 N N . ALA B 1 44 ? 41.719 18.719 11.016 1 16.95 44 ALA B N 1
ATOM 2632 C CA . ALA B 1 44 ? 42.562 19.734 10.383 1 16.95 44 ALA B CA 1
ATOM 2633 C C . ALA B 1 44 ? 41.844 20.391 9.219 1 16.95 44 ALA B C 1
ATOM 2635 O O . ALA B 1 44 ? 40.938 19.797 8.617 1 16.95 44 ALA B O 1
ATOM 2636 N N . LYS B 1 45 ? 42.219 21.594 8.906 1 17.73 45 LYS B N 1
ATOM 2637 C CA . LYS B 1 45 ? 42 22.906 8.281 1 17.73 45 LYS B CA 1
ATOM 2638 C C . LYS B 1 45 ? 42.25 22.844 6.773 1 17.73 45 LYS B C 1
ATOM 2640 O O . LYS B 1 45 ? 42.25 23.859 6.094 1 17.73 45 LYS B O 1
ATOM 2645 N N . ASN B 1 46 ? 42.312 21.641 6.078 1 16.86 46 ASN B N 1
ATOM 2646 C CA . ASN B 1 46 ? 43.125 21.953 4.895 1 16.86 46 ASN B CA 1
ATOM 2647 C C . ASN B 1 46 ? 42.344 22.844 3.92 1 16.86 46 ASN B C 1
ATOM 2649 O O . ASN B 1 46 ? 41.156 22.656 3.695 1 16.86 46 ASN B O 1
ATOM 2653 N N . ARG B 1 47 ? 43 23.922 3.279 1 16.78 47 ARG B N 1
ATOM 2654 C CA . ARG B 1 47 ? 43.031 25.219 2.623 1 16.78 47 ARG B CA 1
ATOM 2655 C C . ARG B 1 47 ? 42.688 25.094 1.143 1 16.78 47 ARG B C 1
ATOM 2657 O O . ARG B 1 47 ? 42.125 26.016 0.542 1 16.78 47 ARG B O 1
ATOM 2664 N N . ASN B 1 48 ? 43.156 24 0.4 1 17.25 48 ASN B N 1
ATOM 2665 C CA . ASN B 1 48 ? 43.781 24.531 -0.799 1 17.25 48 ASN B CA 1
ATOM 2666 C C . ASN B 1 48 ? 42.75 25.016 -1.811 1 17.25 48 ASN B C 1
ATOM 2668 O O . ASN B 1 48 ? 41.594 24.625 -1.766 1 17.25 48 ASN B O 1
ATOM 2672 N N . LYS B 1 49 ? 43.312 25.484 -3.037 1 18.09 49 LYS B N 1
ATOM 2673 C CA . LYS B 1 49 ? 43.5 26.516 -4.047 1 18.09 49 LYS B CA 1
ATOM 2674 C C . LYS B 1 49 ? 42.719 26.203 -5.312 1 18.09 49 LYS B C 1
ATOM 2676 O O . LYS B 1 49 ? 42.969 26.797 -6.371 1 18.09 49 LYS B O 1
ATOM 2681 N N . ARG B 1 50 ? 41.625 25.281 -5.258 1 18.05 50 ARG B N 1
ATOM 2682 C CA . ARG B 1 50 ? 41.469 24.891 -6.652 1 18.05 50 ARG B CA 1
ATOM 2683 C C . ARG B 1 50 ? 41.062 26.078 -7.52 1 18.05 50 ARG B C 1
ATOM 2685 O O . ARG B 1 50 ? 40.344 26.969 -7.07 1 18.05 50 ARG B O 1
ATOM 2692 N N . ASP B 1 51 ? 41.688 26 -8.742 1 17.78 51 ASP B N 1
ATOM 2693 C CA . ASP B 1 51 ? 42 26.75 -9.961 1 17.78 51 ASP B CA 1
ATOM 2694 C C . ASP B 1 51 ? 40.75 27.062 -10.758 1 17.78 51 ASP B C 1
ATOM 2696 O O . ASP B 1 51 ? 39.812 26.266 -10.797 1 17.78 51 ASP B O 1
ATOM 2700 N N . MET B 1 52 ? 40.594 28.281 -11.125 1 18.33 52 MET B N 1
ATOM 2701 C CA . MET B 1 52 ? 39.75 29.297 -11.742 1 18.33 52 MET B CA 1
ATOM 2702 C C . MET B 1 52 ? 39.5 28.969 -13.211 1 18.33 52 MET B C 1
ATOM 2704 O O . MET B 1 52 ? 40.25 29.422 -14.086 1 18.33 52 MET B O 1
ATOM 2708 N N . PHE B 1 53 ? 39.312 27.562 -13.578 1 18.03 53 PHE B N 1
ATOM 2709 C CA . PHE B 1 53 ? 39.375 27.516 -15.031 1 18.03 53 PHE B CA 1
ATOM 2710 C C . PHE B 1 53 ? 38.281 28.344 -15.664 1 18.03 53 PHE B C 1
ATOM 2712 O O . PHE B 1 53 ? 37.125 28.25 -15.258 1 18.03 53 PHE B O 1
ATOM 2719 N N . LYS B 1 54 ? 38.656 29.312 -16.422 1 20.28 54 LYS B N 1
ATOM 2720 C CA . LYS B 1 54 ? 38.188 30.438 -17.219 1 20.28 54 LYS B CA 1
ATOM 2721 C C . LYS B 1 54 ? 37.375 29.969 -18.422 1 20.28 54 LYS B C 1
ATOM 2723 O O . LYS B 1 54 ? 37.938 29.719 -19.484 1 20.28 54 LYS B O 1
ATOM 2728 N N . ILE B 1 55 ? 36.469 28.891 -18.266 1 19.14 55 ILE B N 1
ATOM 2729 C CA . ILE B 1 55 ? 36.062 28.438 -19.594 1 19.14 55 ILE B CA 1
ATOM 2730 C C . ILE B 1 55 ? 35.406 29.594 -20.344 1 19.14 55 ILE B C 1
ATOM 2732 O O . ILE B 1 55 ? 34.625 30.359 -19.766 1 19.14 55 ILE B O 1
ATOM 2736 N N . TRP B 1 56 ? 35.844 29.703 -21.625 1 18.86 56 TRP B N 1
ATOM 2737 C CA . TRP B 1 56 ? 35.812 30.578 -22.797 1 18.86 56 TRP B CA 1
ATOM 2738 C C . TRP B 1 56 ? 34.406 30.734 -23.328 1 18.86 56 TRP B C 1
ATOM 2740 O O . TRP B 1 56 ? 33.562 29.844 -23.203 1 18.86 56 TRP B O 1
ATOM 2750 N N . SER B 1 57 ? 34.031 31.953 -23.656 1 19.41 57 SER B N 1
ATOM 2751 C CA . SER B 1 57 ? 32.906 32.781 -24 1 19.41 57 SER B CA 1
ATOM 2752 C C . SER B 1 57 ? 32.312 32.406 -25.344 1 19.41 57 SER B C 1
ATOM 2754 O O . SER B 1 57 ? 31.438 33.094 -25.875 1 19.41 57 SER B O 1
ATOM 2756 N N . PRO B 1 58 ? 32.094 31.031 -25.797 1 20.84 58 PRO B N 1
ATOM 2757 C CA . PRO B 1 58 ? 32.031 31.219 -27.25 1 20.84 58 PRO B CA 1
ATOM 2758 C C . PRO B 1 58 ? 30.859 32.125 -27.672 1 20.84 58 PRO B C 1
ATOM 2760 O O . PRO B 1 58 ? 29.844 32.219 -26.969 1 20.84 58 PRO B O 1
ATOM 2763 N N . LEU B 1 59 ? 30.969 32.906 -28.781 1 19.86 59 LEU B N 1
ATOM 2764 C CA . LEU B 1 59 ? 30.469 34.094 -29.484 1 19.86 59 LEU B CA 1
ATOM 2765 C C . LEU B 1 59 ? 29.156 33.781 -30.188 1 19.86 59 LEU B C 1
ATOM 2767 O O . LEU B 1 59 ? 28.25 34.594 -30.219 1 19.86 59 LEU B O 1
ATOM 2771 N N . GLY B 1 60 ? 28.891 32.625 -30.891 1 20.53 60 GLY B N 1
ATOM 2772 C CA . GLY B 1 60 ? 28.297 32.781 -32.219 1 20.53 60 GLY B CA 1
ATOM 2773 C C . GLY B 1 60 ? 26.797 33.031 -32.156 1 20.53 60 GLY B C 1
ATOM 2774 O O . GLY B 1 60 ? 26.031 32.188 -31.703 1 20.53 60 GLY B O 1
ATOM 2775 N N . TRP B 1 61 ? 26.312 34.312 -32.156 1 21.7 61 TRP B N 1
ATOM 2776 C CA . TRP B 1 61 ? 25.016 34.969 -32.125 1 21.7 61 TRP B CA 1
ATOM 2777 C C . TRP B 1 61 ? 24.188 34.594 -33.344 1 21.7 61 TRP B C 1
ATOM 2779 O O . TRP B 1 61 ? 23 34.938 -33.438 1 21.7 61 TRP B O 1
ATOM 2789 N N . GLU B 1 62 ? 24.656 33.906 -34.438 1 20.48 62 GLU B N 1
ATOM 2790 C CA . GLU B 1 62 ? 24.109 34.656 -35.562 1 20.48 62 GLU B CA 1
ATOM 2791 C C . GLU B 1 62 ? 22.594 34.5 -35.625 1 20.48 62 GLU B C 1
ATOM 2793 O O . GLU B 1 62 ? 21.859 35.469 -35.781 1 20.48 62 GLU B O 1
ATOM 2798 N N . GLY B 1 63 ? 21.969 33.438 -36.469 1 18.34 63 GLY B N 1
ATOM 2799 C CA . GLY B 1 63 ? 21.188 33.438 -37.688 1 18.34 63 GLY B CA 1
ATOM 2800 C C . GLY B 1 63 ? 19.688 33.562 -37.469 1 18.34 63 GLY B C 1
ATOM 2801 O O . GLY B 1 63 ? 19.219 33.375 -36.312 1 18.34 63 GLY B O 1
ATOM 2802 N N . GLY B 1 64 ? 18.781 33.531 -38.719 1 20.56 64 GLY B N 1
ATOM 2803 C CA . GLY B 1 64 ? 17.688 34.219 -39.406 1 20.56 64 GLY B CA 1
ATOM 2804 C C . GLY B 1 64 ? 16.328 33.75 -38.969 1 20.56 64 GLY B C 1
ATOM 2805 O O . GLY B 1 64 ? 15.695 34.344 -38.094 1 20.56 64 GLY B O 1
ATOM 2806 N N . SER B 1 65 ? 15.57 32.844 -39.938 1 24 65 SER B N 1
ATOM 2807 C CA . SER B 1 65 ? 14.391 33.125 -40.75 1 24 65 SER B CA 1
ATOM 2808 C C . SER B 1 65 ? 13.109 32.812 -40 1 24 65 SER B C 1
ATOM 2810 O O . SER B 1 65 ? 13.141 32.156 -38.938 1 24 65 SER B O 1
ATOM 2812 N N . SER B 1 66 ? 11.961 32.219 -40.844 1 24.17 66 SER B N 1
ATOM 2813 C CA . SER B 1 66 ? 10.578 32.5 -41.219 1 24.17 66 SER B CA 1
ATOM 2814 C C . SER B 1 66 ? 9.602 31.891 -40.219 1 24.17 66 SER B C 1
ATOM 2816 O O . SER B 1 66 ? 9.805 30.781 -39.75 1 24.17 66 SER B O 1
ATOM 2818 N N . PRO B 1 67 ? 8.602 32.75 -39.875 1 24.39 67 PRO B N 1
ATOM 2819 C CA . PRO B 1 67 ? 7.551 32.594 -38.875 1 24.39 67 PRO B CA 1
ATOM 2820 C C . PRO B 1 67 ? 6.555 31.484 -39.25 1 24.39 67 PRO B C 1
ATOM 2822 O O . PRO B 1 67 ? 5.746 31.641 -40.156 1 24.39 67 PRO B O 1
ATOM 2825 N N . ILE B 1 68 ? 6.879 30.297 -39.75 1 24.83 68 ILE B N 1
ATOM 2826 C CA . ILE B 1 68 ? 5.785 29.484 -40.25 1 24.83 68 ILE B CA 1
ATOM 2827 C C . ILE B 1 68 ? 4.676 29.375 -39.219 1 24.83 68 ILE B C 1
ATOM 2829 O O . ILE B 1 68 ? 4.91 28.922 -38.094 1 24.83 68 ILE B O 1
ATOM 2833 N N . PHE B 1 69 ? 3.58 30.156 -39.469 1 23.48 69 PHE B N 1
ATOM 2834 C CA . PHE B 1 69 ? 2.295 30.25 -38.812 1 23.48 69 PHE B CA 1
ATOM 2835 C C . PHE B 1 69 ? 1.641 28.875 -38.688 1 23.48 69 PHE B C 1
ATOM 2837 O O . PHE B 1 69 ? 1.145 28.344 -39.688 1 23.48 69 PHE B O 1
ATOM 2844 N N . LYS B 1 70 ? 2.25 27.859 -38.281 1 25.88 70 LYS B N 1
ATOM 2845 C CA . LYS B 1 70 ? 1.488 26.625 -38.281 1 25.88 70 LYS B CA 1
ATOM 2846 C C . LYS B 1 70 ? 0.15 26.781 -37.562 1 25.88 70 LYS B C 1
ATOM 2848 O O . LYS B 1 70 ? 0.11 27.141 -36.406 1 25.88 70 LYS B O 1
ATOM 2853 N N . THR B 1 71 ? -0.917 27.094 -38.312 1 27 71 THR B N 1
ATOM 2854 C CA . THR B 1 71 ? -2.346 27.188 -38.031 1 27 71 THR B CA 1
ATOM 2855 C C . THR B 1 71 ? -2.865 25.891 -37.438 1 27 71 THR B C 1
ATOM 2857 O O . THR B 1 71 ? -3.467 25.062 -38.125 1 27 71 THR B O 1
ATOM 2860 N N . THR B 1 72 ? -2.068 24.969 -37.156 1 29 72 THR B N 1
ATOM 2861 C CA . THR B 1 72 ? -2.906 23.797 -36.906 1 29 72 THR B CA 1
ATOM 2862 C C . THR B 1 72 ? -3.971 24.094 -35.844 1 29 72 THR B C 1
ATOM 2864 O O . THR B 1 72 ? -3.662 24.625 -34.781 1 29 72 THR B O 1
ATOM 2867 N N . PRO B 1 73 ? -5.223 24.125 -36.375 1 29.27 73 PRO B N 1
ATOM 2868 C CA . PRO B 1 73 ? -6.367 24.312 -35.469 1 29.27 73 PRO B CA 1
ATOM 2869 C C . PRO B 1 73 ? -6.262 23.5 -34.188 1 29.27 73 PRO B C 1
ATOM 2871 O O . PRO B 1 73 ? -5.918 22.312 -34.25 1 29.27 73 PRO B O 1
ATOM 2874 N N . VAL B 1 74 ? -5.824 24.141 -33.188 1 29.28 74 VAL B N 1
ATOM 2875 C CA . VAL B 1 74 ? -5.852 23.594 -3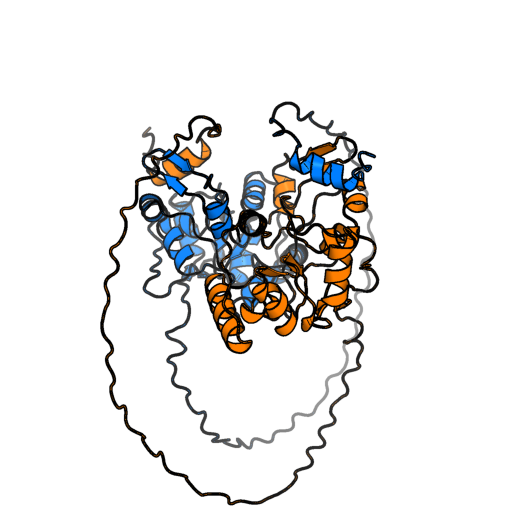1.828 1 29.28 74 VAL B CA 1
ATOM 2876 C C . VAL B 1 74 ? -7.273 23.141 -31.484 1 29.28 74 VAL B C 1
ATOM 2878 O O . VAL B 1 74 ? -8.18 23.969 -31.391 1 29.28 74 VAL B O 1
ATOM 2881 N N . GLU B 1 75 ? -7.82 22.125 -32.25 1 30.75 75 GLU B N 1
ATOM 2882 C CA . GLU B 1 75 ? -9.078 21.578 -31.734 1 30.75 75 GLU B CA 1
ATOM 2883 C C . GLU B 1 75 ? -9.164 21.688 -30.219 1 30.75 75 GLU B C 1
ATOM 2885 O O . GLU B 1 75 ? -8.281 21.203 -29.5 1 30.75 75 GLU B O 1
ATOM 2890 N N . VAL B 1 76 ? -9.859 22.719 -29.859 1 29.33 76 VAL B N 1
ATOM 2891 C CA . VAL B 1 76 ? -10.375 22.969 -28.516 1 29.33 76 VAL B CA 1
ATOM 2892 C C . VAL B 1 76 ? -11.07 21.719 -27.984 1 29.33 76 VAL B C 1
ATOM 2894 O O . VAL B 1 76 ? -12.141 21.344 -28.469 1 29.33 76 VAL B O 1
ATOM 2897 N N . SER B 1 77 ? -10.461 20.609 -27.953 1 33.44 77 SER B N 1
ATOM 2898 C CA . SER B 1 77 ? -11.086 19.516 -27.219 1 33.44 77 SER B CA 1
ATOM 2899 C C . SER B 1 77 ? -11.922 20.047 -26.062 1 33.44 77 SER B C 1
ATOM 2901 O O . SER B 1 77 ? -11.484 20.922 -25.312 1 33.44 77 SER B O 1
ATOM 2903 N N . TYR B 1 78 ? -13.297 20.25 -26.172 1 32.69 78 TYR B N 1
ATOM 2904 C CA . TYR B 1 78 ? -14.359 20.547 -25.219 1 32.69 78 TYR B CA 1
ATOM 2905 C C . TYR B 1 78 ? -13.914 20.203 -23.797 1 32.69 78 TYR B C 1
ATOM 2907 O O . TYR B 1 78 ? -13.273 19.188 -23.562 1 32.69 78 TYR B O 1
ATOM 2915 N N . ASN B 1 79 ? -13.828 21.203 -22.812 1 33.69 79 ASN B N 1
ATOM 2916 C CA . ASN B 1 79 ? -13.477 21.469 -21.422 1 33.69 79 ASN B CA 1
ATOM 2917 C C . ASN B 1 79 ? -14.203 20.531 -20.469 1 33.69 79 ASN B C 1
ATOM 2919 O O . ASN B 1 79 ? -14.555 20.922 -19.359 1 33.69 79 ASN B O 1
ATOM 2923 N N . TYR B 1 80 ? -15.195 19.75 -20.938 1 37.34 80 TYR B N 1
ATOM 2924 C CA . TYR B 1 80 ? -15.828 18.766 -20.062 1 37.34 80 TYR B CA 1
ATOM 2925 C C . TYR B 1 80 ? -14.82 18.172 -19.078 1 37.34 80 TYR B C 1
ATOM 2927 O O . TYR B 1 80 ? -15.188 17.438 -18.156 1 37.34 80 TYR B O 1
ATOM 2935 N N . GLY B 1 81 ? -13.539 18.203 -19.297 1 40.06 81 GLY B N 1
ATOM 2936 C CA . GLY B 1 81 ? -12.383 17.625 -18.641 1 40.06 81 GLY B CA 1
ATOM 2937 C C . GLY B 1 81 ? -12.047 18.297 -17.312 1 40.06 81 GLY B C 1
ATOM 2938 O O . GLY B 1 81 ? -11.266 17.766 -16.516 1 40.06 81 GLY B O 1
ATOM 2939 N N . TYR B 1 82 ? -12.281 19.641 -17.203 1 42.31 82 TYR B N 1
ATOM 2940 C CA . TYR B 1 82 ? -11.984 20.469 -16.047 1 42.31 82 TYR B CA 1
ATOM 2941 C C . TYR B 1 82 ? -12.953 20.188 -14.914 1 42.31 82 TYR B C 1
ATOM 2943 O O . TYR B 1 82 ? -12.562 20.203 -13.742 1 42.31 82 TYR B O 1
ATOM 2951 N N . HIS B 1 83 ? -14.305 20.125 -15.25 1 45.81 83 HIS B N 1
ATOM 2952 C CA . HIS B 1 83 ? -15.336 19.891 -14.242 1 45.81 83 HIS B CA 1
ATOM 2953 C C . HIS B 1 83 ? -15.164 18.531 -13.586 1 45.81 83 HIS B C 1
ATOM 2955 O O . HIS B 1 83 ? -15.727 18.281 -12.516 1 45.81 83 HIS B O 1
ATOM 2961 N N . ALA B 1 84 ? -14.57 17.594 -14.242 1 60.41 84 ALA B N 1
ATOM 2962 C CA . ALA B 1 84 ? -14.5 16.203 -13.836 1 60.41 84 ALA B CA 1
ATOM 2963 C C . ALA B 1 84 ? -13.242 15.93 -13.008 1 60.41 84 ALA B C 1
ATOM 2965 O O . ALA B 1 84 ? -12.969 14.789 -12.641 1 60.41 84 ALA B O 1
ATOM 2966 N N . GLN B 1 85 ? -12.727 17.203 -12.664 1 80.62 85 GLN B N 1
ATOM 2967 C CA . GLN B 1 85 ? -11.43 17.047 -12.016 1 80.62 85 GLN B CA 1
ATOM 2968 C C . GLN B 1 85 ? -11.578 17 -10.492 1 80.62 85 GLN B C 1
ATOM 2970 O O . GLN B 1 85 ? -12.477 17.625 -9.938 1 80.62 85 GLN B O 1
ATOM 2975 N N . ARG B 1 86 ? -10.844 16.281 -9.867 1 91.19 86 ARG B N 1
ATOM 2976 C CA . ARG B 1 86 ? -10.742 16.234 -8.414 1 91.19 86 ARG B CA 1
ATOM 2977 C C . ARG B 1 86 ? -10.406 17.609 -7.844 1 91.19 86 ARG B C 1
ATOM 2979 O O . ARG B 1 86 ? -9.531 18.312 -8.359 1 91.19 86 ARG B O 1
ATOM 2986 N N . GLN B 1 87 ? -11.234 18.078 -6.883 1 93.81 87 GLN B N 1
ATOM 2987 C CA . GLN B 1 87 ? -11.008 19.359 -6.234 1 93.81 87 GLN B CA 1
ATOM 2988 C C . GLN B 1 87 ? -10.422 19.172 -4.836 1 93.81 87 GLN B C 1
ATOM 2990 O O . GLN B 1 87 ? -10.75 18.219 -4.145 1 93.81 87 GLN B O 1
ATOM 2995 N N . TYR B 1 88 ? -9.633 20.203 -4.48 1 96.25 88 TYR B N 1
ATOM 2996 C CA . TYR B 1 88 ? -9.016 20.219 -3.16 1 96.25 88 TYR B CA 1
ATOM 2997 C C . TYR B 1 88 ? -9.164 21.578 -2.506 1 96.25 88 TYR B C 1
ATOM 2999 O O . TYR B 1 88 ? -8.289 22.438 -2.65 1 96.25 88 TYR B O 1
ATOM 3007 N N . PRO B 1 89 ? -10.258 21.812 -1.798 1 95.75 89 PRO B N 1
ATOM 3008 C CA . PRO B 1 89 ? -10.414 23.094 -1.129 1 95.75 89 PRO B CA 1
ATOM 3009 C C . PRO B 1 89 ? -9.203 23.484 -0.291 1 95.75 89 PRO B C 1
ATOM 3011 O O . PRO B 1 89 ? -8.688 22.656 0.473 1 95.75 89 PRO B O 1
ATOM 3014 N N . PRO B 1 90 ? -8.75 24.688 -0.435 1 96.5 90 PRO B N 1
ATOM 3015 C CA . PRO B 1 90 ? -7.504 25.094 0.223 1 96.5 90 PRO B CA 1
ATOM 3016 C C . PRO B 1 90 ? -7.691 25.391 1.709 1 96.5 90 PRO B C 1
ATOM 3018 O O . PRO B 1 90 ? -8.781 25.766 2.133 1 96.5 90 PRO B O 1
ATOM 3021 N N . MET B 1 91 ? -6.719 25.172 2.484 1 97.38 91 MET B N 1
ATOM 3022 C CA . MET B 1 91 ? -6.543 25.625 3.861 1 97.38 91 MET B CA 1
ATOM 3023 C C . MET B 1 91 ? -5.188 26.297 4.039 1 97.38 91 MET B C 1
ATOM 3025 O O . MET B 1 91 ? -4.148 25.703 3.723 1 97.38 91 MET B O 1
ATOM 3029 N N . SER B 1 92 ? -5.23 27.516 4.484 1 97.31 92 SER B N 1
ATOM 3030 C CA . SER B 1 92 ? -3.984 28.266 4.648 1 97.31 92 SER B CA 1
ATOM 3031 C C . SER B 1 92 ? -3.307 27.922 5.973 1 97.31 92 SER B C 1
ATOM 3033 O O . SER B 1 92 ? -3.959 27.453 6.906 1 97.31 92 SER B O 1
ATOM 3035 N N . LEU B 1 93 ? -2.012 28.141 6.012 1 98.31 93 LEU B N 1
ATOM 3036 C CA . LEU B 1 93 ? -1.274 27.984 7.262 1 98.31 93 LEU B CA 1
ATOM 3037 C C . LEU B 1 93 ? -1.797 28.953 8.32 1 98.31 93 LEU B C 1
ATOM 3039 O O . LEU B 1 93 ? -1.771 28.641 9.516 1 98.31 93 LEU B O 1
ATOM 3043 N N . LYS B 1 94 ? -2.305 30.078 7.859 1 97.69 94 LYS B N 1
ATOM 3044 C CA . LYS B 1 94 ? -2.906 31.047 8.781 1 97.69 94 LYS B CA 1
ATOM 3045 C C . LYS B 1 94 ? -4.113 30.438 9.492 1 97.69 94 LYS B C 1
ATOM 3047 O O . LYS B 1 94 ? -4.223 30.516 10.719 1 97.69 94 LYS B O 1
ATOM 3052 N N . THR B 1 95 ? -4.961 29.844 8.703 1 96.81 95 THR B N 1
ATOM 3053 C CA . THR B 1 95 ? -6.156 29.203 9.258 1 96.81 95 THR B CA 1
ATOM 3054 C C . THR B 1 95 ? -5.777 28.047 10.18 1 96.81 95 THR B C 1
ATOM 3056 O O . THR B 1 95 ? -6.359 27.891 11.25 1 96.81 95 THR B O 1
ATOM 3059 N N . LEU B 1 96 ? -4.785 27.25 9.75 1 98 96 LEU B N 1
ATOM 3060 C CA . LEU B 1 96 ? -4.324 26.141 10.57 1 98 96 LEU B CA 1
ATOM 3061 C C . LEU B 1 96 ? -3.805 26.625 11.914 1 98 96 LEU B C 1
ATOM 3063 O O . LEU B 1 96 ? -4.16 26.078 12.961 1 98 96 LEU B O 1
ATOM 3067 N N . GLN B 1 97 ? -3.006 27.688 11.906 1 97.94 97 GLN B N 1
ATOM 3068 C CA . GLN B 1 97 ? -2.494 28.266 13.141 1 97.94 97 GLN B CA 1
ATOM 3069 C C . GLN B 1 97 ? -3.631 28.75 14.031 1 97.94 97 GLN B C 1
ATOM 3071 O O . GLN B 1 97 ? -3.604 28.547 15.25 1 97.94 97 GLN B O 1
ATOM 3076 N N . LEU B 1 98 ? -4.594 29.375 13.43 1 96.5 98 LEU B N 1
ATOM 3077 C CA . LEU B 1 98 ? -5.742 29.891 14.172 1 96.5 98 LEU B CA 1
ATOM 3078 C C . LEU B 1 98 ? -6.488 28.75 14.859 1 96.5 98 LEU B C 1
ATOM 3080 O O . LEU B 1 98 ? -6.883 28.875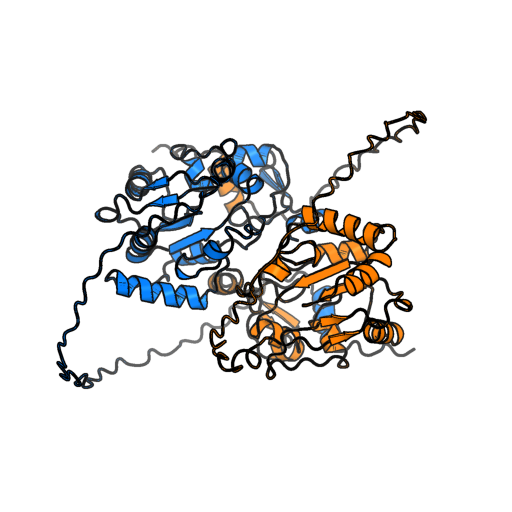 16.031 1 96.5 98 LEU B O 1
ATOM 3084 N N . LEU B 1 99 ? -6.672 27.625 14.172 1 96.56 99 LEU B N 1
ATOM 3085 C CA . LEU B 1 99 ? -7.359 26.469 14.734 1 96.56 99 LEU B CA 1
ATOM 3086 C C . LEU B 1 99 ? -6.59 25.906 15.922 1 96.56 99 LEU B C 1
ATOM 3088 O O . LEU B 1 99 ? -7.188 25.453 16.906 1 96.56 99 LEU B O 1
ATOM 3092 N N . ILE B 1 100 ? -5.277 25.938 15.789 1 96.94 100 ILE B N 1
ATOM 3093 C CA . ILE B 1 100 ? -4.426 25.438 16.859 1 96.94 100 ILE B CA 1
ATOM 3094 C C . ILE B 1 100 ? -4.48 26.391 18.062 1 96.94 100 ILE B C 1
ATOM 3096 O O . ILE B 1 100 ? -4.668 25.969 19.203 1 96.94 100 ILE B O 1
ATOM 3100 N N . ASP B 1 101 ? -4.402 27.719 17.797 1 96.81 101 ASP B N 1
ATOM 3101 C CA . ASP B 1 101 ? -4.383 28.719 18.844 1 96.81 101 ASP B CA 1
ATOM 3102 C C . ASP B 1 101 ? -5.715 28.766 19.594 1 96.81 101 ASP B C 1
ATOM 3104 O O . ASP B 1 101 ? -5.758 29.078 20.781 1 96.81 101 ASP B O 1
ATOM 3108 N N . THR B 1 102 ? -6.805 28.5 18.922 1 95.94 102 THR B N 1
ATOM 3109 C CA . THR B 1 102 ? -8.133 28.562 19.531 1 95.94 102 THR B CA 1
ATOM 3110 C C . THR B 1 102 ? -8.477 27.234 20.188 1 95.94 102 THR B C 1
ATOM 3112 O O . THR B 1 102 ? -9.578 27.062 20.703 1 95.94 102 THR B O 1
ATOM 3115 N N . GLY B 1 103 ? -7.605 26.234 20.094 1 93.31 103 GLY B N 1
ATOM 3116 C CA . GLY B 1 103 ? -7.77 24.969 20.781 1 93.31 103 GLY B CA 1
ATOM 3117 C C . GLY B 1 103 ? -8.633 23.984 20.031 1 93.31 103 GLY B C 1
ATOM 3118 O O . GLY B 1 103 ? -9.07 22.984 20.594 1 93.31 103 GLY B O 1
ATOM 3119 N N . ARG B 1 104 ? -8.891 24.25 18.797 1 93.25 104 ARG B N 1
ATOM 3120 C CA . ARG B 1 104 ? -9.727 23.359 17.984 1 93.25 104 ARG B CA 1
ATOM 3121 C C . ARG B 1 104 ? -8.914 22.188 17.453 1 93.25 104 ARG B C 1
ATOM 3123 O O . ARG B 1 104 ? -9.484 21.156 17.047 1 93.25 104 ARG B O 1
ATOM 3130 N N . LEU B 1 105 ? -7.598 22.328 17.359 1 95.62 105 LEU B N 1
ATOM 3131 C CA . LEU B 1 105 ? -6.695 21.266 16.938 1 95.62 105 LEU B CA 1
ATOM 3132 C C . LEU B 1 105 ? -5.629 21 17.984 1 95.62 105 LEU B C 1
ATOM 3134 O O . LEU B 1 105 ? -5.035 21.938 18.531 1 95.62 105 LEU B O 1
ATOM 3138 N N . ASP B 1 106 ? -5.395 19.719 18.25 1 93.69 106 ASP B N 1
ATOM 3139 C CA . ASP B 1 106 ? -4.379 19.297 19.203 1 93.69 106 ASP B CA 1
ATOM 3140 C C . ASP B 1 106 ? -3.082 18.906 18.5 1 93.69 106 ASP B C 1
ATOM 3142 O O . ASP B 1 106 ? -3.061 17.969 17.703 1 93.69 106 ASP B O 1
ATOM 3146 N N . THR B 1 107 ? -2.004 19.547 18.797 1 94.94 107 THR B N 1
ATOM 3147 C CA . THR B 1 107 ? -0.736 19.344 18.109 1 94.94 107 THR B CA 1
ATOM 3148 C C . THR B 1 107 ? 0.02 18.156 18.719 1 94.94 107 THR B C 1
ATOM 3150 O O . THR B 1 107 ? 1.062 17.766 18.188 1 94.94 107 THR B O 1
ATOM 3153 N N . HIS B 1 108 ? -0.489 17.562 19.719 1 91.94 108 HIS B N 1
ATOM 3154 C CA . HIS B 1 108 ? 0.19 16.453 20.375 1 91.94 108 HIS B CA 1
ATOM 3155 C C . HIS B 1 108 ? -0.105 15.133 19.672 1 91.94 108 HIS B C 1
ATOM 3157 O O . HIS B 1 108 ? 0.467 14.094 20.016 1 91.94 108 HIS B O 1
ATOM 3163 N N . HIS B 1 109 ? -0.971 15.188 18.75 1 92.69 109 HIS B N 1
ATOM 3164 C CA . HIS B 1 109 ? -1.282 14.031 17.906 1 92.69 109 HIS B CA 1
ATOM 3165 C C . HIS B 1 109 ? -1.223 14.398 16.422 1 92.69 109 HIS B C 1
ATOM 3167 O O . HIS B 1 109 ? -1.432 15.555 16.062 1 92.69 109 HIS B O 1
ATOM 3173 N N . PRO B 1 110 ? -0.946 13.375 15.633 1 95.19 110 PRO B N 1
ATOM 3174 C CA . PRO B 1 110 ? -0.96 13.672 14.203 1 95.19 110 PRO B CA 1
ATOM 3175 C C . PRO B 1 110 ? -2.33 14.133 13.703 1 95.19 110 PRO B C 1
ATOM 3177 O O . PRO B 1 110 ? -3.357 13.688 14.227 1 95.19 110 PRO B O 1
ATOM 3180 N N . ILE B 1 111 ? -2.352 14.992 12.781 1 96.88 111 ILE B N 1
ATOM 3181 C CA . ILE B 1 111 ? -3.561 15.609 12.242 1 96.88 111 ILE B CA 1
ATOM 3182 C C . ILE B 1 111 ? -3.791 15.133 10.812 1 96.88 111 ILE B C 1
ATOM 3184 O O . ILE B 1 111 ? -2.91 15.258 9.961 1 96.88 111 ILE B O 1
ATOM 3188 N N . ASP B 1 112 ? -4.879 14.508 10.508 1 97.31 112 ASP B N 1
ATOM 3189 C CA . ASP B 1 112 ? -5.23 14.102 9.148 1 97.31 112 ASP B CA 1
ATOM 3190 C C . ASP B 1 112 ? -6.555 14.719 8.711 1 97.31 112 ASP B C 1
ATOM 3192 O O . ASP B 1 112 ? -7.035 15.672 9.336 1 97.31 112 ASP B O 1
ATOM 3196 N N . LEU B 1 113 ? -7.094 14.273 7.641 1 97.38 113 LEU B N 1
ATOM 3197 C CA . LEU B 1 113 ? -8.312 14.828 7.062 1 97.38 113 LEU B CA 1
ATOM 3198 C C . LEU B 1 113 ? -9.484 14.688 8.023 1 97.38 113 LEU B C 1
ATOM 3200 O O . LEU B 1 113 ? -10.297 15.602 8.164 1 97.38 113 LEU B O 1
ATOM 3204 N N . ALA B 1 114 ? -9.547 13.555 8.688 1 95.69 114 ALA B N 1
ATOM 3205 C CA . ALA B 1 114 ? -10.633 13.328 9.641 1 95.69 114 ALA B CA 1
ATOM 3206 C C . ALA B 1 114 ? -10.586 14.352 10.773 1 95.69 114 ALA B C 1
ATOM 3208 O O . ALA B 1 114 ? -11.617 14.914 11.148 1 95.69 114 ALA B O 1
ATOM 3209 N N . THR B 1 115 ? -9.398 14.547 11.312 1 95.38 115 THR B N 1
ATOM 3210 C CA . THR B 1 115 ? -9.219 15.5 12.406 1 95.38 115 THR B CA 1
ATOM 3211 C C . THR B 1 115 ? -9.609 16.906 11.961 1 95.38 115 THR B C 1
ATOM 3213 O O . THR B 1 115 ? -10.258 17.641 12.711 1 95.38 115 THR B O 1
ATOM 3216 N N . LEU B 1 116 ? -9.219 17.297 10.773 1 96.31 116 LEU B N 1
ATOM 3217 C CA . LEU B 1 116 ? -9.531 18.625 10.25 1 96.31 116 LEU B CA 1
ATOM 3218 C C . LEU B 1 116 ? -11.039 18.797 10.086 1 96.31 116 LEU B C 1
ATOM 3220 O O . LEU B 1 116 ? -11.594 19.844 10.453 1 96.31 116 LEU B O 1
ATOM 3224 N N . CYS B 1 117 ? -11.664 17.812 9.609 1 93.94 117 CYS B N 1
ATOM 3225 C CA . CYS B 1 117 ? -13.102 17.891 9.375 1 93.94 117 CYS B CA 1
ATOM 3226 C C . CYS B 1 117 ? -13.867 17.891 10.695 1 93.94 117 CYS B C 1
ATOM 3228 O O . CYS B 1 117 ? -14.938 18.5 10.789 1 93.94 117 CYS B O 1
ATOM 3230 N N . GLN B 1 118 ? -13.352 17.312 11.656 1 90.94 118 GLN B N 1
ATOM 3231 C CA . GLN B 1 118 ? -14.008 17.234 12.961 1 90.94 118 GLN B CA 1
ATOM 3232 C C . GLN B 1 118 ? -14.039 18.594 13.641 1 90.94 118 GLN B C 1
ATOM 3234 O O . GLN B 1 118 ? -14.852 18.828 14.539 1 90.94 118 GLN B O 1
ATOM 3239 N N . THR B 1 119 ? -13.141 19.453 13.242 1 90.56 119 THR B N 1
ATOM 3240 C CA . THR B 1 119 ? -13.172 20.797 13.789 1 90.56 119 THR B CA 1
ATOM 3241 C C . THR B 1 119 ? -14.461 21.516 13.398 1 90.56 119 THR B C 1
ATOM 3243 O O . THR B 1 119 ? -14.828 22.531 14 1 90.56 119 THR B O 1
ATOM 3246 N N . LYS B 1 120 ? -15.109 21.141 12.32 1 86.69 120 LYS B N 1
ATOM 3247 C CA . LYS B 1 120 ? -16.328 21.719 11.75 1 86.69 120 LYS B CA 1
ATOM 3248 C C . LYS B 1 120 ? -16.047 23.094 11.148 1 86.69 120 LYS B C 1
ATOM 3250 O O . LYS B 1 120 ? -16.969 23.812 10.781 1 86.69 120 LYS B O 1
ATOM 3255 N N . VAL B 1 121 ? -14.844 23.438 11.242 1 89.06 121 VAL B N 1
ATOM 3256 C CA . VAL B 1 121 ? -14.438 24.672 10.578 1 89.06 121 VAL B CA 1
ATOM 3257 C C . VAL B 1 121 ? -14.062 24.375 9.125 1 89.06 121 VAL B C 1
ATOM 3259 O O . VAL B 1 121 ? -14.484 25.094 8.211 1 89.06 121 VAL B O 1
ATOM 3262 N N . TYR B 1 122 ? -13.344 23.328 8.898 1 91.31 122 TYR B N 1
ATOM 3263 C CA . TYR B 1 122 ? -13.031 22.875 7.547 1 91.31 122 TYR B CA 1
ATOM 3264 C C . TYR B 1 122 ? -14.102 21.922 7.027 1 91.31 122 TYR B C 1
ATOM 3266 O O . TYR B 1 122 ? -14.336 20.875 7.617 1 91.31 122 TYR B O 1
ATOM 3274 N N . ARG B 1 123 ? -14.695 22.359 5.973 1 86.06 123 ARG B N 1
ATOM 3275 C CA . ARG B 1 123 ? -15.781 21.547 5.441 1 86.06 123 ARG B CA 1
ATOM 3276 C C . ARG B 1 123 ? -15.406 20.953 4.086 1 86.06 123 ARG B C 1
ATOM 3278 O O . ARG B 1 123 ? -14.875 21.656 3.225 1 86.06 123 ARG B O 1
ATOM 3285 N N . LEU B 1 124 ? -15.547 19.703 4.023 1 91.31 124 LEU B N 1
ATOM 3286 C CA . LEU B 1 124 ? -15.32 18.938 2.803 1 91.31 124 LEU B CA 1
ATOM 3287 C C . LEU B 1 124 ? -16.609 18.281 2.322 1 91.31 124 LEU B C 1
ATOM 3289 O O . LEU B 1 124 ? -17.312 17.641 3.102 1 91.31 124 LEU B O 1
ATOM 3293 N N . ASP B 1 125 ? -16.984 18.594 1.092 1 90.44 125 ASP B N 1
ATOM 3294 C CA . ASP B 1 125 ? -18.172 17.984 0.508 1 90.44 125 ASP B CA 1
ATOM 3295 C C . ASP B 1 125 ? -17.797 17.047 -0.639 1 90.44 125 ASP B C 1
ATOM 3297 O O . ASP B 1 125 ? -17.594 17.5 -1.771 1 90.44 125 ASP B O 1
ATOM 3301 N N . PRO B 1 126 ? -17.812 15.766 -0.331 1 87.88 126 PRO B N 1
ATOM 3302 C CA . PRO B 1 126 ? -17.422 14.797 -1.358 1 87.88 126 PRO B CA 1
ATOM 3303 C C . PRO B 1 126 ? -18.359 14.805 -2.562 1 87.88 126 PRO B C 1
ATOM 3305 O O . PRO B 1 126 ? -17.969 14.398 -3.658 1 87.88 126 PRO B O 1
ATOM 3308 N N . ASN B 1 127 ? -19.578 15.25 -2.391 1 87.38 127 ASN B N 1
ATOM 3309 C CA . ASN B 1 127 ? -20.547 15.312 -3.488 1 87.38 127 ASN B CA 1
ATOM 3310 C C . ASN B 1 127 ? -20.141 16.359 -4.52 1 87.38 127 ASN B C 1
ATOM 3312 O O . ASN B 1 127 ? -20.641 16.344 -5.648 1 87.38 127 ASN B O 1
ATOM 3316 N N . LEU B 1 128 ? -19.312 17.266 -4.152 1 89.06 128 LEU B N 1
ATOM 3317 C CA . LEU B 1 128 ? -18.797 18.297 -5.055 1 89.06 128 LEU B CA 1
ATOM 3318 C C . LEU B 1 128 ? -17.422 17.906 -5.578 1 89.06 128 LEU B C 1
ATOM 3320 O O . LEU B 1 128 ? -16.625 18.781 -5.949 1 89.06 128 LEU B O 1
ATOM 3324 N N . ARG B 1 129 ? -17.031 16.594 -5.5 1 91.19 129 ARG B N 1
ATOM 3325 C CA . ARG B 1 129 ? -15.789 16.016 -5.98 1 91.19 129 ARG B CA 1
ATOM 3326 C C . ARG B 1 129 ? -14.594 16.578 -5.219 1 91.19 129 ARG B C 1
ATOM 3328 O O . ARG B 1 129 ? -13.539 16.844 -5.805 1 91.19 129 ARG B O 1
ATOM 3335 N N . GLN B 1 130 ? -14.883 16.953 -4.016 1 94.31 130 GLN B N 1
ATOM 3336 C CA . GLN B 1 130 ? -13.789 17.359 -3.141 1 94.31 130 GLN B CA 1
ATOM 3337 C C . GLN B 1 130 ? -13.109 16.156 -2.51 1 94.31 130 GLN B C 1
ATOM 3339 O O . GLN B 1 130 ? -13.742 15.398 -1.764 1 94.31 130 GLN B O 1
ATOM 3344 N N . PHE B 1 131 ? -11.812 15.992 -2.779 1 95.81 131 PHE B N 1
ATOM 3345 C CA . PHE B 1 131 ? -11.109 14.766 -2.42 1 95.81 131 PHE B CA 1
ATOM 3346 C C . PHE B 1 131 ? -10.164 15.008 -1.254 1 95.81 131 PHE B C 1
ATOM 3348 O O . PHE B 1 131 ? -9.344 14.148 -0.926 1 95.81 131 PHE B O 1
ATOM 3355 N N . GLY B 1 132 ? -10.148 16.172 -0.641 1 97 132 GLY B N 1
ATOM 3356 C CA . GLY B 1 132 ? -9.297 16.438 0.503 1 97 132 GLY B CA 1
ATOM 3357 C C . GLY B 1 132 ? -8.859 17.891 0.596 1 97 132 GLY B C 1
ATOM 3358 O O . GLY B 1 132 ? -9.5 18.781 0.015 1 97 132 GLY B O 1
ATOM 3359 N N . VAL B 1 133 ? -7.762 18.125 1.325 1 97.81 133 VAL B N 1
ATOM 3360 C CA . VAL B 1 133 ? -7.336 19.484 1.653 1 97.81 133 VAL B CA 1
ATOM 3361 C C . VAL B 1 133 ? -6.043 19.812 0.906 1 97.81 133 VAL B C 1
ATOM 3363 O O . VAL B 1 133 ? -5.152 18.969 0.787 1 97.81 133 VAL B O 1
ATOM 3366 N N . HIS B 1 134 ? -6.012 20.984 0.368 1 98 134 HIS B N 1
ATOM 3367 C CA . HIS B 1 134 ? -4.797 21.578 -0.164 1 98 134 HIS B CA 1
ATOM 3368 C C . HIS B 1 134 ? -4.207 22.594 0.815 1 98 134 HIS B C 1
ATOM 3370 O O . HIS B 1 134 ? -4.77 23.672 1.01 1 98 134 HIS B O 1
ATOM 3376 N N . LEU B 1 135 ? -3.092 22.234 1.433 1 98.44 135 LEU B N 1
ATOM 3377 C CA . LEU B 1 135 ? -2.43 23.125 2.371 1 98.44 135 LEU B CA 1
ATOM 3378 C C . LEU B 1 135 ? -1.62 24.188 1.631 1 98.44 135 LEU B C 1
ATOM 3380 O O . LEU B 1 135 ? -0.7 23.859 0.879 1 98.44 135 LEU B O 1
ATOM 3384 N N . THR B 1 136 ? -1.932 25.406 1.871 1 97.62 136 THR B N 1
ATOM 3385 C CA . THR B 1 136 ? -1.267 26.5 1.173 1 97.62 136 THR B CA 1
ATOM 3386 C C . THR B 1 136 ? -0.348 27.266 2.121 1 97.62 136 THR B C 1
ATOM 3388 O O . THR B 1 136 ? -0.518 27.219 3.34 1 97.62 136 THR B O 1
ATOM 3391 N N . ALA B 1 137 ? 0.517 28.047 1.587 1 97.44 137 ALA B N 1
ATOM 3392 C CA . ALA B 1 137 ? 1.57 28.703 2.365 1 97.44 137 ALA B CA 1
ATOM 3393 C C . ALA B 1 137 ? 1.124 30.062 2.859 1 97.44 137 ALA B C 1
ATOM 3395 O O . ALA B 1 137 ? 1.89 30.781 3.518 1 97.44 137 ALA B O 1
ATOM 3396 N N . GLU B 1 138 ? -0.069 30.406 2.492 1 96.44 138 GLU B N 1
ATOM 3397 C CA . GLU B 1 138 ? -0.548 31.688 3.016 1 96.44 138 GLU B CA 1
ATOM 3398 C C . GLU B 1 138 ? -0.466 31.719 4.539 1 96.44 138 GLU B C 1
ATOM 3400 O O . GLU B 1 138 ? -0.979 30.828 5.215 1 96.44 138 GLU B O 1
ATOM 3405 N N . GLY B 1 139 ? 0.291 32.75 5.145 1 96.19 139 GLY B N 1
ATOM 3406 C CA . GLY B 1 139 ? 0.493 32.875 6.578 1 96.19 139 GLY B CA 1
ATOM 3407 C C . GLY B 1 139 ? 1.748 32.156 7.066 1 96.19 139 GLY B C 1
ATOM 3408 O O . GLY B 1 139 ? 1.901 31.922 8.266 1 96.19 139 GLY B O 1
ATOM 3409 N N . MET B 1 140 ? 2.664 31.812 6.16 1 94.88 140 MET B N 1
ATOM 3410 C CA . MET B 1 140 ? 3.846 31.031 6.496 1 94.88 140 MET B CA 1
ATOM 3411 C C . MET B 1 140 ? 4.766 31.797 7.441 1 94.88 140 MET B C 1
ATOM 3413 O O . MET B 1 140 ? 5.434 31.203 8.289 1 94.88 140 MET B O 1
ATOM 3417 N N . ASP B 1 141 ? 4.789 33.094 7.309 1 93.5 141 ASP B N 1
ATOM 3418 C CA . ASP B 1 141 ? 5.676 33.875 8.141 1 93.5 141 ASP B CA 1
ATOM 3419 C C . ASP B 1 141 ? 5.238 33.844 9.602 1 93.5 141 ASP B C 1
ATOM 3421 O O . ASP B 1 141 ? 6.07 33.969 10.508 1 93.5 141 ASP B O 1
ATOM 3425 N N . GLY B 1 142 ? 3.977 33.75 9.875 1 94.44 142 GLY B N 1
ATOM 3426 C CA . GLY B 1 142 ? 3.459 33.719 11.234 1 94.44 142 GLY B CA 1
ATOM 3427 C C . GLY B 1 142 ? 3.178 32.312 11.75 1 94.44 142 GLY B C 1
ATOM 3428 O O . GLY B 1 142 ? 2.682 32.156 12.867 1 94.44 142 GLY B O 1
ATOM 3429 N N . PHE B 1 143 ? 3.504 31.344 10.938 1 97.19 143 PHE B N 1
ATOM 3430 C CA . PHE B 1 143 ? 3.227 29.984 11.352 1 97.19 143 PHE B CA 1
ATOM 3431 C C . PHE B 1 143 ? 4.297 29.469 12.312 1 97.19 143 PHE B C 1
ATOM 3433 O O . PHE B 1 143 ? 5.473 29.375 11.945 1 97.19 143 PHE B O 1
ATOM 3440 N N . LYS B 1 144 ? 3.91 29.031 13.492 1 96.19 144 LYS B N 1
ATOM 3441 C CA . LYS B 1 144 ? 4.891 28.703 14.516 1 96.19 144 LYS B CA 1
ATOM 3442 C C . LYS B 1 144 ? 4.641 27.312 15.086 1 96.19 144 LYS B C 1
ATOM 3444 O O . LYS B 1 144 ? 5.5 26.734 15.766 1 96.19 144 LYS B O 1
ATOM 3449 N N . ALA B 1 145 ? 3.564 26.766 14.805 1 97 145 ALA B N 1
ATOM 3450 C CA . ALA B 1 145 ? 3.158 25.516 15.438 1 97 145 ALA B CA 1
ATOM 3451 C C . ALA B 1 145 ? 4 24.344 14.93 1 97 145 ALA B C 1
ATOM 3453 O O . ALA B 1 145 ? 4.34 24.281 13.742 1 97 145 ALA B O 1
ATOM 3454 N N . LYS B 1 146 ? 4.375 23.453 15.852 1 97.56 146 LYS B N 1
ATOM 3455 C CA . LYS B 1 146 ? 4.934 22.156 15.484 1 97.56 146 LYS B CA 1
ATOM 3456 C C . LYS B 1 146 ? 3.836 21.109 15.289 1 97.56 146 LYS B C 1
ATOM 3458 O O . LYS B 1 146 ? 3.16 20.734 16.25 1 97.56 146 LYS B O 1
ATOM 3463 N N . VAL B 1 147 ? 3.672 20.656 14.016 1 98 147 VAL B N 1
ATOM 3464 C CA . VAL B 1 147 ? 2.553 19.75 13.75 1 98 147 VAL B CA 1
ATOM 3465 C C . VAL B 1 147 ? 3 18.625 12.82 1 98 147 VAL B C 1
ATOM 3467 O O . VAL B 1 147 ? 3.961 18.781 12.062 1 98 147 VAL B O 1
ATOM 3470 N N . HIS B 1 148 ? 2.426 17.453 12.945 1 97.94 148 HIS B N 1
ATOM 3471 C CA . HIS B 1 148 ? 2.547 16.328 12.031 1 97.94 148 HIS B CA 1
ATOM 3472 C C . HIS B 1 148 ? 1.25 16.094 11.266 1 97.94 148 HIS B C 1
ATOM 3474 O O . HIS B 1 148 ? 0.218 15.781 11.859 1 97.94 148 HIS B O 1
ATOM 3480 N N . LEU B 1 149 ? 1.351 16.203 9.898 1 98.12 149 LEU B N 1
ATOM 3481 C CA . LEU B 1 149 ? 0.142 16.344 9.094 1 98.12 149 LEU B CA 1
ATOM 3482 C C . LEU B 1 149 ? 0.092 15.273 8 1 98.12 149 LEU B C 1
ATOM 3484 O O . LEU B 1 149 ? 1.128 14.898 7.449 1 98.12 149 LEU B O 1
ATOM 3488 N N . GLU B 1 150 ? -1.031 14.789 7.766 1 98.25 150 GLU B N 1
ATOM 3489 C CA . GLU B 1 150 ? -1.367 14.133 6.504 1 98.25 150 GLU B CA 1
ATOM 3490 C C . GLU B 1 150 ? -2.383 14.953 5.711 1 98.25 150 GLU B C 1
ATOM 3492 O O . GLU B 1 150 ? -3.498 15.188 6.18 1 98.25 150 GLU B O 1
ATOM 3497 N N . VAL B 1 151 ? -1.978 15.461 4.586 1 98.62 151 VAL B N 1
ATOM 3498 C CA . VAL B 1 151 ? -2.848 16.25 3.713 1 98.62 151 VAL B CA 1
ATOM 3499 C C . VAL B 1 151 ? -2.838 15.656 2.305 1 98.62 151 VAL B C 1
ATOM 3501 O O . VAL B 1 151 ? -2.098 14.703 2.027 1 98.62 151 VAL B O 1
ATOM 3504 N N . GLN B 1 152 ? -3.66 16.141 1.431 1 98.19 152 GLN B N 1
ATOM 3505 C CA . GLN B 1 152 ? -3.779 15.57 0.096 1 98.19 152 GLN B CA 1
ATOM 3506 C C . GLN B 1 152 ? -2.934 16.328 -0.915 1 98.19 152 GLN B C 1
ATOM 3508 O O . GLN B 1 152 ? -2.404 15.75 -1.861 1 98.19 152 GLN B O 1
ATOM 3513 N N . TRP B 1 153 ? -2.863 17.641 -0.691 1 97.75 153 TRP B N 1
ATOM 3514 C CA . TRP B 1 153 ? -1.992 18.484 -1.507 1 97.75 153 TRP B CA 1
ATOM 3515 C C . TRP B 1 153 ? -1.288 19.516 -0.649 1 97.75 153 TRP B C 1
ATOM 3517 O O . TRP B 1 153 ? -1.84 19.984 0.349 1 97.75 153 TRP B O 1
ATOM 3527 N N . ALA B 1 154 ? -0.022 19.797 -1.01 1 98.5 154 ALA B N 1
ATOM 3528 C CA . ALA B 1 154 ? 0.732 20.844 -0.317 1 98.5 154 ALA B CA 1
ATOM 3529 C C . ALA B 1 154 ? 1.774 21.469 -1.238 1 98.5 154 ALA B C 1
ATOM 3531 O O . ALA B 1 154 ? 2.387 20.781 -2.055 1 98.5 154 ALA B O 1
ATOM 3532 N N . SER B 1 155 ? 1.938 22.734 -1.126 1 96.56 155 SER B N 1
ATOM 3533 C CA . SER B 1 155 ? 3.023 23.406 -1.83 1 96.56 155 SER B CA 1
ATOM 3534 C C . SER B 1 155 ? 4.359 23.188 -1.125 1 96.56 155 SER B C 1
ATOM 3536 O O . SER B 1 155 ? 4.391 22.859 0.062 1 96.56 155 SER B O 1
ATOM 3538 N N . GLN B 1 156 ? 5.441 23.359 -1.882 1 96.69 156 GLN B N 1
ATOM 3539 C CA . GLN B 1 156 ? 6.766 23.234 -1.287 1 96.69 156 GLN B CA 1
ATOM 3540 C C . GLN B 1 156 ? 6.969 24.25 -0.162 1 96.69 156 GLN B C 1
ATOM 3542 O O . GLN B 1 156 ? 7.609 23.938 0.847 1 96.69 156 GLN B O 1
ATOM 3547 N N . GLU B 1 157 ? 6.414 25.422 -0.379 1 97.81 157 GLU B N 1
ATOM 3548 C CA . GLU B 1 157 ? 6.508 26.453 0.644 1 97.81 157 GLU B CA 1
ATOM 3549 C C . GLU B 1 157 ? 5.793 26.031 1.925 1 97.81 157 GLU B C 1
ATOM 3551 O O . GLU B 1 157 ? 6.289 26.281 3.027 1 97.81 157 GLU B O 1
ATOM 3556 N N . ALA B 1 158 ? 4.633 25.469 1.755 1 98.5 158 ALA B N 1
ATOM 3557 C CA . ALA B 1 158 ? 3.877 25 2.914 1 98.5 158 ALA B CA 1
ATOM 3558 C C . ALA B 1 158 ? 4.617 23.875 3.631 1 98.5 158 ALA B C 1
ATOM 3560 O O . ALA B 1 158 ? 4.664 23.844 4.863 1 98.5 158 ALA B O 1
ATOM 3561 N N . ILE B 1 159 ? 5.219 22.969 2.863 1 98.62 159 ILE B N 1
ATOM 3562 C CA . ILE B 1 159 ? 6 21.875 3.424 1 98.62 159 ILE B CA 1
ATOM 3563 C C . ILE B 1 159 ? 7.172 22.422 4.23 1 98.62 159 ILE B C 1
ATOM 3565 O O . ILE B 1 159 ? 7.406 22.016 5.367 1 98.62 159 ILE B O 1
ATOM 3569 N N . ALA B 1 160 ? 7.848 23.375 3.668 1 98.31 160 ALA B N 1
ATOM 3570 C CA . ALA B 1 160 ? 8.984 24 4.336 1 98.31 160 ALA B CA 1
ATOM 3571 C C . ALA B 1 160 ? 8.562 24.641 5.652 1 98.31 160 ALA B C 1
ATOM 3573 O O . ALA B 1 160 ? 9.266 24.531 6.66 1 98.31 160 ALA B O 1
ATOM 3574 N N . ALA B 1 161 ? 7.43 25.328 5.637 1 98.25 161 ALA B N 1
ATOM 3575 C CA . ALA B 1 161 ? 6.934 26.016 6.824 1 98.25 161 ALA B CA 1
ATOM 3576 C C . ALA B 1 161 ? 6.66 25.031 7.957 1 98.25 161 ALA B C 1
ATOM 3578 O O . ALA B 1 161 ? 6.957 25.312 9.117 1 98.25 161 ALA B O 1
ATOM 3579 N N . VAL B 1 162 ? 6.141 23.906 7.645 1 98.31 162 VAL B N 1
ATOM 3580 C CA . VAL B 1 162 ? 5.816 22.891 8.641 1 98.31 162 VAL B CA 1
ATOM 3581 C C . VAL B 1 162 ? 7.102 22.25 9.164 1 98.31 162 VAL B C 1
ATOM 3583 O O . VAL B 1 162 ? 7.281 22.109 10.375 1 98.31 162 VAL B O 1
ATOM 3586 N N . GLU B 1 163 ? 8 21.875 8.203 1 97.88 163 GLU B N 1
ATOM 3587 C CA . GLU B 1 163 ? 9.195 21.109 8.57 1 97.88 163 GLU B CA 1
ATOM 3588 C C . GLU B 1 163 ? 10.211 22 9.297 1 97.88 163 GLU B C 1
ATOM 3590 O O . GLU B 1 163 ? 10.938 21.531 10.172 1 97.88 163 GLU B O 1
ATOM 3595 N N . ARG B 1 164 ? 10.219 23.312 9 1 97.12 164 ARG B N 1
ATOM 3596 C CA . ARG B 1 164 ? 11.141 24.219 9.664 1 97.12 164 ARG B CA 1
ATOM 3597 C C . ARG B 1 164 ? 10.836 24.328 11.148 1 97.12 164 ARG B C 1
ATOM 3599 O O . ARG B 1 164 ? 11.734 24.562 11.961 1 97.12 164 ARG B O 1
ATOM 3606 N N . ASN B 1 165 ? 9.555 24.109 11.539 1 96.62 165 ASN B N 1
ATOM 3607 C CA . ASN B 1 165 ? 9.133 24.203 12.93 1 96.62 165 ASN B CA 1
ATOM 3608 C C . ASN B 1 165 ? 9.242 22.859 13.648 1 96.62 165 ASN B C 1
ATOM 3610 O O . ASN B 1 165 ? 8.766 22.703 14.773 1 96.62 165 ASN B O 1
ATOM 3614 N N . GLY B 1 166 ? 9.805 21.875 12.977 1 96.75 166 GLY B N 1
ATOM 3615 C CA . GLY B 1 166 ? 10.031 20.578 13.609 1 96.75 166 GLY B CA 1
ATOM 3616 C C . GLY B 1 166 ? 8.914 19.594 13.359 1 96.75 166 GLY B C 1
ATOM 3617 O O . GLY B 1 166 ? 8.867 18.516 13.984 1 96.75 166 GLY B O 1
ATOM 3618 N N . GLY B 1 167 ? 8.023 19.953 12.508 1 97.69 167 GLY B N 1
ATOM 3619 C CA . GLY B 1 167 ? 6.934 19.047 12.148 1 97.69 167 GLY B CA 1
ATOM 3620 C C . GLY B 1 167 ? 7.242 18.188 10.938 1 97.69 167 GLY B C 1
ATOM 3621 O O . GLY B 1 167 ? 8.383 18.141 10.477 1 97.69 167 GLY B O 1
ATOM 3622 N N . SER B 1 168 ? 6.281 17.391 10.523 1 97.5 168 SER B N 1
ATOM 3623 C CA . SER B 1 168 ? 6.363 16.562 9.328 1 97.5 168 SER B CA 1
ATOM 3624 C C . SER B 1 168 ? 5.051 16.578 8.555 1 97.5 168 SER B C 1
ATOM 3626 O O . SER B 1 168 ? 4 16.922 9.102 1 97.5 168 SER B O 1
ATOM 3628 N N . LEU B 1 169 ? 5.188 16.266 7.312 1 97.88 169 LEU B N 1
ATOM 3629 C CA . LEU B 1 169 ? 4.027 16.281 6.43 1 97.88 169 LEU B CA 1
ATOM 3630 C C . LEU B 1 169 ? 4.074 15.117 5.445 1 97.88 169 LEU B C 1
ATOM 3632 O O . LEU B 1 169 ? 5.133 14.805 4.898 1 97.88 169 LEU B O 1
ATOM 3636 N N . VAL B 1 170 ? 2.947 14.461 5.305 1 98.19 170 VAL B N 1
ATOM 3637 C CA . VAL B 1 170 ? 2.773 13.422 4.293 1 98.19 170 VAL B CA 1
ATOM 3638 C C . VAL B 1 170 ? 1.594 13.773 3.391 1 98.19 170 VAL B C 1
ATOM 3640 O O . VAL B 1 170 ? 0.527 14.164 3.875 1 98.19 170 VAL B O 1
ATOM 3643 N N . THR B 1 171 ? 1.802 13.789 2.078 1 98.69 171 THR B N 1
ATOM 3644 C CA . THR B 1 171 ? 0.681 13.945 1.157 1 98.69 171 THR B CA 1
ATOM 3645 C C . THR B 1 171 ? 0.149 12.578 0.721 1 98.69 171 THR B C 1
ATOM 3647 O O . THR B 1 171 ? 0.924 11.688 0.368 1 98.69 171 THR B O 1
ATOM 3650 N N . ALA B 1 172 ? -1.146 12.383 0.847 1 98.25 172 ALA B N 1
ATOM 3651 C CA . ALA B 1 172 ? -1.732 11.078 0.548 1 98.25 172 ALA B CA 1
ATOM 3652 C C . ALA B 1 172 ? -3.043 11.227 -0.218 1 98.25 172 ALA B C 1
ATOM 3654 O O . ALA B 1 172 ? -3.844 12.117 0.08 1 98.25 172 ALA B O 1
ATOM 3655 N N . TYR B 1 173 ? -3.236 10.344 -1.205 1 97.88 173 TYR B N 1
ATOM 3656 C CA . TYR B 1 173 ? -4.465 10.305 -1.994 1 97.88 173 TYR B CA 1
ATOM 3657 C C . TYR B 1 173 ? -5.555 9.523 -1.271 1 97.88 173 TYR B C 1
ATOM 3659 O O . TYR B 1 173 ? -5.273 8.5 -0.631 1 97.88 173 TYR B O 1
ATOM 3667 N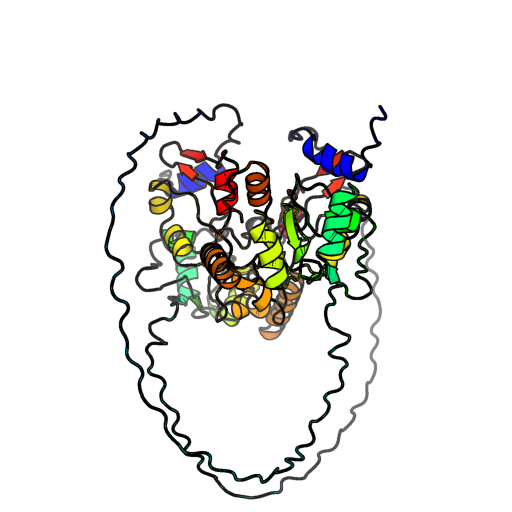 N . PHE B 1 174 ? -6.777 10 -1.402 1 97.44 174 PHE B N 1
ATOM 3668 C CA . PHE B 1 174 ? -7.949 9.242 -0.994 1 97.44 174 PHE B CA 1
ATOM 3669 C C . PHE B 1 174 ? -8.984 9.203 -2.111 1 97.44 174 PHE B C 1
ATOM 3671 O O . PHE B 1 174 ? -9.242 10.219 -2.762 1 97.44 174 PHE B O 1
ATOM 3678 N N . ASP B 1 175 ? -9.508 8.047 -2.348 1 94.69 175 ASP B N 1
ATOM 3679 C CA . ASP B 1 175 ? -10.656 7.918 -3.24 1 94.69 175 ASP B CA 1
ATOM 3680 C C . ASP B 1 175 ? -11.93 8.43 -2.57 1 94.69 175 ASP B C 1
ATOM 3682 O O . ASP B 1 175 ? -11.938 8.703 -1.368 1 94.69 175 ASP B O 1
ATOM 3686 N N . ILE B 1 176 ? -12.969 8.516 -3.336 1 93.75 176 ILE B N 1
ATOM 3687 C CA . ILE B 1 176 ? -14.164 9.219 -2.885 1 93.75 176 ILE B CA 1
ATOM 3688 C C . ILE B 1 176 ? -14.797 8.461 -1.72 1 93.75 176 ILE B C 1
ATOM 3690 O O . ILE B 1 176 ? -15.359 9.07 -0.809 1 93.75 176 ILE B O 1
ATOM 3694 N N . PHE B 1 177 ? -14.742 7.129 -1.694 1 92.94 177 PHE B N 1
ATOM 3695 C CA . PHE B 1 177 ? -15.32 6.344 -0.608 1 92.94 177 PHE B CA 1
ATOM 3696 C C . PHE B 1 177 ? -14.547 6.566 0.687 1 92.94 177 PHE B C 1
ATOM 3698 O O . PHE B 1 177 ? -15.141 6.695 1.758 1 92.94 177 PHE B O 1
ATOM 3705 N N . SER B 1 178 ? -13.258 6.594 0.535 1 96.31 178 SER B N 1
ATOM 3706 C CA . SER B 1 178 ? -12.414 6.875 1.691 1 96.31 178 SER B CA 1
ATOM 3707 C C . SER B 1 178 ? -12.641 8.289 2.215 1 96.31 178 SER B C 1
ATOM 3709 O O . SER B 1 178 ? -12.688 8.508 3.428 1 96.31 178 SER B O 1
ATOM 3711 N N . VAL B 1 179 ? -12.773 9.258 1.32 1 96.88 179 VAL B N 1
ATOM 3712 C CA . VAL B 1 179 ? -13 10.648 1.705 1 96.88 179 VAL B CA 1
ATOM 3713 C C . VAL B 1 179 ? -14.312 10.773 2.469 1 96.88 179 VAL B C 1
ATOM 3715 O O . VAL B 1 179 ? -14.391 11.477 3.479 1 96.88 179 VAL B O 1
ATOM 3718 N N . LYS B 1 180 ? -15.32 10.102 1.968 1 95.44 180 LYS B N 1
ATOM 3719 C CA . LYS B 1 180 ? -16.625 10.148 2.633 1 95.44 180 LYS B CA 1
ATOM 3720 C C . LYS B 1 180 ? -16.516 9.633 4.066 1 95.44 180 LYS B C 1
ATOM 3722 O O . LYS B 1 180 ? -17.109 10.219 4.98 1 95.44 180 LYS B O 1
ATOM 3727 N N . ALA B 1 181 ? -15.789 8.562 4.242 1 95.38 181 ALA B N 1
ATOM 3728 C CA . ALA B 1 181 ? -15.594 8.008 5.578 1 95.38 181 ALA B CA 1
ATOM 3729 C C . ALA B 1 181 ? -14.836 8.984 6.473 1 95.38 181 ALA B C 1
ATOM 3731 O O . ALA B 1 181 ? -15.18 9.156 7.645 1 95.38 181 ALA B O 1
ATOM 3732 N N . LEU B 1 182 ? -13.867 9.656 5.895 1 95.81 182 LEU B N 1
ATOM 3733 C CA . LEU B 1 182 ? -13 10.547 6.656 1 95.81 182 LEU B CA 1
ATOM 3734 C C . LEU B 1 182 ? -13.711 11.859 6.973 1 95.81 182 LEU B C 1
ATOM 3736 O O . LEU B 1 182 ? -13.445 12.484 8 1 95.81 182 LEU B O 1
ATOM 3740 N N . ALA B 1 183 ? -14.539 12.328 6.074 1 94.75 183 ALA B N 1
ATOM 3741 C CA . ALA B 1 183 ? -15.227 13.609 6.238 1 94.75 183 ALA B CA 1
ATOM 3742 C C . ALA B 1 183 ? -16.125 13.594 7.465 1 94.75 183 ALA B C 1
ATOM 3744 O O . ALA B 1 183 ? -16.312 14.617 8.125 1 94.75 183 ALA B O 1
ATOM 3745 N N . ASP B 1 184 ? -16.703 12.445 7.73 1 92.69 184 ASP B N 1
ATOM 3746 C CA . ASP B 1 184 ? -17.531 12.273 8.914 1 92.69 184 ASP B CA 1
ATOM 3747 C C . ASP B 1 184 ? -17.422 10.852 9.461 1 92.69 184 ASP B C 1
ATOM 3749 O O . ASP B 1 184 ? -18.328 10.039 9.273 1 92.69 184 ASP B O 1
ATOM 3753 N N . PRO B 1 185 ? -16.359 10.633 10.25 1 91.31 185 PRO B N 1
ATOM 3754 C CA . PRO B 1 185 ? -16.109 9.281 10.75 1 91.31 185 PRO B CA 1
ATOM 3755 C C . PRO B 1 185 ? -17.25 8.75 11.617 1 91.31 185 PRO B C 1
ATOM 3757 O O . PRO B 1 185 ? -17.578 7.562 11.555 1 91.31 185 PRO B O 1
ATOM 3760 N N . ILE B 1 186 ? -17.875 9.609 12.414 1 87.25 186 ILE B N 1
ATOM 3761 C CA . ILE B 1 186 ? -18.953 9.188 13.297 1 87.25 186 ILE B CA 1
ATOM 3762 C C . ILE B 1 186 ? -20.125 8.664 12.469 1 87.25 186 ILE B C 1
ATOM 3764 O O . ILE B 1 186 ? -20.656 7.578 12.742 1 87.25 186 ILE B O 1
ATOM 3768 N N . ALA B 1 187 ? -20.531 9.453 11.516 1 89.06 187 ALA B N 1
ATOM 3769 C CA . ALA B 1 187 ? -21.609 9.031 10.641 1 89.06 187 ALA B CA 1
ATOM 3770 C C . ALA B 1 187 ? -21.266 7.727 9.93 1 89.06 187 ALA B C 1
ATOM 3772 O O . ALA B 1 187 ? -22.109 6.84 9.789 1 89.06 187 ALA B O 1
ATOM 3773 N N . PHE B 1 188 ? -20.031 7.574 9.492 1 93.88 188 PHE B N 1
ATOM 3774 C CA . PHE B 1 188 ? -19.594 6.375 8.797 1 93.88 188 PHE B CA 1
ATOM 3775 C C . PHE B 1 188 ? -19.688 5.152 9.703 1 93.88 188 PHE B C 1
ATOM 3777 O O . PHE B 1 188 ? -20.234 4.125 9.305 1 93.88 188 PHE B O 1
ATOM 3784 N N . PHE B 1 189 ? -19.156 5.254 10.883 1 87.44 189 PHE B N 1
ATOM 3785 C CA . PHE B 1 189 ? -19.109 4.102 11.773 1 87.44 189 PHE B CA 1
ATOM 3786 C C . PHE B 1 189 ? -20.516 3.691 12.203 1 87.44 189 PHE B C 1
ATOM 3788 O O . PHE B 1 189 ? -20.781 2.512 12.445 1 87.44 189 PHE B O 1
ATOM 3795 N N . LYS B 1 190 ? -21.438 4.625 12.258 1 87.38 190 LYS B N 1
ATOM 3796 C CA . LYS B 1 190 ? -22.828 4.332 12.609 1 87.38 190 LYS B CA 1
ATOM 3797 C C . LYS B 1 190 ? -23.484 3.455 11.547 1 87.38 190 LYS B C 1
ATOM 3799 O O . LYS B 1 190 ? -24.453 2.74 11.844 1 87.38 190 LYS B O 1
ATOM 3804 N N . THR B 1 191 ? -23.078 3.508 10.352 1 89.69 191 THR B N 1
ATOM 3805 C CA . THR B 1 191 ? -23.641 2.701 9.281 1 89.69 191 THR B CA 1
ATOM 3806 C C . THR B 1 191 ? -23.344 1.221 9.5 1 89.69 191 THR B C 1
ATOM 3808 O O . THR B 1 191 ? -24.016 0.357 8.938 1 89.69 191 THR B O 1
ATOM 3811 N N . GLY B 1 192 ? -22.203 0.922 10.188 1 86.31 192 GLY B N 1
ATOM 3812 C CA . GLY B 1 192 ? -21.812 -0.458 10.414 1 86.31 192 GLY B CA 1
ATOM 3813 C C . GLY B 1 192 ? -21.078 -1.075 9.242 1 86.31 192 GLY B C 1
ATOM 3814 O O . GLY B 1 192 ? -20.844 -2.285 9.211 1 86.31 192 GLY B O 1
ATOM 3815 N N . GLN B 1 193 ? -20.766 -0.337 8.289 1 89.06 193 GLN B N 1
ATOM 3816 C CA . GLN B 1 193 ? -20.031 -0.831 7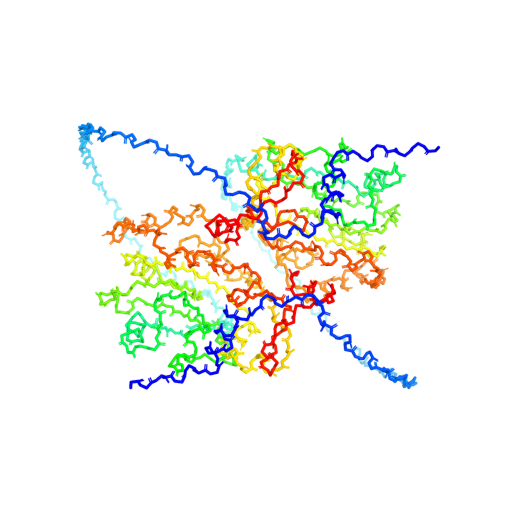.133 1 89.06 193 GLN B CA 1
ATOM 3817 C C . GLN B 1 193 ? -18.562 -1.045 7.465 1 89.06 193 GLN B C 1
ATOM 3819 O O . GLN B 1 193 ? -18.016 -0.368 8.336 1 89.06 193 GLN B O 1
ATOM 3824 N N . PRO B 1 194 ? -17.938 -2.082 6.875 1 88.94 194 PRO B N 1
ATOM 3825 C CA . PRO B 1 194 ? -16.5 -2.244 7.074 1 88.94 194 PRO B CA 1
ATOM 3826 C C . PRO B 1 194 ? -15.688 -1.056 6.551 1 88.94 194 PRO B C 1
ATOM 3828 O O . PRO B 1 194 ? -16.094 -0.406 5.586 1 88.94 194 PRO B O 1
ATOM 3831 N N . ILE B 1 195 ? -14.594 -0.757 7.219 1 90.88 195 ILE B N 1
ATOM 3832 C CA . ILE B 1 195 ? -13.703 0.31 6.773 1 90.88 195 ILE B CA 1
ATOM 3833 C C . ILE B 1 195 ? -13.219 0.019 5.355 1 90.88 195 ILE B C 1
ATOM 3835 O O . ILE B 1 195 ? -12.742 -1.081 5.066 1 90.88 195 ILE B O 1
ATOM 3839 N N . PRO B 1 196 ? -13.367 1 4.469 1 91.44 196 PRO B N 1
ATOM 3840 C CA . PRO B 1 196 ? -12.945 0.758 3.088 1 91.44 196 PRO B CA 1
ATOM 3841 C C . PRO B 1 196 ? -11.43 0.677 2.943 1 91.44 196 PRO B C 1
ATOM 3843 O O . PRO B 1 196 ? -10.695 1.139 3.824 1 91.44 196 PRO B O 1
ATOM 3846 N N . ARG B 1 197 ? -11.031 -0.02 1.826 1 90.31 197 ARG B N 1
ATOM 3847 C CA . ARG B 1 197 ? -9.633 -0.007 1.426 1 90.31 197 ARG B CA 1
ATOM 3848 C C . ARG B 1 197 ? -9.32 1.207 0.557 1 90.31 197 ARG B C 1
ATOM 3850 O O . ARG B 1 197 ? -9.992 1.446 -0.448 1 90.31 197 ARG B O 1
ATOM 3857 N N . ARG B 1 198 ? -8.289 1.912 1.009 1 95.25 198 ARG B N 1
ATOM 3858 C CA . ARG B 1 198 ? -7.863 3.051 0.202 1 95.25 198 ARG B CA 1
ATOM 3859 C C . ARG B 1 198 ? -7.352 2.596 -1.16 1 95.25 198 ARG B C 1
ATOM 3861 O O . ARG B 1 198 ? -6.469 1.739 -1.242 1 95.25 198 ARG B O 1
ATOM 3868 N N . LEU B 1 199 ? -7.895 3.164 -2.18 1 93.75 199 LEU B N 1
ATOM 3869 C CA . LEU B 1 199 ? -7.473 2.797 -3.529 1 93.75 199 LEU B CA 1
ATOM 3870 C C . LEU B 1 199 ? -6.23 3.576 -3.941 1 93.75 199 LEU B C 1
ATOM 3872 O O . LEU B 1 199 ? -5.969 4.664 -3.418 1 93.75 199 LEU B O 1
ATOM 3876 N N . THR B 1 200 ? -5.473 2.98 -4.883 1 92.81 200 THR B N 1
ATOM 3877 C CA . THR B 1 200 ? -4.312 3.656 -5.453 1 92.81 200 THR B CA 1
ATOM 3878 C C . THR B 1 200 ? -4.746 4.855 -6.293 1 92.81 200 THR B C 1
ATOM 3880 O O . THR B 1 200 ? -5.781 4.812 -6.961 1 92.81 200 THR B O 1
ATOM 3883 N N . PRO B 1 201 ? -3.902 5.879 -6.23 1 95.12 201 PRO B N 1
ATOM 3884 C CA . PRO B 1 201 ? -4.242 7.031 -7.066 1 95.12 201 PRO B CA 1
ATOM 3885 C C . PRO B 1 201 ? -4.297 6.684 -8.555 1 95.12 201 PRO B C 1
ATOM 3887 O O . PRO B 1 201 ? -3.572 5.793 -9.008 1 95.12 201 PRO B O 1
ATOM 3890 N N . PRO B 1 202 ? -5.168 7.395 -9.242 1 90.44 202 PRO B N 1
ATOM 3891 C CA . PRO B 1 202 ? -5.215 7.195 -10.688 1 90.44 202 PRO B CA 1
ATOM 3892 C C . PRO B 1 202 ? -3.947 7.672 -11.391 1 90.44 202 PRO B C 1
ATOM 3894 O O . PRO B 1 202 ? -3.102 8.32 -10.773 1 90.44 202 PRO B O 1
ATOM 3897 N N . ALA B 1 203 ? -3.822 7.344 -12.664 1 85.69 203 ALA B N 1
ATOM 3898 C CA . ALA B 1 203 ? -2.619 7.594 -13.453 1 85.69 203 ALA B CA 1
ATOM 3899 C C . ALA B 1 203 ? -2.287 9.086 -13.492 1 85.69 203 ALA B C 1
ATOM 3901 O O . ALA B 1 203 ? -1.114 9.461 -13.5 1 85.69 203 ALA B O 1
ATOM 3902 N N . ASP B 1 204 ? -3.258 9.93 -13.484 1 88.81 204 ASP B N 1
ATOM 3903 C CA . ASP B 1 204 ? -3.031 11.367 -13.609 1 88.81 204 ASP B CA 1
ATOM 3904 C C . ASP B 1 204 ? -2.58 11.969 -12.281 1 88.81 204 ASP B C 1
ATOM 3906 O O . ASP B 1 204 ? -2.15 13.117 -12.227 1 88.81 204 ASP B O 1
ATOM 3910 N N . ALA B 1 205 ? -2.67 11.117 -11.188 1 93.75 205 ALA B N 1
ATOM 3911 C CA . ALA B 1 205 ? -2.375 11.68 -9.875 1 93.75 205 ALA B CA 1
ATOM 3912 C C . ALA B 1 205 ? -1.231 10.93 -9.203 1 93.75 205 ALA B C 1
ATOM 3914 O O . ALA B 1 205 ? -0.599 11.445 -8.281 1 93.75 205 ALA B O 1
ATOM 3915 N N . VAL B 1 206 ? -0.951 9.758 -9.602 1 93.5 206 VAL B N 1
ATOM 3916 C CA . VAL B 1 206 ? -0.045 8.859 -8.898 1 93.5 206 VAL B CA 1
ATOM 3917 C C . VAL B 1 206 ? 1.352 9.477 -8.836 1 93.5 206 VAL B C 1
ATOM 3919 O O . VAL B 1 206 ? 2.062 9.312 -7.84 1 93.5 206 VAL B O 1
ATOM 3922 N N . GLY B 1 207 ? 1.796 10.219 -9.883 1 93.94 207 GLY B N 1
ATOM 3923 C CA . GLY B 1 207 ? 3.107 10.852 -9.906 1 93.94 207 GLY B CA 1
ATOM 3924 C C . GLY B 1 207 ? 3.33 11.812 -8.758 1 93.94 207 GLY B C 1
ATOM 3925 O O . GLY B 1 207 ? 4.434 11.891 -8.219 1 93.94 207 GLY B O 1
ATOM 3926 N N . TYR B 1 208 ? 2.301 12.602 -8.398 1 96.44 208 TYR B N 1
ATOM 3927 C CA . TYR B 1 208 ? 2.402 13.547 -7.289 1 96.44 208 TYR B CA 1
ATOM 3928 C C . TYR B 1 208 ? 2.713 12.828 -5.984 1 96.44 208 TYR B C 1
ATOM 3930 O O . TYR B 1 208 ? 3.58 13.258 -5.219 1 96.44 208 TYR B O 1
ATOM 3938 N N . TYR B 1 209 ? 2.086 11.688 -5.77 1 97.5 209 TYR B N 1
ATOM 3939 C CA . TYR B 1 209 ? 2.166 11.008 -4.484 1 97.5 209 TYR B CA 1
ATOM 3940 C C . TYR B 1 209 ? 3.361 10.062 -4.441 1 97.5 209 TYR B C 1
ATOM 3942 O O . TYR B 1 209 ? 3.691 9.516 -3.385 1 97.5 209 TYR B O 1
ATOM 3950 N N . MET B 1 210 ? 3.943 9.859 -5.547 1 95.5 210 MET B N 1
ATOM 3951 C CA . MET B 1 210 ? 5.172 9.07 -5.617 1 95.5 210 MET B CA 1
ATOM 3952 C C . MET B 1 210 ? 6.398 9.969 -5.5 1 95.5 210 MET B C 1
ATOM 3954 O O . MET B 1 210 ? 7.516 9.484 -5.336 1 95.5 210 MET B O 1
ATOM 3958 N N . ASN B 1 211 ? 6.223 11.258 -5.566 1 96.81 211 ASN B N 1
ATOM 3959 C CA . ASN B 1 211 ? 7.316 12.227 -5.574 1 96.81 211 ASN B CA 1
ATOM 3960 C C . ASN B 1 211 ? 7.797 12.539 -4.16 1 96.81 211 ASN B C 1
ATOM 3962 O O . ASN B 1 211 ? 7.051 13.102 -3.357 1 96.81 211 ASN B O 1
ATOM 3966 N N . PRO B 1 212 ? 9.062 12.203 -3.879 1 97.56 212 PRO B N 1
ATOM 3967 C CA . PRO B 1 212 ? 9.578 12.484 -2.537 1 97.56 212 PRO B CA 1
ATOM 3968 C C . PRO B 1 212 ? 9.594 13.977 -2.213 1 97.56 212 PRO B C 1
ATOM 3970 O O . PRO B 1 212 ? 9.484 14.359 -1.045 1 97.56 212 PRO B O 1
ATOM 3973 N N . ALA B 1 213 ? 9.664 14.844 -3.166 1 98.25 213 ALA B N 1
ATOM 3974 C CA . ALA B 1 213 ? 9.672 16.281 -2.936 1 98.25 213 ALA B CA 1
ATOM 3975 C C . ALA B 1 213 ? 8.336 16.75 -2.375 1 98.25 213 ALA B C 1
ATOM 3977 O O . ALA B 1 213 ? 8.266 17.781 -1.702 1 98.25 213 ALA B O 1
ATOM 3978 N N . ASN B 1 214 ? 7.324 15.977 -2.711 1 98.44 214 ASN B N 1
ATOM 3979 C CA . ASN B 1 214 ? 5.988 16.297 -2.225 1 98.44 214 ASN B CA 1
ATOM 3980 C C . ASN B 1 214 ? 5.66 15.539 -0.942 1 98.44 214 ASN B C 1
ATOM 3982 O O . ASN B 1 214 ? 4.547 15.633 -0.425 1 98.44 214 ASN B O 1
ATOM 3986 N N . ARG B 1 215 ? 6.652 14.82 -0.45 1 98.06 215 ARG B N 1
ATOM 3987 C CA . ARG B 1 215 ? 6.441 13.977 0.721 1 98.06 215 ARG B CA 1
ATOM 3988 C C . ARG B 1 215 ? 5.293 13 0.49 1 98.06 215 ARG B C 1
ATOM 3990 O O . ARG B 1 215 ? 4.48 12.758 1.39 1 98.06 215 ARG B O 1
ATOM 3997 N N . GLY B 1 216 ? 5.227 12.469 -0.7 1 97.81 216 GLY B N 1
ATOM 3998 C CA . GLY B 1 216 ? 4.137 11.57 -1.034 1 97.81 216 GLY B CA 1
ATOM 3999 C C . GLY B 1 216 ? 4.203 10.25 -0.285 1 97.81 216 GLY B C 1
ATOM 4000 O O . GLY B 1 216 ? 5.285 9.695 -0.087 1 97.81 216 GLY B O 1
ATOM 4001 N N . TYR B 1 217 ? 3.01 9.648 0.049 1 96.75 217 TYR B N 1
ATOM 4002 C CA . TYR B 1 217 ? 2.941 8.461 0.889 1 96.75 217 TYR B CA 1
ATOM 4003 C C . TYR B 1 217 ? 3.432 7.23 0.132 1 96.75 217 TYR B C 1
ATOM 4005 O O . TYR B 1 217 ? 3.732 6.199 0.739 1 96.75 217 TYR B O 1
ATOM 4013 N N . LEU B 1 218 ? 3.537 7.336 -1.18 1 94.81 218 LEU B N 1
ATOM 4014 C CA . LEU B 1 218 ? 4.02 6.227 -1.993 1 94.81 218 LEU B CA 1
ATOM 4015 C C . LEU B 1 218 ? 5.488 6.418 -2.357 1 94.81 218 LEU B C 1
ATOM 4017 O O . LEU B 1 218 ? 6.055 5.617 -3.105 1 94.81 218 LEU B O 1
ATOM 4021 N N . ALA B 1 219 ? 6.121 7.469 -1.833 1 95.12 219 ALA B N 1
ATOM 4022 C CA . ALA B 1 219 ? 7.508 7.781 -2.166 1 95.12 219 ALA B CA 1
ATOM 4023 C C . ALA B 1 219 ? 8.477 6.902 -1.377 1 95.12 219 ALA B C 1
ATOM 4025 O O . ALA B 1 219 ? 8.133 6.395 -0.306 1 95.12 219 ALA B O 1
ATOM 4026 N N . ASP B 1 220 ? 9.641 6.781 -1.98 1 90.5 220 ASP B N 1
ATOM 4027 C CA . ASP B 1 220 ? 10.734 6.113 -1.281 1 90.5 220 ASP B CA 1
ATOM 4028 C C . ASP B 1 220 ? 11.164 6.91 -0.052 1 90.5 220 ASP B C 1
ATOM 4030 O O . ASP B 1 220 ? 11.594 8.062 -0.17 1 90.5 220 ASP B O 1
ATOM 4034 N N . PRO B 1 221 ? 11.148 6.285 1.06 1 91 221 PRO B N 1
ATOM 4035 C CA . PRO B 1 221 ? 11.461 7.012 2.293 1 91 221 PRO B CA 1
ATOM 4036 C C . PRO B 1 221 ? 12.883 7.555 2.311 1 91 221 PRO B C 1
ATOM 4038 O O . PRO B 1 221 ? 13.141 8.617 2.885 1 91 221 PRO B O 1
ATOM 4041 N N . THR B 1 222 ? 13.797 6.82 1.765 1 90.75 222 THR B N 1
ATOM 4042 C CA . THR B 1 222 ? 15.18 7.297 1.738 1 90.75 222 THR B CA 1
ATOM 4043 C C . THR B 1 222 ? 15.297 8.562 0.893 1 90.75 222 THR B C 1
ATOM 4045 O O . THR B 1 222 ? 16.031 9.484 1.254 1 90.75 222 THR B O 1
ATOM 4048 N N . LYS B 1 223 ? 14.57 8.562 -0.19 1 94.94 223 LYS B N 1
ATOM 4049 C CA . LYS B 1 223 ? 14.586 9.742 -1.045 1 94.94 223 LYS B CA 1
ATOM 4050 C C . LYS B 1 223 ? 13.852 10.906 -0.389 1 94.94 223 LYS B C 1
ATOM 4052 O O . LYS B 1 223 ? 14.211 12.07 -0.596 1 94.94 223 LYS B O 1
ATOM 4057 N N . VAL B 1 224 ? 12.859 10.609 0.404 1 95.88 224 VAL B N 1
ATOM 4058 C CA . VAL B 1 224 ? 12.148 11.648 1.15 1 95.88 224 VAL B CA 1
ATOM 4059 C C . VAL B 1 224 ? 13.102 12.32 2.131 1 95.88 224 VAL B C 1
ATOM 4061 O O . VAL B 1 224 ? 13.102 13.547 2.266 1 95.88 224 VAL B O 1
ATOM 4064 N N . ALA B 1 225 ? 13.891 11.516 2.793 1 94.62 225 ALA B N 1
ATOM 4065 C CA . ALA B 1 225 ? 14.875 12.055 3.723 1 94.62 225 ALA B CA 1
ATOM 4066 C C . ALA B 1 225 ? 15.852 12.984 3.008 1 94.62 225 ALA B C 1
ATOM 4068 O O . ALA B 1 225 ? 16.203 14.047 3.525 1 94.62 225 ALA B O 1
ATOM 4069 N N . GLU B 1 226 ? 16.219 12.555 1.852 1 96.69 226 GLU B N 1
ATOM 4070 C CA . GLU B 1 226 ? 17.109 13.383 1.054 1 96.69 226 GLU B CA 1
ATOM 4071 C C . GLU B 1 226 ? 16.453 14.695 0.655 1 96.69 226 GLU B C 1
ATOM 4073 O O . GLU B 1 226 ? 17.062 15.758 0.719 1 96.69 226 GLU B O 1
ATOM 4078 N N . GLU B 1 227 ? 15.203 14.633 0.26 1 97.56 227 GLU B N 1
ATOM 4079 C CA . GLU B 1 227 ? 14.469 15.82 -0.175 1 97.56 227 GLU B CA 1
ATOM 4080 C C . GLU B 1 227 ? 14.211 16.766 0.992 1 97.56 227 GLU B C 1
ATOM 4082 O O . GLU B 1 227 ? 14.117 17.984 0.802 1 97.56 227 GLU B O 1
ATOM 4087 N N . ARG B 1 228 ? 14.094 16.219 2.166 1 97.31 228 ARG B N 1
ATOM 4088 C CA . ARG B 1 228 ? 13.945 17.047 3.352 1 97.31 228 ARG B CA 1
ATOM 4089 C C . ARG B 1 228 ? 15.156 17.953 3.549 1 97.31 228 ARG B C 1
ATOM 4091 O O . ARG B 1 228 ? 15.016 19.141 3.836 1 97.31 228 ARG B O 1
ATOM 4098 N N . VAL B 1 229 ? 16.297 17.391 3.393 1 97.38 229 VAL B N 1
ATOM 4099 C CA . VAL B 1 229 ? 17.547 18.141 3.537 1 97.38 229 VAL B CA 1
ATOM 4100 C C . VAL B 1 229 ? 17.656 19.172 2.422 1 97.38 229 VAL B C 1
ATOM 4102 O O . VAL B 1 229 ? 18 20.328 2.676 1 97.38 229 VAL B O 1
ATOM 4105 N N . LEU B 1 230 ? 17.344 18.781 1.199 1 98 230 LEU B N 1
ATOM 4106 C CA . LEU B 1 230 ? 17.422 19.672 0.048 1 98 230 LEU B CA 1
ATOM 4107 C C . LEU B 1 230 ? 16.484 20.859 0.217 1 98 230 LEU B C 1
ATOM 4109 O O . LEU B 1 230 ? 16.844 21.984 -0.102 1 98 230 LEU B O 1
ATOM 4113 N N . LEU B 1 231 ? 15.32 20.562 0.669 1 98.12 231 LEU B N 1
ATOM 4114 C CA . LEU B 1 231 ? 14.344 21.641 0.859 1 98.12 231 LEU B CA 1
ATOM 4115 C C . LEU B 1 231 ? 14.812 22.609 1.933 1 98.12 231 LEU B C 1
ATOM 4117 O O . LEU B 1 231 ? 14.648 23.828 1.788 1 98.12 231 LEU B O 1
ATOM 4121 N N . ALA B 1 232 ? 15.328 22.125 3.016 1 97.88 232 ALA B N 1
ATOM 4122 C CA . ALA B 1 232 ? 15.859 22.969 4.086 1 97.88 232 ALA B CA 1
ATOM 4123 C C . ALA B 1 232 ? 16.938 23.891 3.561 1 97.88 232 ALA B C 1
ATOM 4125 O O . ALA B 1 232 ? 16.984 25.078 3.922 1 97.88 232 ALA B O 1
ATOM 4126 N N . GLN B 1 233 ? 17.766 23.312 2.76 1 97.75 233 GLN B N 1
ATOM 4127 C CA . GLN B 1 233 ? 18.828 24.125 2.154 1 97.75 233 GLN B CA 1
ATOM 4128 C C . GLN B 1 233 ? 18.234 25.219 1.267 1 97.75 233 GLN B C 1
ATOM 4130 O O . GLN B 1 233 ? 18.672 26.359 1.317 1 97.75 233 GLN B O 1
ATOM 4135 N N . LYS B 1 234 ? 17.312 24.859 0.493 1 97.19 234 LYS B N 1
ATOM 4136 C CA . LYS B 1 234 ? 16.672 25.797 -0.435 1 97.19 234 LYS B CA 1
ATOM 4137 C C . LYS B 1 234 ? 16.016 26.953 0.31 1 97.19 234 LYS B C 1
ATOM 4139 O O . LYS B 1 234 ? 16.047 28.094 -0.157 1 97.19 234 LYS B O 1
ATOM 4144 N N . PHE B 1 235 ? 15.406 26.734 1.479 1 96.38 235 PHE B N 1
ATOM 4145 C CA . PHE B 1 235 ? 14.633 27.734 2.186 1 96.38 235 PHE B CA 1
ATOM 4146 C C . PHE B 1 235 ? 15.414 28.297 3.367 1 96.38 235 PHE B C 1
ATOM 4148 O O . PHE B 1 235 ? 14.922 29.172 4.09 1 96.38 235 PHE B O 1
ATOM 4155 N N . GLY B 1 236 ? 16.547 27.797 3.615 1 95.56 236 GLY B N 1
ATOM 4156 C CA . GLY B 1 236 ? 17.469 28.422 4.555 1 95.56 236 GLY B CA 1
ATOM 4157 C C . GLY B 1 236 ? 17.172 28.062 6 1 95.56 236 GLY B C 1
ATOM 4158 O O . GLY B 1 236 ? 17.109 28.953 6.859 1 95.56 236 GLY B O 1
ATOM 4159 N N . TYR B 1 237 ? 16.859 26.859 6.367 1 95.88 237 TYR B N 1
ATOM 4160 C CA . TYR B 1 237 ? 16.703 26.422 7.75 1 95.88 237 TYR B CA 1
ATOM 4161 C C . TYR B 1 237 ? 17.438 25.094 7.977 1 95.88 237 TYR B C 1
ATOM 4163 O O . TYR B 1 237 ? 17.875 24.453 7.02 1 95.88 237 TYR B O 1
ATOM 4171 N N . SER B 1 238 ? 17.656 24.766 9.211 1 95.5 238 SER B N 1
ATOM 4172 C CA . SER B 1 238 ? 18.234 23.484 9.586 1 95.5 238 SER B CA 1
ATOM 4173 C C . SER B 1 238 ? 17.141 22.453 9.883 1 95.5 238 SER B C 1
ATOM 4175 O O . SER B 1 238 ? 16.125 22.797 10.492 1 95.5 238 SER B O 1
ATOM 4177 N N . VAL B 1 239 ? 17.375 21.344 9.43 1 93.94 239 VAL B N 1
ATOM 4178 C CA . VAL B 1 239 ? 16.375 20.297 9.609 1 93.94 239 VAL B CA 1
ATOM 4179 C C . VAL B 1 239 ? 16.297 19.891 11.078 1 93.94 239 VAL B C 1
ATOM 4181 O O . VAL B 1 239 ? 17.25 19.312 11.617 1 93.94 239 VAL B O 1
ATOM 4184 N N . PRO B 1 240 ? 15.211 20.156 11.727 1 94.06 240 PRO B N 1
ATOM 4185 C CA . PRO B 1 240 ? 15.078 19.734 13.125 1 94.06 240 PRO B CA 1
ATOM 4186 C C . PRO B 1 240 ? 14.977 18.219 13.273 1 94.06 240 PRO B C 1
ATOM 4188 O O . PRO B 1 240 ? 14.391 17.547 12.422 1 94.06 240 PRO B O 1
ATOM 4191 N N . PRO B 1 241 ? 15.469 17.734 14.344 1 90.5 241 PRO B N 1
ATOM 4192 C CA . PRO B 1 241 ? 15.336 16.297 14.578 1 90.5 241 PRO B CA 1
ATOM 4193 C C . PRO B 1 241 ? 13.906 15.883 14.906 1 90.5 241 PRO B C 1
ATOM 4195 O O . PRO B 1 241 ? 13.156 16.656 15.492 1 90.5 241 PRO B O 1
ATOM 4198 N N . LEU B 1 242 ? 13.594 14.703 14.547 1 89.94 242 LEU B N 1
ATOM 4199 C CA . LEU B 1 242 ? 12.273 14.148 14.82 1 89.94 242 LEU B CA 1
ATOM 4200 C C . LEU B 1 242 ? 12.352 13.07 15.898 1 89.94 242 LEU B C 1
ATOM 4202 O O . LEU B 1 242 ? 11.773 11.992 15.742 1 89.94 242 LEU B O 1
ATOM 4206 N N . ASP B 1 243 ? 12.93 13.383 16.984 1 87.44 243 ASP B N 1
ATOM 4207 C CA . ASP B 1 243 ? 13.188 12.367 18 1 87.44 243 ASP B CA 1
ATOM 4208 C C . ASP B 1 243 ? 12.305 12.57 19.234 1 87.44 243 ASP B C 1
ATOM 4210 O O . ASP B 1 243 ? 12.32 11.758 20.156 1 87.44 243 ASP B O 1
ATOM 4214 N N . ASP B 1 244 ? 11.5 13.57 19.312 1 91 244 ASP B N 1
ATOM 4215 C CA . ASP B 1 244 ? 10.586 13.781 20.438 1 91 244 ASP B CA 1
ATOM 4216 C C . ASP B 1 244 ? 9.43 12.797 20.391 1 91 244 ASP B C 1
ATOM 4218 O O . ASP B 1 244 ? 9.148 12.188 19.359 1 91 244 ASP B O 1
ATOM 4222 N N . PRO B 1 245 ? 8.773 12.617 21.453 1 88.31 245 PRO B N 1
ATOM 4223 C CA . PRO B 1 245 ? 7.727 11.594 21.562 1 88.31 245 PRO B CA 1
ATOM 4224 C C . PRO B 1 245 ? 6.598 11.797 20.562 1 88.31 245 PRO B C 1
ATOM 4226 O O . PRO B 1 245 ? 6.066 10.82 20.016 1 88.31 245 PRO B O 1
ATOM 4229 N N . VAL B 1 246 ? 6.191 13.008 20.344 1 88.75 246 VAL B N 1
ATOM 4230 C CA . VAL B 1 246 ? 5.094 13.289 19.422 1 88.75 246 VAL B CA 1
ATOM 4231 C C . VAL B 1 246 ? 5.508 12.922 18 1 88.75 246 VAL B C 1
ATOM 4233 O O . VAL B 1 246 ? 4.715 12.359 17.25 1 88.75 246 VAL B O 1
ATOM 4236 N N . SER B 1 247 ? 6.762 13.25 17.656 1 92.56 247 SER B N 1
ATOM 4237 C CA . SER B 1 247 ? 7.285 12.906 16.344 1 92.56 247 SER B CA 1
ATOM 4238 C C . SER B 1 247 ? 7.371 11.391 16.172 1 92.56 247 SER B C 1
ATOM 4240 O O . SER B 1 247 ? 7.078 10.867 15.086 1 92.56 247 SER B O 1
ATOM 4242 N N . GLN B 1 248 ? 7.707 10.766 17.172 1 88.5 248 GLN B N 1
ATOM 4243 C CA . GLN B 1 248 ? 7.781 9.305 17.109 1 88.5 248 GLN B CA 1
ATOM 4244 C C . GLN B 1 248 ? 6.398 8.688 16.922 1 88.5 248 GLN B C 1
ATOM 4246 O O . GLN B 1 248 ? 6.227 7.766 16.125 1 88.5 248 GLN B O 1
ATOM 4251 N N . GLU B 1 249 ? 5.512 9.211 17.656 1 85.88 249 GLU B N 1
ATOM 4252 C CA . GLU B 1 249 ? 4.137 8.75 17.484 1 85.88 249 GLU B CA 1
ATOM 4253 C C . GLU B 1 249 ? 3.648 8.969 16.062 1 85.88 249 GLU B C 1
ATOM 4255 O O . GLU B 1 249 ? 3.004 8.102 15.477 1 85.88 249 GLU B O 1
ATOM 4260 N N . ALA B 1 250 ? 3.936 10.117 15.57 1 91.62 250 ALA B N 1
ATOM 4261 C CA . ALA B 1 250 ? 3.512 10.461 14.211 1 91.62 250 ALA B CA 1
ATOM 4262 C C . ALA B 1 250 ? 4.09 9.484 13.195 1 91.62 250 ALA B C 1
ATOM 4264 O O . ALA B 1 250 ? 3.398 9.078 12.258 1 91.62 250 ALA B O 1
ATOM 4265 N N . GLN B 1 251 ? 5.309 9.125 13.383 1 87.75 251 GLN B N 1
ATOM 4266 C CA . GLN B 1 251 ? 5.969 8.18 12.484 1 87.75 251 GLN B CA 1
ATOM 4267 C C . GLN B 1 251 ? 5.324 6.801 12.578 1 87.75 251 GLN B C 1
ATOM 4269 O O . GLN B 1 251 ? 5.152 6.125 11.562 1 87.75 251 GLN B O 1
ATOM 4274 N N . GLU B 1 252 ? 4.914 6.469 13.711 1 83 252 GLU B N 1
ATOM 4275 C CA . GLU B 1 252 ? 4.312 5.16 13.945 1 83 252 GLU B CA 1
ATOM 4276 C C . GLU B 1 252 ? 2.908 5.082 13.352 1 83 252 GLU B C 1
ATOM 4278 O O . GLU B 1 252 ? 2.457 4.012 12.938 1 83 252 GLU B O 1
ATOM 4283 N N . LEU B 1 253 ? 2.293 6.152 13.305 1 88.44 253 LEU B N 1
ATOM 4284 C CA . LEU B 1 253 ? 0.888 6.176 12.914 1 88.44 253 LEU B CA 1
ATOM 4285 C C . LEU B 1 253 ? 0.748 6.43 11.414 1 88.44 253 LEU B C 1
ATOM 4287 O O . LEU B 1 253 ? -0.365 6.434 10.883 1 88.44 253 LEU B O 1
ATOM 4291 N N . ILE B 1 254 ? 1.901 6.566 10.781 1 90.19 254 ILE B N 1
ATOM 4292 C CA . ILE B 1 254 ? 1.805 6.758 9.336 1 90.19 254 ILE B CA 1
ATOM 4293 C C . ILE B 1 254 ? 1.004 5.617 8.719 1 90.19 254 ILE B C 1
ATOM 4295 O O . ILE B 1 254 ? 1.276 4.441 8.984 1 90.19 254 ILE B O 1
ATOM 4299 N N . LYS B 1 255 ? 0.058 5.945 7.93 1 92.81 255 LYS B N 1
ATOM 4300 C CA . LYS B 1 255 ? -0.871 4.98 7.348 1 92.81 255 LYS B CA 1
ATOM 4301 C C . LYS B 1 255 ? -0.186 4.129 6.281 1 92.81 255 LYS B C 1
ATOM 4303 O O . LYS B 1 255 ? 0.604 4.645 5.488 1 92.81 255 LYS B O 1
ATOM 4308 N N . ASP B 1 256 ? -0.581 2.855 6.301 1 88.88 256 ASP B N 1
ATOM 4309 C CA . ASP B 1 256 ? -0.276 2.029 5.137 1 88.88 256 ASP B CA 1
ATOM 4310 C C . ASP B 1 256 ? -1.018 2.529 3.898 1 88.88 256 ASP B C 1
ATOM 4312 O O . ASP B 1 256 ? -2.074 3.154 4.012 1 88.88 256 ASP B O 1
ATOM 4316 N N . PRO B 1 257 ? -0.466 2.143 2.756 1 92.25 257 PRO B N 1
ATOM 4317 C CA . PRO B 1 257 ? -1.052 2.691 1.531 1 92.25 257 PRO B CA 1
ATOM 4318 C C . PRO B 1 257 ? -2.529 2.34 1.374 1 92.25 257 PRO B C 1
ATOM 4320 O O . PRO B 1 257 ? -3.262 3.035 0.667 1 92.25 257 PRO B O 1
ATOM 4323 N N . ARG B 1 258 ? -2.99 1.334 1.984 1 92.12 258 ARG B N 1
ATOM 4324 C CA . ARG B 1 258 ? -4.391 0.953 1.824 1 92.12 258 ARG B CA 1
ATOM 4325 C C . ARG B 1 258 ? -5.219 1.391 3.027 1 92.12 258 ARG B C 1
ATOM 4327 O O . ARG B 1 258 ? -6.441 1.252 3.029 1 92.12 258 ARG B O 1
ATOM 4334 N N . GLN B 1 259 ? -4.617 1.977 4.004 1 92.69 259 GLN B N 1
ATOM 4335 C CA . GLN B 1 259 ? -5.281 2.355 5.246 1 92.69 259 GLN B CA 1
ATOM 4336 C C . GLN B 1 259 ? -5.953 3.719 5.121 1 92.69 259 GLN B C 1
ATOM 4338 O O . GLN B 1 259 ? -5.379 4.648 4.543 1 92.69 259 GLN B O 1
ATOM 4343 N N . VAL B 1 260 ? -7.094 3.801 5.719 1 95.88 260 VAL B N 1
ATOM 4344 C CA . VAL B 1 260 ? -7.863 5.039 5.656 1 95.88 260 VAL B CA 1
ATOM 4345 C C . VAL B 1 260 ? -7.738 5.797 6.977 1 95.88 260 VAL B C 1
ATOM 4347 O O . VAL B 1 260 ? -7.402 6.984 6.988 1 95.88 260 VAL B O 1
ATOM 4350 N N . PHE B 1 261 ? -7.953 5.105 8.117 1 93.69 261 PHE B N 1
ATOM 4351 C CA . PHE B 1 261 ? -7.938 5.711 9.445 1 93.69 261 PHE B CA 1
ATOM 4352 C C . PHE B 1 261 ? -6.648 5.359 10.18 1 93.69 261 PHE B C 1
ATOM 4354 O O . PHE B 1 261 ? -6.109 4.266 10.016 1 93.69 261 PHE B O 1
ATOM 4361 N N . TYR B 1 262 ? -6.176 6.316 10.969 1 89.75 262 TYR B N 1
ATOM 4362 C CA . TYR B 1 262 ? -5.039 6.016 11.836 1 89.75 262 TYR B CA 1
ATOM 4363 C C . TYR B 1 262 ? -5.34 4.828 12.742 1 89.75 262 TYR B C 1
ATOM 4365 O O . TYR B 1 262 ? -6.355 4.812 13.438 1 89.75 262 TYR B O 1
ATOM 4373 N N . GLY B 1 263 ? -4.488 3.877 12.648 1 81.5 263 GLY B N 1
ATOM 4374 C CA . GLY B 1 263 ? -4.535 2.793 13.617 1 81.5 263 GLY B CA 1
ATOM 4375 C C . GLY B 1 263 ? -5.59 1.751 13.297 1 81.5 263 GLY B C 1
ATOM 4376 O O . GLY B 1 263 ? -5.727 0.756 14.008 1 81.5 263 GLY B O 1
ATOM 4377 N N . LEU B 1 264 ? -6.402 1.952 12.273 1 85.06 264 LEU B N 1
ATOM 4378 C CA . LEU B 1 264 ? -7.461 1.01 11.922 1 85.06 264 LEU B CA 1
ATOM 4379 C C . LEU B 1 264 ? -7.207 0.397 10.547 1 85.06 264 LEU B C 1
ATOM 4381 O O . LEU B 1 264 ? -6.766 1.089 9.625 1 85.06 264 LEU B O 1
ATOM 4385 N N . GLN B 1 265 ? -7.457 -0.86 10.461 1 85.06 265 GLN B N 1
ATOM 4386 C CA . GLN B 1 265 ? -7.18 -1.563 9.211 1 85.06 265 GLN B CA 1
ATOM 4387 C C . GLN B 1 265 ? -8.438 -1.672 8.352 1 85.06 265 GLN B C 1
ATOM 4389 O O . GLN B 1 265 ? -9.555 -1.689 8.875 1 85.06 265 GLN B O 1
ATOM 4394 N N . PRO B 1 266 ? -8.227 -1.667 7.035 1 87.12 266 PRO B N 1
ATOM 4395 C CA . PRO B 1 266 ? -9.375 -1.897 6.164 1 87.12 266 PRO B CA 1
ATOM 4396 C C . PRO B 1 266 ? -10.117 -3.189 6.5 1 87.12 266 PRO B C 1
ATOM 4398 O O . PRO B 1 266 ? -9.5 -4.184 6.879 1 87.12 266 PRO B O 1
ATOM 4401 N N . GLY B 1 267 ? -11.5 -3.174 6.371 1 84.06 267 GLY B N 1
ATOM 4402 C CA . GLY B 1 267 ? -12.297 -4.363 6.625 1 84.06 267 GLY B CA 1
ATOM 4403 C C . GLY B 1 267 ? -12.797 -4.449 8.055 1 84.06 267 GLY B C 1
ATOM 4404 O O . GLY B 1 267 ? -13.719 -5.215 8.352 1 84.06 267 GLY B O 1
ATOM 4405 N N . TRP B 1 268 ? -12.164 -3.732 8.938 1 79.75 268 TRP B N 1
ATOM 4406 C CA . TRP B 1 268 ? -12.633 -3.711 10.312 1 79.75 268 TRP B CA 1
ATOM 4407 C C . TRP B 1 268 ? -14 -3.037 10.414 1 79.75 268 TRP B C 1
ATOM 4409 O O . TRP B 1 268 ? -14.328 -2.162 9.609 1 79.75 268 TRP B O 1
ATOM 4419 N N . ILE B 1 269 ? -14.797 -3.607 11.281 1 80.75 269 ILE B N 1
ATOM 4420 C CA . ILE B 1 269 ? -16.078 -2.988 11.594 1 80.75 269 ILE B CA 1
ATOM 4421 C C . ILE B 1 269 ? -16.047 -2.381 12.992 1 80.75 269 ILE B C 1
ATOM 4423 O O . ILE B 1 269 ? -15.617 -3.037 13.945 1 80.75 269 ILE B O 1
ATOM 4427 N N . VAL B 1 270 ? -16.375 -1.187 13.023 1 73.75 270 VAL B N 1
ATOM 4428 C CA . VAL B 1 270 ? -16.359 -0.476 14.305 1 73.75 270 VAL B CA 1
ATOM 4429 C C . VAL B 1 270 ? -17.797 -0.219 14.758 1 73.75 270 VAL B C 1
ATOM 4431 O O . VAL B 1 270 ? -18.578 0.4 14.031 1 73.75 270 VAL B O 1
ATOM 4434 N N . SER B 1 271 ? -18.188 -0.814 15.844 1 73.19 271 SER B N 1
ATOM 4435 C CA . SER B 1 271 ? -19.5 -0.604 16.422 1 73.19 271 SER B CA 1
ATOM 4436 C C . SER B 1 271 ? -19.469 0.463 17.516 1 73.19 271 SER B C 1
ATOM 4438 O O . SER B 1 271 ? -18.875 0.255 18.578 1 73.19 271 SER B O 1
ATOM 4440 N N . LEU B 1 272 ? -20.062 1.56 17.266 1 68.69 272 LEU B N 1
ATOM 4441 C CA . LEU B 1 272 ? -20.094 2.641 18.25 1 68.69 272 LEU B CA 1
ATOM 4442 C C . LEU B 1 272 ? -21.047 2.311 19.391 1 68.69 272 LEU B C 1
ATOM 4444 O O . LEU B 1 272 ? -20.797 2.688 20.547 1 68.69 272 LEU B O 1
ATOM 4448 N N . ALA B 1 273 ? -22.109 1.655 19.031 1 65.5 273 ALA B N 1
ATOM 4449 C CA . ALA B 1 273 ? -23.094 1.285 20.047 1 65.5 273 ALA B CA 1
ATOM 4450 C C . ALA B 1 273 ? -22.5 0.348 21.078 1 65.5 273 ALA B C 1
ATOM 4452 O O . ALA B 1 273 ? -22.703 0.531 22.281 1 65.5 273 ALA B O 1
ATOM 4453 N N . ASP B 1 274 ? -21.703 -0.583 20.609 1 63 274 ASP B N 1
ATOM 4454 C CA . ASP B 1 274 ? -21.109 -1.582 21.516 1 63 274 ASP B CA 1
ATOM 4455 C C . ASP B 1 274 ? -19.734 -1.155 21.984 1 63 274 ASP B C 1
ATOM 4457 O O . ASP B 1 274 ? -19.125 -1.812 22.844 1 63 274 ASP B O 1
ATOM 4461 N N . LYS B 1 275 ? -19.281 0.048 21.422 1 59.31 275 LYS B N 1
ATOM 4462 C CA . LYS B 1 275 ? -17.938 0.522 21.703 1 59.31 275 LYS B CA 1
ATOM 4463 C C . LYS B 1 275 ? -16.906 -0.574 21.438 1 59.31 275 LYS B C 1
ATOM 4465 O O . LYS B 1 275 ? -16.016 -0.814 22.266 1 59.31 275 LYS B O 1
ATOM 4470 N N . ARG B 1 276 ? -17.25 -1.457 20.344 1 60.5 276 ARG B N 1
ATOM 4471 C CA . ARG B 1 276 ? -16.375 -2.586 20.016 1 60.5 276 ARG B CA 1
ATOM 4472 C C . ARG B 1 276 ? -15.906 -2.506 18.562 1 60.5 276 ARG B C 1
ATOM 4474 O O . ARG B 1 276 ? -16.562 -1.898 17.719 1 60.5 276 ARG B O 1
ATOM 4481 N N . ILE B 1 277 ? -14.727 -2.861 18.406 1 55.34 277 ILE B N 1
ATOM 4482 C CA . ILE B 1 277 ? -14.156 -3.021 17.078 1 55.34 277 ILE B CA 1
ATOM 4483 C C . ILE B 1 277 ? -14.188 -4.496 16.672 1 55.34 277 ILE B C 1
ATOM 4485 O O . ILE B 1 277 ? -13.734 -5.359 17.422 1 55.34 277 ILE B O 1
ATOM 4489 N N . TYR B 1 278 ? -14.992 -4.789 15.727 1 55.94 278 TYR B N 1
ATOM 4490 C CA . TYR B 1 278 ? -15.047 -6.148 15.203 1 55.94 278 TYR B CA 1
ATOM 4491 C C . TYR B 1 278 ? -14.07 -6.332 14.047 1 55.94 278 TYR B C 1
ATOM 4493 O O . TYR B 1 278 ? -14.055 -5.539 13.109 1 55.94 278 TYR B O 1
ATOM 4501 N N . LYS B 1 279 ? -13.047 -7.066 14.391 1 57.16 279 LYS B N 1
ATOM 4502 C CA . LYS B 1 279 ? -12.141 -7.469 13.32 1 57.16 279 LYS B CA 1
ATOM 4503 C C . LYS B 1 279 ? -12.734 -8.602 12.492 1 57.16 279 LYS B C 1
ATOM 4505 O O . LYS B 1 279 ? -13.344 -9.531 13.031 1 57.16 279 LYS B O 1
ATOM 4510 N N . PRO B 1 280 ? -13.125 -8.242 11.289 1 47.44 280 PRO B N 1
ATOM 4511 C CA . PRO B 1 280 ? -13.719 -9.367 10.562 1 47.44 280 PRO B CA 1
ATOM 4512 C C . PRO B 1 280 ? -13.086 -10.711 10.922 1 47.44 280 PRO B C 1
ATOM 4514 O O . PRO B 1 280 ? -11.859 -10.828 10.953 1 47.44 280 PRO B O 1
ATOM 4517 N N . LEU B 1 281 ? -13.641 -11.258 11.93 1 44.38 281 LEU B N 1
ATOM 4518 C CA . LEU B 1 281 ? -13.164 -12.617 12.164 1 44.38 281 LEU B CA 1
ATOM 4519 C C . LEU B 1 281 ? -13.117 -13.406 10.859 1 44.38 281 LEU B C 1
ATOM 4521 O O . LEU B 1 281 ? -12.43 -14.43 10.773 1 44.38 281 LEU B O 1
ATOM 4525 N N . ASP B 1 282 ? -14.227 -13.227 10.172 1 40.91 282 ASP B N 1
ATOM 4526 C CA . ASP B 1 282 ? -14.297 -14.086 8.992 1 40.91 282 ASP B CA 1
ATOM 4527 C C . ASP B 1 282 ? -13.188 -13.75 8 1 40.91 282 ASP B C 1
ATOM 4529 O O . ASP B 1 282 ? -13 -12.586 7.645 1 40.91 282 ASP B O 1
ATOM 4533 N N . GLU B 1 283 ? -12.305 -14.547 7.906 1 40.53 283 GLU B N 1
ATOM 4534 C CA . GLU B 1 283 ? -11.141 -14.625 7.031 1 40.53 283 GLU B CA 1
ATOM 4535 C C . GLU B 1 283 ? -11.438 -14.016 5.664 1 40.53 283 GLU B C 1
ATOM 4537 O O . GLU B 1 283 ? -10.57 -13.391 5.051 1 40.53 283 GLU B O 1
ATOM 4542 N N . GLU B 1 284 ? -12.68 -14.109 5.266 1 41.28 284 GLU B N 1
ATOM 4543 C CA . GLU B 1 284 ? -13.125 -13.695 3.938 1 41.28 284 GLU B CA 1
ATOM 4544 C C . GLU B 1 284 ? -13.219 -12.18 3.838 1 41.28 284 GLU B C 1
ATOM 4546 O O . GLU B 1 284 ? -12.852 -11.594 2.816 1 41.28 284 GLU B O 1
ATOM 4551 N N . LEU B 1 285 ? -13.805 -11.539 4.836 1 43.38 285 LEU B N 1
ATOM 4552 C CA . LEU B 1 285 ? -14.023 -10.102 4.805 1 43.38 285 LEU B CA 1
ATOM 4553 C C . LEU B 1 285 ? -12.719 -9.344 5.062 1 43.38 285 LEU B C 1
ATOM 4555 O O . LEU B 1 285 ? -12.461 -8.312 4.441 1 43.38 285 LEU B O 1
ATOM 4559 N N . VAL B 1 286 ? -11.992 -9.75 6.016 1 43.09 286 VAL B N 1
ATOM 4560 C CA . VAL B 1 286 ? -10.688 -9.133 6.234 1 43.09 286 VAL B CA 1
ATOM 4561 C C . VAL B 1 286 ? -9.898 -9.109 4.926 1 43.09 286 VAL B C 1
ATOM 4563 O O . VAL B 1 286 ? -9.203 -8.141 4.629 1 43.09 286 VAL B O 1
ATOM 4566 N N . LYS B 1 287 ? -10.102 -10.234 4.082 1 42.53 287 LYS B N 1
ATOM 4567 C CA . LYS B 1 287 ? -9.508 -10.539 2.783 1 42.53 287 LYS B CA 1
ATOM 4568 C C . LYS B 1 287 ? -9.844 -9.461 1.756 1 42.53 287 LYS B C 1
ATOM 4570 O O . LYS B 1 287 ? -8.984 -9.047 0.975 1 42.53 287 LYS B O 1
ATOM 4575 N N . HIS B 1 288 ? -11.102 -9.086 1.712 1 41.16 288 HIS B N 1
ATOM 4576 C CA . HIS B 1 288 ? -11.648 -8.102 0.783 1 41.16 288 HIS B CA 1
ATOM 4577 C C . HIS B 1 288 ? -11.109 -6.707 1.076 1 41.16 288 HIS B C 1
ATOM 4579 O O . HIS B 1 288 ? -10.812 -5.945 0.153 1 41.16 288 HIS B O 1
ATOM 4585 N N . TYR B 1 289 ? -10.938 -6.426 2.363 1 41.06 289 TYR B N 1
ATOM 4586 C CA . TYR B 1 289 ? -10.602 -5.055 2.725 1 41.06 289 TYR B CA 1
ATOM 4587 C C . TYR B 1 289 ? -9.094 -4.871 2.814 1 41.06 289 TYR B C 1
ATOM 4589 O O . TYR B 1 289 ? -8.586 -3.756 2.678 1 41.06 289 TYR B O 1
ATOM 4597 N N . ASN B 1 290 ? -8.273 -5.914 3.062 1 40.38 290 ASN B N 1
ATOM 4598 C CA . ASN B 1 290 ? -6.824 -5.777 3.143 1 40.38 290 ASN B CA 1
ATOM 4599 C C . ASN B 1 290 ? -6.168 -5.98 1.78 1 40.38 290 ASN B C 1
ATOM 4601 O O . ASN B 1 290 ? -4.961 -5.773 1.633 1 40.38 290 ASN B O 1
ATOM 4605 N N . SER B 1 291 ? -6.707 -6.59 0.742 1 36.66 291 SER B N 1
ATOM 4606 C CA . SER B 1 291 ? -6.18 -6.879 -0.587 1 36.66 291 SER B CA 1
ATOM 4607 C C . SER B 1 291 ? -6.188 -5.633 -1.467 1 36.66 291 SER B C 1
ATOM 4609 O O . SER B 1 291 ? -7.078 -4.793 -1.353 1 36.66 291 SER B O 1
#

Nearest PDB structures (foldseek):
  8qu1-assembly1_M  TM=8.133E-01  e=4.619E-28  Homo sapiens
  7po4-assembly1_M  TM=7.874E-01  e=1.614E-28  Homo sapiens
  7nsi-assembly1_BP  TM=7.405E-01  e=3.658E-29  Sus scrofa
  7odr-assembly1_M  TM=7.348E-01  e=5.639E-29  Homo sapiens
  7a5f-assembly1_M3  TM=7.374E-01  e=2.700E-25  Homo sapiens